Protein AF-A0AAV9PC76-F1 (afdb_monomer_lite)

Structure (mmCIF, N/CA/C/O backbone):
data_AF-A0AAV9PC76-F1
#
_entry.id   AF-A0AAV9PC76-F1
#
loop_
_atom_site.group_PDB
_atom_site.id
_atom_site.type_symbol
_atom_site.label_atom_id
_atom_site.label_alt_id
_atom_site.label_comp_id
_atom_site.label_asym_id
_atom_site.label_entity_id
_atom_site.label_seq_id
_atom_site.pdbx_PDB_ins_code
_atom_site.Cartn_x
_atom_site.Cartn_y
_atom_site.Cartn_z
_atom_site.occupancy
_atom_site.B_iso_or_equiv
_atom_site.auth_seq_id
_atom_site.auth_comp_id
_atom_site.auth_asym_id
_atom_site.auth_atom_id
_atom_site.pdbx_PDB_model_num
ATOM 1 N N . MET A 1 1 ? -23.318 -15.678 32.652 1.00 39.38 1 MET A N 1
ATOM 2 C CA . MET A 1 1 ? -22.270 -15.018 31.853 1.00 39.38 1 MET A CA 1
ATOM 3 C C . MET A 1 1 ? -22.208 -15.756 30.534 1.00 39.38 1 MET A C 1
ATOM 5 O O . MET A 1 1 ? -21.827 -16.921 30.535 1.00 39.38 1 MET A O 1
ATOM 9 N N . GLU A 1 2 ? -22.694 -15.148 29.452 1.00 41.50 2 GLU A N 1
ATOM 10 C CA . GLU A 1 2 ? -22.438 -15.670 28.107 1.00 41.50 2 GLU A CA 1
ATOM 11 C C . GLU A 1 2 ? -20.924 -15.758 27.918 1.00 41.50 2 GLU A C 1
ATOM 13 O O . GLU A 1 2 ? -20.194 -14.818 28.234 1.00 41.50 2 GLU A O 1
ATOM 18 N N . LYS A 1 3 ? -20.443 -16.928 27.498 1.00 45.53 3 LYS A N 1
ATOM 19 C CA . LYS A 1 3 ? -19.030 -17.136 27.193 1.00 45.53 3 LYS A CA 1
ATOM 20 C C . LYS A 1 3 ? -18.696 -16.177 26.052 1.00 45.53 3 LYS A C 1
ATOM 22 O O . LYS A 1 3 ? -19.373 -16.235 25.025 1.00 45.53 3 LYS A O 1
ATOM 27 N N . ALA A 1 4 ? -17.715 -15.292 26.246 1.00 60.06 4 ALA A N 1
ATOM 28 C CA . ALA A 1 4 ? -17.266 -14.402 25.181 1.00 60.06 4 ALA A CA 1
ATOM 29 C C . ALA A 1 4 ? -17.030 -15.238 23.908 1.00 60.06 4 ALA A C 1
ATOM 31 O O . ALA A 1 4 ? -16.488 -16.349 24.017 1.00 60.06 4 ALA A O 1
ATOM 32 N N . PRO A 1 5 ? -17.503 -14.780 22.735 1.00 68.19 5 PRO A N 1
ATOM 33 C CA . PRO A 1 5 ? -17.331 -15.533 21.504 1.00 68.19 5 PRO A CA 1
ATOM 34 C C . PRO A 1 5 ? -15.842 -15.827 21.304 1.00 68.19 5 PRO A C 1
ATOM 36 O O . PRO A 1 5 ? -14.996 -14.966 21.538 1.00 68.19 5 PRO A O 1
ATOM 39 N N . GLY A 1 6 ? -15.531 -17.069 20.926 1.00 82.94 6 GLY A N 1
ATOM 40 C CA . GLY A 1 6 ? -14.155 -17.488 20.669 1.00 82.94 6 GLY A CA 1
ATOM 41 C C . GLY A 1 6 ? -13.504 -16.684 19.535 1.00 82.94 6 GLY A C 1
ATOM 42 O O . GLY A 1 6 ? -14.198 -15.952 18.819 1.00 82.94 6 GLY A O 1
ATOM 43 N N . PRO A 1 7 ? -12.180 -16.824 19.348 1.00 93.62 7 PRO A N 1
ATOM 44 C CA . PRO A 1 7 ? -11.461 -16.103 18.306 1.00 93.62 7 PRO A CA 1
ATOM 45 C C . PRO A 1 7 ? -12.047 -16.388 16.920 1.00 93.62 7 PRO A C 1
ATOM 47 O O . PRO A 1 7 ? -12.478 -17.506 16.627 1.00 93.62 7 PRO A O 1
ATOM 50 N N . ILE A 1 8 ? -12.047 -15.375 16.052 1.00 96.81 8 ILE A N 1
ATOM 51 C CA . ILE A 1 8 ? -12.454 -15.541 14.655 1.00 96.81 8 ILE A CA 1
ATOM 52 C C . ILE A 1 8 ? -11.428 -16.443 13.969 1.00 96.81 8 ILE A C 1
ATOM 54 O O . ILE A 1 8 ? -10.254 -16.087 13.860 1.00 96.81 8 ILE A O 1
ATOM 58 N N . ASP A 1 9 ? -11.886 -17.596 13.499 1.00 97.25 9 ASP A N 1
ATOM 59 C CA . ASP A 1 9 ? -11.071 -18.568 12.777 1.00 97.25 9 ASP A CA 1
ATOM 60 C C . ASP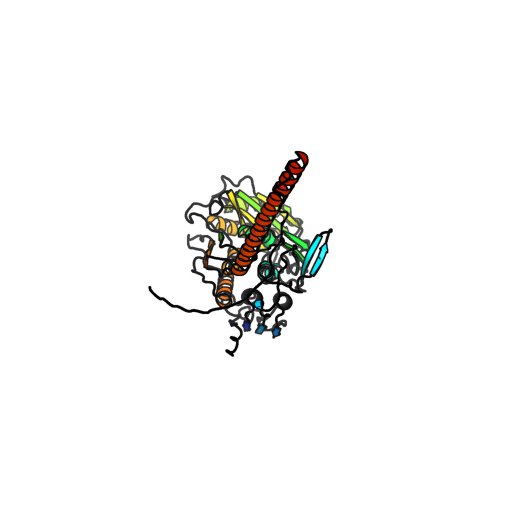 A 1 9 ? -10.872 -18.141 11.311 1.00 97.25 9 ASP A C 1
ATOM 62 O O . ASP A 1 9 ? -11.837 -17.833 10.598 1.00 97.25 9 ASP A O 1
ATOM 66 N N . LEU A 1 10 ? -9.610 -18.079 10.875 1.00 97.69 10 LEU A N 1
ATOM 67 C CA . LEU A 1 10 ? -9.208 -17.639 9.543 1.00 97.69 10 LEU A CA 1
ATOM 68 C C . LEU A 1 10 ? -8.234 -18.637 8.893 1.00 97.69 10 LEU A C 1
ATOM 70 O O . LEU A 1 10 ? -7.114 -18.852 9.369 1.00 97.69 10 LEU A O 1
ATOM 74 N N . ASP A 1 11 ? -8.612 -19.169 7.725 1.00 97.38 11 ASP A N 1
ATOM 75 C CA . ASP A 1 11 ? -7.737 -20.023 6.918 1.00 97.38 11 ASP A CA 1
ATOM 76 C C . ASP A 1 11 ? -6.769 -19.198 6.060 1.00 97.38 11 ASP A C 1
ATOM 78 O O . ASP A 1 11 ? -7.157 -18.573 5.072 1.00 97.38 11 ASP A O 1
ATOM 82 N N . GLY A 1 12 ? -5.479 -19.255 6.390 1.00 95.94 12 GLY A N 1
ATOM 83 C CA . GLY A 1 12 ? -4.375 -18.621 5.671 1.00 95.94 12 GLY A CA 1
ATOM 84 C C . GLY A 1 12 ? -4.116 -19.144 4.251 1.00 95.94 12 GLY A C 1
ATOM 85 O O . GLY A 1 12 ? -3.195 -18.651 3.597 1.00 95.94 12 GLY A O 1
ATOM 86 N N . ARG A 1 13 ? -4.897 -20.118 3.764 1.00 95.38 13 ARG A N 1
ATOM 87 C CA . ARG A 1 13 ? -4.948 -20.570 2.358 1.00 95.38 13 ARG A CA 1
ATOM 88 C C . ARG A 1 13 ? -6.048 -19.893 1.541 1.00 95.38 13 ARG A C 1
ATOM 90 O O . ARG A 1 13 ? -6.153 -20.149 0.345 1.00 95.38 13 ARG A O 1
ATOM 97 N N . THR A 1 14 ? -6.883 -19.067 2.165 1.00 93.88 14 THR A N 1
ATOM 98 C CA . THR A 1 14 ? -8.000 -18.409 1.479 1.00 93.88 14 THR A CA 1
ATOM 99 C C . THR A 1 14 ? -7.489 -17.502 0.354 1.00 93.88 14 THR A C 1
ATOM 101 O O . THR A 1 14 ? -6.561 -16.717 0.560 1.00 93.88 14 THR A O 1
ATOM 104 N N . HIS A 1 15 ? -8.101 -17.621 -0.831 1.00 92.44 15 HIS A N 1
ATOM 105 C CA . HIS A 1 15 ? -7.765 -16.876 -2.052 1.00 92.44 15 HIS A CA 1
ATOM 106 C C . HIS A 1 15 ? -6.264 -16.916 -2.395 1.00 92.44 15 HIS A C 1
ATOM 108 O O . HIS A 1 15 ? -5.728 -17.979 -2.708 1.00 92.44 15 HIS A O 1
ATOM 114 N N . GLU A 1 16 ? -5.575 -15.772 -2.332 1.00 89.44 16 GLU A N 1
ATOM 115 C CA . GLU A 1 16 ? -4.141 -15.658 -2.617 1.00 89.44 16 GLU A CA 1
ATOM 116 C C . GLU A 1 16 ? -3.303 -16.568 -1.702 1.00 89.44 16 GLU A C 1
ATOM 118 O O . GLU A 1 16 ? -2.239 -17.056 -2.089 1.00 89.44 16 GLU A O 1
ATOM 123 N N . GLY A 1 17 ? -3.783 -16.812 -0.475 1.00 83.62 17 GLY A N 1
ATOM 124 C CA . GLY A 1 17 ? -3.104 -17.633 0.525 1.00 83.62 17 GLY A CA 1
ATOM 125 C C . GLY A 1 17 ? -1.689 -17.141 0.838 1.00 83.62 17 GLY A C 1
ATOM 126 O O . GLY A 1 17 ? -0.777 -17.940 1.085 1.00 83.62 17 GLY A O 1
ATOM 127 N N . GLY A 1 18 ? -1.481 -15.823 0.749 1.00 89.25 18 GLY A N 1
ATOM 128 C CA . GLY A 1 18 ? -0.227 -15.144 1.022 1.00 89.25 18 GLY A CA 1
ATOM 129 C C . GLY A 1 18 ? -0.221 -14.383 2.340 1.00 89.25 18 GLY A C 1
ATOM 130 O O . GLY A 1 18 ? -0.901 -14.722 3.304 1.00 89.25 18 GLY A O 1
ATOM 131 N N . GLY A 1 19 ? 0.665 -13.390 2.421 1.00 92.69 19 GLY A N 1
ATOM 132 C CA . GLY A 1 19 ? 0.907 -12.645 3.660 1.00 92.69 19 GLY A CA 1
ATOM 133 C C . GLY A 1 19 ? -0.126 -11.556 3.951 1.00 92.69 19 GLY A C 1
ATOM 134 O O . GLY A 1 19 ? -0.179 -11.077 5.080 1.00 92.69 19 GLY A O 1
ATOM 135 N N . GLN A 1 20 ? -0.917 -11.147 2.954 1.00 94.88 20 GLN A N 1
ATOM 136 C CA . GLN A 1 20 ? -1.857 -10.031 3.083 1.00 94.88 20 GLN A CA 1
ATOM 137 C C . GLN A 1 20 ? -3.017 -10.355 4.018 1.00 94.88 20 GLN A C 1
ATOM 139 O O . GLN A 1 20 ? -3.353 -9.520 4.852 1.00 94.88 20 GLN A O 1
ATOM 144 N N . LEU A 1 21 ? -3.548 -11.584 3.954 1.00 96.50 21 LEU A N 1
ATOM 145 C CA . LEU A 1 21 ? -4.604 -12.051 4.857 1.00 96.50 21 LEU A CA 1
ATOM 146 C C . LEU A 1 21 ? -4.226 -11.800 6.316 1.00 96.50 21 LEU A C 1
ATOM 148 O O . LEU A 1 21 ? -4.977 -11.173 7.053 1.00 96.50 21 LEU A O 1
ATOM 152 N N . LEU A 1 22 ? -3.028 -12.238 6.706 1.00 97.44 22 LEU A N 1
ATOM 153 C CA . LEU A 1 22 ? -2.523 -12.069 8.063 1.00 97.44 22 LEU A CA 1
ATOM 154 C C . LEU A 1 22 ? -2.383 -10.589 8.444 1.00 97.44 22 LEU A C 1
ATOM 156 O O . LEU A 1 22 ? -2.796 -10.206 9.533 1.00 97.44 22 LEU A O 1
ATOM 160 N N . ARG A 1 23 ? -1.793 -9.765 7.568 1.00 98.00 23 ARG A N 1
ATOM 161 C CA . ARG A 1 23 ? -1.569 -8.336 7.843 1.00 98.00 23 ARG A CA 1
ATOM 162 C C . ARG A 1 23 ? -2.884 -7.601 8.077 1.00 98.00 23 ARG A C 1
ATOM 164 O O . ARG A 1 23 ? -3.018 -6.911 9.082 1.00 98.00 23 ARG A O 1
ATOM 171 N N . ASN A 1 24 ? -3.855 -7.819 7.196 1.00 98.25 24 ASN A N 1
ATOM 172 C CA . ASN A 1 24 ? -5.180 -7.224 7.313 1.00 98.25 24 ASN A CA 1
ATOM 173 C C . ASN A 1 24 ? -5.900 -7.745 8.560 1.00 98.25 24 ASN A C 1
ATOM 175 O O . ASN A 1 24 ? -6.472 -6.960 9.309 1.00 98.25 24 ASN A O 1
ATOM 179 N N . ALA A 1 25 ? -5.832 -9.054 8.822 1.00 98.19 25 ALA A N 1
ATOM 180 C CA . ALA A 1 25 ? -6.530 -9.660 9.946 1.00 98.19 25 ALA A CA 1
ATOM 181 C C . ALA A 1 25 ? -6.033 -9.127 11.293 1.00 98.19 25 ALA A C 1
ATOM 183 O O . ALA A 1 25 ? -6.842 -8.701 12.109 1.00 98.19 25 ALA A O 1
ATOM 184 N N . VAL A 1 26 ? -4.714 -9.098 11.507 1.00 98.31 26 VAL A N 1
ATOM 185 C CA . VAL A 1 26 ? -4.121 -8.615 12.765 1.00 98.31 26 VAL A CA 1
ATOM 186 C C . VAL A 1 26 ? -4.373 -7.116 12.949 1.00 98.31 26 VAL A C 1
ATOM 188 O O . VAL A 1 26 ? -4.674 -6.685 14.057 1.00 98.31 26 VAL A O 1
ATOM 191 N N . CYS A 1 27 ? -4.326 -6.326 11.870 1.00 98.38 27 CYS A N 1
ATOM 192 C CA . CYS A 1 27 ? -4.663 -4.901 11.909 1.00 98.38 27 CYS A CA 1
ATOM 193 C C . CYS A 1 27 ? -6.114 -4.662 12.353 1.00 98.38 27 CYS A C 1
ATOM 195 O O . CYS A 1 27 ? -6.370 -3.905 13.289 1.00 98.38 27 CYS A O 1
ATOM 197 N N . LEU A 1 28 ? -7.070 -5.342 11.711 1.00 98.06 28 LEU A N 1
ATOM 198 C CA . LEU A 1 28 ? -8.490 -5.192 12.025 1.00 98.06 28 LEU A CA 1
ATOM 199 C C . LEU A 1 28 ? -8.842 -5.767 13.400 1.00 98.06 28 LEU A C 1
ATOM 201 O O . LEU A 1 28 ? -9.671 -5.189 14.100 1.00 98.06 28 LEU A O 1
ATOM 205 N N . ALA A 1 29 ? -8.202 -6.861 13.816 1.00 97.12 29 ALA A N 1
ATOM 206 C CA . ALA A 1 29 ? -8.311 -7.384 15.175 1.00 97.12 29 ALA A CA 1
ATOM 207 C C . ALA A 1 29 ? -7.863 -6.328 16.194 1.00 97.12 29 ALA A C 1
ATOM 209 O O . ALA A 1 29 ? -8.628 -5.987 17.091 1.00 97.12 29 ALA A O 1
ATOM 210 N N . ALA A 1 30 ? -6.678 -5.739 15.997 1.00 96.31 30 ALA A N 1
ATOM 211 C CA . ALA A 1 30 ? -6.149 -4.686 16.860 1.00 96.31 30 ALA A CA 1
ATOM 212 C C . ALA A 1 30 ? -7.068 -3.453 16.922 1.00 96.31 30 ALA A C 1
ATOM 214 O O . ALA A 1 30 ? -7.273 -2.905 18.000 1.00 96.31 30 ALA A O 1
ATOM 215 N N . LEU A 1 31 ? -7.655 -3.033 15.794 1.00 94.31 31 LEU A N 1
ATOM 216 C CA . LEU A 1 31 ? -8.612 -1.919 15.757 1.00 94.31 31 LEU A CA 1
ATOM 217 C C . LEU A 1 31 ? -9.915 -2.227 16.503 1.00 94.31 31 LEU A C 1
ATOM 219 O O . LEU A 1 31 ? -10.465 -1.356 17.169 1.00 94.31 31 LEU A O 1
ATOM 223 N N . THR A 1 32 ? -10.430 -3.447 16.366 1.00 93.19 32 THR A N 1
ATOM 224 C CA . THR A 1 32 ? -11.769 -3.805 16.860 1.00 93.19 32 THR A CA 1
ATOM 225 C C . THR A 1 32 ? -11.782 -4.454 18.237 1.00 93.19 32 THR A C 1
ATOM 227 O O . THR A 1 32 ? -12.860 -4.655 18.789 1.00 93.19 32 THR A O 1
ATOM 230 N N . GLY A 1 33 ? -10.625 -4.832 18.784 1.00 93.06 33 GLY A N 1
ATOM 231 C CA . GLY A 1 33 ? -10.561 -5.624 20.012 1.00 93.06 33 GLY A CA 1
ATOM 232 C C . GLY A 1 33 ? -11.071 -7.059 19.847 1.00 93.06 33 GLY A C 1
ATOM 233 O O . GLY A 1 33 ? -11.320 -7.734 20.840 1.00 93.06 33 GLY A O 1
ATOM 234 N N . ARG A 1 34 ? -11.262 -7.542 18.610 1.00 94.00 34 ARG A N 1
ATOM 235 C CA . ARG A 1 34 ? -11.802 -8.883 18.342 1.00 94.00 34 ARG A CA 1
ATOM 236 C C . ARG A 1 34 ? -10.665 -9.906 18.234 1.00 94.00 34 ARG A C 1
ATOM 238 O O . ARG A 1 34 ? -9.849 -9.775 17.321 1.00 94.00 34 ARG A O 1
ATOM 245 N N . PRO A 1 35 ? -10.622 -10.945 19.088 1.00 96.81 35 PRO A N 1
ATOM 246 C CA . PRO A 1 35 ? -9.614 -11.997 18.987 1.00 96.81 35 PRO A CA 1
ATOM 247 C C . PRO A 1 35 ? -9.698 -12.766 17.667 1.00 96.81 35 PRO A C 1
ATOM 249 O O . PRO A 1 35 ? -10.793 -13.022 17.154 1.00 96.81 35 PRO A O 1
ATOM 252 N N . ILE A 1 36 ? -8.547 -13.176 17.133 1.00 98.12 36 ILE A N 1
ATOM 253 C CA . ILE A 1 36 ? -8.448 -13.963 15.897 1.00 98.12 36 ILE A CA 1
ATOM 254 C C . ILE A 1 36 ? -7.504 -15.156 16.059 1.00 98.12 36 ILE A C 1
ATOM 256 O O . ILE A 1 36 ? -6.529 -15.104 16.808 1.00 98.12 36 ILE A O 1
ATOM 260 N N . MET A 1 37 ? -7.766 -16.210 15.288 1.00 98.25 37 MET A N 1
ATOM 261 C CA . MET A 1 37 ? -6.853 -17.329 15.080 1.00 98.25 37 MET A CA 1
ATOM 262 C C . MET A 1 37 ? -6.636 -17.515 13.581 1.00 98.25 37 MET A C 1
ATOM 264 O O . MET A 1 37 ? -7.565 -17.834 12.845 1.00 98.25 37 MET A O 1
ATOM 268 N N . VAL A 1 38 ? -5.399 -17.338 13.121 1.00 98.31 38 VAL A N 1
ATOM 269 C CA . VAL A 1 38 ? -5.021 -17.585 11.725 1.00 98.31 38 VAL A CA 1
ATOM 270 C C . VAL A 1 38 ? -4.246 -18.885 11.652 1.00 98.31 38 VAL A C 1
ATOM 272 O O . VAL A 1 38 ? -3.145 -18.957 12.188 1.00 98.31 38 VAL A O 1
ATOM 275 N N . HIS A 1 39 ? -4.771 -19.891 10.959 1.00 97.44 39 HIS A N 1
ATOM 276 C CA . HIS A 1 39 ? -4.085 -21.167 10.738 1.00 97.44 39 HIS A CA 1
ATOM 277 C C . HIS A 1 39 ? -3.661 -21.328 9.275 1.00 97.44 39 HIS A C 1
ATOM 279 O O . HIS A 1 39 ? -4.203 -20.675 8.389 1.00 97.44 39 HIS A O 1
ATOM 285 N N . HIS A 1 40 ? -2.717 -22.224 8.980 1.00 97.25 40 HIS A N 1
ATOM 286 C CA . HIS A 1 40 ? -2.150 -22.397 7.634 1.00 97.25 40 HIS A CA 1
ATOM 287 C C . HIS A 1 40 ? -1.603 -21.088 7.032 1.00 97.25 40 HIS A C 1
ATOM 289 O O . HIS A 1 40 ? -1.754 -20.830 5.836 1.00 97.25 40 HIS A O 1
ATOM 295 N N . ILE A 1 41 ? -0.957 -20.255 7.857 1.00 97.62 41 ILE A N 1
ATOM 296 C CA . ILE A 1 41 ? -0.390 -18.964 7.443 1.00 97.62 41 ILE A CA 1
ATOM 297 C C . ILE A 1 41 ? 0.463 -19.149 6.186 1.00 97.62 41 ILE A C 1
ATOM 299 O O . ILE A 1 41 ? 1.404 -19.946 6.170 1.00 97.62 41 ILE A O 1
ATOM 303 N N . ARG A 1 42 ? 0.148 -18.385 5.132 1.00 95.50 42 ARG A N 1
ATOM 304 C CA . ARG A 1 42 ? 0.834 -18.425 3.831 1.00 95.50 42 ARG A CA 1
ATOM 305 C C . ARG A 1 42 ? 0.838 -19.812 3.170 1.00 95.50 42 ARG A C 1
ATOM 307 O O . ARG A 1 42 ? 1.796 -20.153 2.472 1.00 95.50 42 ARG A O 1
ATOM 314 N N . GLY A 1 43 ? -0.191 -20.623 3.412 1.00 94.00 43 GLY A N 1
ATOM 315 C CA . GLY A 1 43 ? -0.229 -22.037 3.035 1.00 94.00 43 GLY A CA 1
ATOM 316 C C . GLY A 1 43 ? -0.165 -22.314 1.529 1.00 94.00 43 GLY A C 1
ATOM 317 O O . GLY A 1 43 ? 0.297 -23.386 1.152 1.00 94.00 43 GLY A O 1
ATOM 318 N N . ASN A 1 44 ? -0.529 -21.349 0.674 1.00 91.38 44 ASN A N 1
ATOM 319 C CA . ASN A 1 44 ? -0.466 -21.501 -0.790 1.00 91.38 44 ASN A CA 1
ATOM 320 C C . ASN A 1 44 ? 0.890 -21.083 -1.383 1.00 91.38 44 ASN A C 1
ATOM 322 O O . ASN A 1 44 ? 1.114 -21.191 -2.587 1.00 91.38 44 ASN A O 1
ATOM 326 N N . ARG A 1 45 ? 1.825 -20.581 -0.564 1.00 88.94 45 ARG A N 1
ATOM 327 C CA . ARG A 1 45 ? 3.143 -20.152 -1.047 1.00 88.94 45 ARG A CA 1
ATOM 328 C C . ARG A 1 45 ? 4.104 -21.343 -1.092 1.00 88.94 45 ARG A C 1
ATOM 330 O O . ARG A 1 45 ? 4.352 -21.984 -0.075 1.00 88.94 45 ARG A O 1
ATOM 337 N N . SER A 1 46 ? 4.745 -21.541 -2.244 1.00 80.81 46 SER A N 1
ATOM 338 C CA . SER A 1 46 ? 5.681 -22.646 -2.532 1.00 80.81 46 SER A CA 1
ATOM 339 C C . SER A 1 46 ? 6.842 -22.808 -1.536 1.00 80.81 46 SER A C 1
ATOM 341 O O . SER A 1 46 ? 7.375 -23.900 -1.381 1.00 80.81 46 SER A O 1
ATOM 343 N N . GLY A 1 47 ? 7.216 -21.753 -0.808 1.00 76.06 47 GLY A N 1
ATOM 344 C CA . GLY A 1 47 ? 8.281 -21.770 0.204 1.00 76.06 47 GLY A CA 1
ATOM 345 C C . GLY A 1 47 ? 7.888 -22.311 1.587 1.00 76.06 47 GLY A C 1
ATOM 346 O O . GLY A 1 47 ? 8.407 -21.803 2.576 1.00 76.06 47 GLY A O 1
ATOM 347 N N . GLY A 1 48 ? 6.947 -23.258 1.682 1.00 80.50 48 GLY A N 1
ATOM 348 C CA . GLY A 1 48 ? 6.569 -23.924 2.943 1.00 80.50 48 GLY A CA 1
ATOM 349 C C . GLY A 1 48 ? 5.654 -23.126 3.886 1.00 80.50 48 GLY A C 1
ATOM 350 O O . GLY A 1 48 ? 5.371 -23.579 4.998 1.00 80.50 48 GLY A O 1
ATOM 351 N N . GLY A 1 49 ? 5.167 -21.965 3.438 1.00 91.75 49 GLY A N 1
ATOM 352 C CA . GLY A 1 49 ? 4.289 -21.081 4.204 1.00 91.75 49 GLY A CA 1
ATOM 353 C C . GLY A 1 49 ? 4.948 -20.434 5.424 1.00 91.75 49 GLY A C 1
ATOM 354 O O . GLY A 1 49 ? 6.134 -20.103 5.409 1.00 91.75 49 GLY A O 1
ATOM 355 N N . GLY A 1 50 ? 4.132 -20.165 6.436 1.00 96.81 50 GLY A N 1
ATOM 356 C CA . GLY A 1 50 ? 4.508 -19.640 7.741 1.00 96.81 50 GLY A CA 1
ATOM 357 C C . GLY A 1 50 ? 4.891 -18.159 7.795 1.00 96.81 50 GLY A C 1
ATOM 358 O O . GLY A 1 50 ? 5.079 -17.479 6.773 1.00 96.81 50 GLY A O 1
ATOM 359 N N . LEU A 1 51 ? 5.016 -17.660 9.026 1.00 97.00 51 LEU A N 1
ATOM 360 C CA . LEU A 1 51 ? 5.426 -16.293 9.341 1.00 97.00 51 LEU A CA 1
ATOM 361 C C . LEU A 1 51 ? 6.853 -16.007 8.852 1.00 97.00 51 LEU A C 1
ATOM 363 O O . LEU A 1 51 ? 7.800 -16.750 9.104 1.00 97.00 51 LEU A O 1
ATOM 367 N N . LYS A 1 52 ? 7.017 -14.869 8.174 1.00 95.88 52 LYS A N 1
ATOM 368 C CA . LYS A 1 52 ? 8.336 -14.299 7.820 1.00 95.88 52 LYS A CA 1
ATOM 369 C C . LYS A 1 52 ? 8.660 -13.125 8.742 1.00 95.88 52 LYS A C 1
ATOM 371 O O . LYS A 1 52 ? 7.748 -12.578 9.346 1.00 95.88 52 LYS A O 1
ATOM 376 N N . ALA A 1 53 ? 9.921 -12.687 8.757 1.00 96.44 53 ALA A N 1
ATOM 377 C CA . ALA A 1 53 ? 10.395 -11.566 9.579 1.00 96.44 53 ALA A CA 1
ATOM 378 C C . ALA A 1 53 ? 9.500 -10.314 9.485 1.00 96.44 53 ALA A C 1
ATOM 380 O O . ALA A 1 53 ? 9.090 -9.783 10.506 1.00 96.44 53 ALA A O 1
ATOM 381 N N . GLN A 1 54 ? 9.102 -9.916 8.271 1.00 96.88 54 GLN A N 1
ATOM 382 C CA . GLN A 1 54 ? 8.197 -8.779 8.062 1.00 96.88 54 GLN A CA 1
ATOM 383 C C . GLN A 1 54 ? 6.824 -8.971 8.729 1.00 96.88 54 GLN A C 1
ATOM 385 O O . GLN A 1 54 ? 6.302 -8.036 9.322 1.00 96.88 54 GLN A O 1
ATOM 390 N N . HIS A 1 55 ? 6.258 -10.181 8.682 1.00 97.75 55 HIS A N 1
ATOM 391 C CA . HIS A 1 55 ? 4.992 -10.481 9.353 1.00 97.75 55 HIS A CA 1
ATOM 392 C C . HIS A 1 55 ? 5.141 -10.402 10.873 1.00 97.75 55 HIS A C 1
ATOM 394 O O . HIS A 1 55 ? 4.312 -9.782 11.522 1.00 97.75 55 HIS A O 1
ATOM 400 N N . LEU A 1 56 ? 6.211 -10.987 11.423 1.00 98.12 56 LEU A N 1
ATOM 401 C CA . LEU A 1 56 ? 6.486 -10.948 12.861 1.00 98.12 56 LEU A CA 1
ATOM 402 C C . LEU A 1 56 ? 6.657 -9.524 13.368 1.00 98.12 56 LEU A C 1
ATOM 404 O O . LEU A 1 56 ? 6.089 -9.183 14.395 1.00 98.12 56 LEU A O 1
ATOM 408 N N . ALA A 1 57 ? 7.387 -8.686 12.631 1.00 98.50 57 ALA A N 1
ATOM 409 C CA . ALA A 1 57 ? 7.555 -7.285 12.992 1.00 98.50 57 ALA A CA 1
ATOM 410 C C . ALA A 1 57 ? 6.201 -6.556 13.068 1.00 98.50 57 ALA A C 1
ATOM 412 O O . ALA A 1 57 ? 5.957 -5.832 14.026 1.00 98.50 57 ALA A O 1
ATOM 413 N N . CYS A 1 58 ? 5.291 -6.807 12.117 1.00 98.56 58 CYS A N 1
ATOM 414 C CA . CYS A 1 58 ? 3.940 -6.233 12.142 1.00 98.56 58 CYS A CA 1
ATOM 415 C C . CYS A 1 58 ? 3.099 -6.772 13.306 1.00 98.56 58 CYS A C 1
ATOM 417 O O . CYS A 1 58 ? 2.455 -5.990 13.995 1.00 98.56 58 CYS A O 1
ATOM 419 N N . VAL A 1 59 ? 3.114 -8.092 13.535 1.00 98.62 59 VAL A N 1
ATOM 420 C CA . VAL A 1 59 ? 2.371 -8.740 14.631 1.00 98.62 59 VAL A CA 1
ATOM 421 C C . VAL A 1 59 ? 2.834 -8.210 15.982 1.00 98.62 59 VAL A C 1
ATOM 423 O O . VAL A 1 59 ? 2.002 -7.816 16.788 1.00 98.62 59 VAL A O 1
ATOM 426 N N . ASN A 1 60 ? 4.146 -8.151 16.209 1.00 98.44 60 ASN A N 1
ATOM 427 C CA . ASN A 1 60 ? 4.713 -7.681 17.469 1.00 98.44 60 ASN A CA 1
ATOM 428 C C . ASN A 1 60 ? 4.429 -6.194 17.694 1.00 98.44 60 ASN A C 1
ATOM 430 O O . ASN A 1 60 ? 4.035 -5.818 18.793 1.00 98.44 60 ASN A O 1
ATOM 434 N N . TRP A 1 61 ? 4.574 -5.362 16.655 1.00 98.50 61 TRP A N 1
ATOM 435 C CA . TRP A 1 61 ? 4.262 -3.937 16.759 1.00 98.50 61 TRP A CA 1
ATOM 436 C C . TRP A 1 61 ? 2.777 -3.714 17.073 1.00 98.50 61 TRP A C 1
ATOM 438 O O . TRP A 1 61 ? 2.453 -2.961 17.984 1.00 98.50 61 TRP A O 1
ATOM 448 N N . LEU A 1 62 ? 1.867 -4.411 16.378 1.00 98.25 62 LEU A N 1
ATOM 449 C CA . LEU A 1 62 ? 0.428 -4.311 16.644 1.00 98.25 62 LEU A CA 1
ATOM 450 C C . LEU A 1 62 ? 0.070 -4.859 18.030 1.00 98.25 62 LEU A C 1
ATOM 452 O O . LEU A 1 62 ? -0.756 -4.257 18.709 1.00 98.25 62 LEU A O 1
ATOM 456 N N . ALA A 1 63 ? 0.706 -5.945 18.477 1.00 97.50 63 ALA A N 1
ATOM 457 C CA . ALA A 1 63 ? 0.503 -6.496 19.814 1.00 97.50 63 ALA A CA 1
ATOM 458 C C . ALA A 1 63 ? 0.907 -5.502 20.907 1.00 97.50 63 ALA A C 1
ATOM 460 O O . ALA A 1 63 ? 0.138 -5.275 21.834 1.00 97.50 63 ALA A O 1
ATOM 461 N N . GLU A 1 64 ? 2.065 -4.851 20.776 1.00 96.00 64 GLU A N 1
ATOM 462 C CA . GLU A 1 64 ? 2.468 -3.769 21.680 1.00 96.00 64 GLU A CA 1
ATOM 463 C C . GLU A 1 64 ? 1.473 -2.603 21.620 1.00 96.00 64 GLU A C 1
ATOM 465 O O . GLU A 1 64 ? 1.050 -2.083 22.655 1.00 96.00 64 GLU A O 1
ATOM 470 N N . ALA A 1 65 ? 1.062 -2.219 20.409 1.00 95.19 65 ALA A N 1
ATOM 471 C CA . ALA A 1 65 ? 0.229 -1.050 20.188 1.00 95.19 65 ALA A CA 1
ATOM 472 C C . ALA A 1 65 ? -1.194 -1.189 20.755 1.00 95.19 65 ALA A C 1
ATOM 474 O O . ALA A 1 65 ? -1.762 -0.177 21.174 1.00 95.19 65 ALA A O 1
ATOM 475 N N . CYS A 1 66 ? -1.763 -2.397 20.786 1.00 94.06 66 CYS A N 1
ATOM 476 C CA . CYS A 1 66 ? -3.100 -2.668 21.337 1.00 94.06 66 CYS A CA 1
ATOM 477 C C . CYS A 1 66 ? -3.094 -3.522 22.619 1.00 94.06 66 CYS A C 1
ATOM 479 O O . CYS A 1 66 ? -4.153 -3.942 23.075 1.00 94.06 66 CYS A O 1
ATOM 481 N N . GLY A 1 67 ? -1.922 -3.798 23.202 1.00 93.50 67 GLY A N 1
ATOM 482 C CA . GLY A 1 67 ? -1.804 -4.609 24.418 1.00 93.50 67 GLY A CA 1
ATOM 483 C C . GLY A 1 67 ? -2.246 -6.068 24.247 1.00 93.50 67 GLY A C 1
ATOM 484 O O . GLY A 1 67 ? -2.818 -6.635 25.174 1.00 93.50 67 GLY A O 1
ATOM 485 N N . ALA A 1 68 ? -2.022 -6.666 23.073 1.00 95.69 68 ALA A N 1
ATOM 486 C CA . ALA A 1 68 ? -2.489 -8.016 22.771 1.00 95.69 68 ALA A CA 1
ATOM 487 C C . ALA A 1 68 ? -1.665 -9.117 23.452 1.00 95.69 68 ALA A C 1
ATOM 489 O O . ALA A 1 68 ? -0.432 -9.053 23.493 1.00 95.69 68 ALA A O 1
ATOM 490 N N . ALA A 1 69 ? -2.341 -10.190 23.864 1.00 97.06 69 ALA A N 1
ATOM 491 C CA . ALA A 1 69 ? -1.704 -11.485 24.068 1.00 97.06 69 ALA A CA 1
ATOM 492 C C . ALA A 1 69 ? -1.545 -12.197 22.714 1.00 97.06 69 ALA A C 1
ATOM 494 O O . ALA A 1 69 ? -2.436 -12.154 21.862 1.00 97.06 69 ALA A O 1
ATOM 495 N N . ILE A 1 70 ? -0.391 -12.829 22.494 1.00 97.88 70 ILE A N 1
ATOM 496 C CA . ILE A 1 70 ? -0.069 -13.504 21.233 1.00 97.88 70 ILE A CA 1
ATOM 497 C C . ILE A 1 70 ? 0.507 -14.896 21.485 1.00 97.88 70 ILE A C 1
ATOM 499 O O . ILE A 1 70 ? 1.383 -15.069 22.330 1.00 97.88 70 ILE A O 1
ATOM 503 N N . GLU A 1 71 ? 0.069 -15.876 20.697 1.00 98.12 71 GLU A N 1
ATOM 504 C CA . GLU A 1 71 ? 0.632 -17.230 20.678 1.00 98.12 71 GLU A CA 1
ATOM 505 C C . GLU A 1 71 ? 0.999 -17.630 19.246 1.00 98.12 71 GLU A C 1
ATOM 507 O O . GLU A 1 71 ? 0.257 -17.364 18.302 1.00 98.12 71 GLU A O 1
ATOM 512 N N . GLY A 1 72 ? 2.155 -18.277 19.062 1.00 97.00 72 GLY A N 1
ATOM 513 C CA . GLY A 1 72 ? 2.629 -18.699 17.738 1.00 97.00 72 GLY A CA 1
ATOM 514 C C . GLY A 1 72 ? 3.278 -17.589 16.899 1.00 97.00 72 GLY A C 1
ATOM 515 O O . GLY A 1 72 ? 3.498 -17.774 15.701 1.00 97.00 72 GLY A O 1
ATOM 516 N N . ALA A 1 73 ? 3.624 -16.447 17.503 1.00 97.00 73 ALA A N 1
ATOM 517 C CA . ALA A 1 73 ? 4.332 -15.336 16.859 1.00 97.00 73 ALA A CA 1
ATOM 518 C C . ALA A 1 73 ? 5.845 -15.606 16.696 1.00 97.00 73 ALA A C 1
ATOM 520 O O . ALA A 1 73 ? 6.695 -14.864 17.184 1.00 97.00 73 ALA A O 1
ATOM 521 N N . GLU A 1 74 ? 6.197 -16.671 15.973 1.00 96.69 74 GLU A N 1
ATOM 522 C CA . GLU A 1 74 ? 7.584 -17.063 15.698 1.00 96.69 74 GLU A CA 1
ATOM 523 C C . GLU A 1 74 ? 7.834 -17.353 14.212 1.00 96.69 74 GLU A C 1
ATOM 525 O O . GLU A 1 74 ? 6.924 -17.651 13.432 1.00 96.69 74 GLU A O 1
ATOM 530 N N . LYS A 1 75 ? 9.093 -17.245 13.777 1.00 95.94 75 LYS A N 1
ATOM 531 C CA . LYS A 1 75 ? 9.459 -17.412 12.363 1.00 95.94 75 LYS A CA 1
ATOM 532 C C . LYS A 1 75 ? 9.144 -18.830 11.899 1.00 95.94 75 LYS A C 1
ATOM 534 O O . LYS A 1 75 ? 9.626 -19.796 12.469 1.00 95.94 75 LYS A O 1
ATOM 539 N N . GLY A 1 76 ? 8.398 -18.938 10.803 1.00 96.44 76 GLY A N 1
ATOM 540 C CA . GLY A 1 76 ? 7.960 -20.213 10.240 1.00 96.44 76 GLY A CA 1
ATOM 541 C C . GLY A 1 76 ? 6.669 -20.760 10.850 1.00 96.44 76 GLY A C 1
ATOM 542 O O . GLY A 1 76 ? 6.121 -21.704 10.281 1.00 96.44 76 GLY A O 1
ATOM 543 N N . SER A 1 77 ? 6.139 -20.154 11.920 1.00 97.62 77 SER A N 1
ATOM 544 C CA . SER A 1 77 ? 4.866 -20.586 12.499 1.00 97.62 77 SER A CA 1
ATOM 545 C C . SER A 1 77 ? 3.739 -20.517 11.475 1.00 97.62 77 SER A C 1
ATOM 547 O O . SER A 1 77 ? 3.639 -19.565 10.694 1.00 97.62 77 SER A O 1
ATOM 549 N N . LYS A 1 78 ? 2.893 -21.548 11.482 1.00 97.50 78 LYS A N 1
ATOM 550 C CA . LYS A 1 78 ? 1.729 -21.686 10.600 1.00 97.50 78 LYS A CA 1
ATOM 551 C C . LYS A 1 78 ? 0.421 -21.313 11.287 1.00 97.50 78 LYS A C 1
ATOM 553 O O . LYS A 1 78 ? -0.591 -21.256 10.593 1.00 97.50 78 LYS A O 1
ATOM 558 N N . THR A 1 79 ? 0.458 -21.048 12.590 1.00 97.94 79 THR A N 1
ATOM 559 C CA . THR A 1 79 ? -0.711 -20.672 13.381 1.00 97.94 79 THR A CA 1
ATOM 560 C C . THR A 1 79 ? -0.369 -19.485 14.272 1.00 97.94 79 THR A C 1
ATOM 562 O O . THR A 1 79 ? 0.682 -19.476 14.907 1.00 97.94 79 THR A O 1
ATOM 565 N N . LEU A 1 80 ? -1.243 -18.486 14.305 1.00 98.56 80 LEU A N 1
ATOM 566 C CA . LEU A 1 80 ? -1.146 -17.329 15.189 1.00 98.56 80 LEU A CA 1
ATOM 567 C C . LEU A 1 80 ? -2.484 -17.154 15.898 1.00 98.56 80 LEU A C 1
ATOM 569 O O . LEU A 1 80 ? -3.511 -17.061 15.227 1.00 98.56 80 LEU A O 1
ATOM 573 N N . ILE A 1 81 ? -2.451 -17.057 17.222 1.00 98.44 81 ILE A N 1
ATOM 574 C CA . ILE A 1 81 ? -3.562 -16.539 18.022 1.00 98.44 81 ILE A CA 1
ATOM 575 C C . ILE A 1 81 ? -3.184 -15.115 18.428 1.00 98.44 81 ILE A C 1
ATOM 577 O O . ILE A 1 81 ? -2.063 -14.874 18.881 1.00 98.44 81 ILE A O 1
ATOM 581 N N . PHE A 1 82 ? -4.093 -14.172 18.201 1.00 98.31 82 PHE A N 1
ATOM 582 C CA . PHE A 1 82 ? -3.904 -12.760 18.510 1.00 98.31 82 PHE A CA 1
ATOM 583 C C . PHE A 1 82 ? -5.133 -12.247 19.261 1.00 98.31 82 PHE A C 1
ATOM 585 O O . PHE A 1 82 ? -6.229 -12.184 18.699 1.00 98.31 82 PHE A O 1
ATOM 592 N N . GLU A 1 83 ? -4.942 -11.897 20.529 1.00 97.19 83 GLU A N 1
ATOM 593 C CA . GLU A 1 83 ? -5.994 -11.492 21.461 1.00 97.19 83 GLU A CA 1
ATOM 594 C C . GLU A 1 83 ? -5.741 -10.048 21.918 1.00 97.19 83 GLU A C 1
ATOM 596 O O . GLU A 1 83 ? -5.039 -9.831 22.907 1.00 97.19 83 GLU A O 1
ATOM 601 N N . PRO A 1 84 ? -6.240 -9.045 21.174 1.00 94.38 84 PRO A N 1
ATOM 602 C CA . PRO A 1 84 ? -6.082 -7.639 21.532 1.00 94.38 84 PRO A CA 1
ATOM 603 C C . PRO A 1 84 ? -6.809 -7.322 22.839 1.00 94.38 84 PRO A C 1
ATOM 605 O O . PRO A 1 84 ? -7.834 -7.930 23.155 1.00 94.38 84 PRO A O 1
ATOM 608 N N . GLN A 1 85 ? -6.309 -6.335 23.583 1.00 88.25 85 GLN A N 1
ATOM 609 C CA . GLN A 1 85 ? -7.057 -5.806 24.716 1.00 88.25 85 GLN A CA 1
ATOM 610 C C . GLN A 1 85 ? -8.332 -5.117 24.211 1.00 88.25 85 GLN A C 1
ATOM 612 O O . GLN A 1 85 ? -8.323 -4.490 23.152 1.00 88.25 85 GLN A O 1
ATOM 617 N N . ASP A 1 86 ? -9.420 -5.216 24.977 1.00 77.19 86 ASP A N 1
ATOM 618 C CA . ASP A 1 86 ? -10.666 -4.519 24.661 1.00 77.19 86 ASP A CA 1
ATOM 619 C C . ASP A 1 86 ? -10.435 -2.991 24.627 1.00 77.19 86 ASP A C 1
ATOM 621 O O . ASP A 1 86 ? -10.138 -2.392 25.672 1.00 77.19 86 ASP A O 1
ATOM 625 N N . PRO A 1 87 ? -10.580 -2.340 23.454 1.00 71.12 87 PRO A N 1
ATOM 626 C CA . PRO A 1 87 ? -10.349 -0.909 23.308 1.00 71.12 87 PRO A CA 1
ATOM 627 C C . PRO A 1 87 ? -11.402 -0.061 24.035 1.00 71.12 87 PRO A C 1
ATOM 629 O O . PRO A 1 87 ? -11.157 1.118 24.275 1.00 71.12 87 PRO A O 1
ATOM 632 N N . SER A 1 88 ? -12.551 -0.631 24.419 1.00 64.69 88 SER A N 1
ATOM 633 C CA . SER A 1 88 ? -13.591 0.073 25.181 1.00 64.69 88 SER A CA 1
ATOM 634 C C . SER A 1 88 ? -13.261 0.223 26.671 1.00 64.69 88 SER A C 1
ATOM 636 O O . SER A 1 88 ? -13.792 1.111 27.340 1.00 64.69 88 SER A O 1
ATOM 638 N N . GLY A 1 89 ? -12.370 -0.629 27.192 1.00 53.41 89 GLY A N 1
ATOM 639 C CA . GLY A 1 89 ? -11.987 -0.659 28.604 1.00 53.41 89 GLY A CA 1
ATOM 640 C C . GLY A 1 89 ? -10.782 0.217 28.955 1.00 53.41 89 GLY A C 1
ATOM 641 O O . GLY A 1 89 ? -10.512 0.439 30.137 1.00 53.41 89 GLY A O 1
ATOM 642 N N . ALA A 1 90 ? -10.046 0.714 27.959 1.00 53.81 90 ALA A N 1
ATOM 643 C CA . ALA A 1 90 ? -8.910 1.595 28.182 1.00 53.81 90 ALA A CA 1
ATOM 644 C C . ALA A 1 90 ? -9.377 3.064 28.191 1.00 53.81 90 ALA A C 1
ATOM 646 O O . ALA A 1 90 ? -10.073 3.485 27.266 1.00 53.81 90 ALA A O 1
ATOM 647 N N . PRO A 1 91 ? -8.994 3.884 29.192 1.00 53.25 91 PRO A N 1
ATOM 648 C CA . PRO A 1 91 ? -9.140 5.333 29.071 1.00 53.25 91 PRO A CA 1
ATOM 649 C C . PRO A 1 91 ? -8.411 5.811 27.805 1.00 53.25 91 PRO A C 1
ATOM 651 O O . PRO A 1 91 ? -7.528 5.106 27.322 1.00 53.25 91 PRO A O 1
ATOM 654 N N . ASN A 1 92 ? -8.755 7.004 27.302 1.00 60.66 92 ASN A N 1
ATOM 655 C CA . ASN A 1 92 ? -8.199 7.688 26.112 1.00 60.66 92 ASN A CA 1
ATOM 656 C C . ASN A 1 92 ? -6.665 7.943 26.148 1.00 60.66 92 ASN A C 1
ATOM 658 O O . ASN A 1 92 ? -6.175 8.938 25.622 1.00 60.66 92 ASN A O 1
ATOM 662 N N . ALA A 1 93 ? -5.893 7.096 26.820 1.00 80.06 93 ALA A N 1
ATOM 663 C CA . ALA A 1 93 ? -4.455 7.108 26.858 1.00 80.06 93 ALA A CA 1
ATOM 664 C C . ALA A 1 93 ? -3.899 6.679 25.501 1.00 80.06 93 ALA A C 1
ATOM 666 O O . ALA A 1 93 ? -4.288 5.660 24.920 1.00 80.06 93 ALA A O 1
ATOM 667 N N . VAL A 1 94 ? -2.938 7.466 25.035 1.00 88.31 94 VAL A N 1
ATOM 668 C CA . VAL A 1 94 ? -2.131 7.128 23.874 1.00 88.31 94 VAL A CA 1
ATOM 669 C C . VAL A 1 94 ? -1.385 5.819 24.143 1.00 88.31 94 VAL A C 1
ATOM 671 O O . VAL A 1 94 ? -0.823 5.613 25.222 1.00 88.31 94 VAL A O 1
ATOM 674 N N . SER A 1 95 ? -1.388 4.926 23.155 1.00 90.88 95 SER A N 1
ATOM 675 C CA . SER A 1 95 ? -0.697 3.642 23.229 1.00 90.88 95 SER A CA 1
ATOM 676 C C . SER A 1 95 ? 0.802 3.810 23.500 1.00 90.88 95 SER A C 1
ATOM 678 O O . SER A 1 95 ? 1.448 4.722 22.986 1.00 90.88 95 SER A O 1
ATOM 680 N N . LYS A 1 96 ? 1.384 2.868 24.252 1.00 89.62 96 LYS A N 1
ATOM 681 C CA . LYS A 1 96 ? 2.821 2.843 24.582 1.00 89.62 96 LYS A CA 1
ATOM 682 C C . LYS A 1 96 ? 3.730 2.705 23.357 1.00 89.62 96 LYS A C 1
ATOM 684 O O . LYS A 1 96 ? 4.905 3.058 23.442 1.00 89.62 96 LYS A O 1
ATOM 689 N N . ALA A 1 97 ? 3.182 2.244 22.232 1.00 94.31 97 ALA A N 1
ATOM 690 C CA . ALA A 1 97 ? 3.890 2.199 20.957 1.00 94.31 97 ALA A CA 1
ATOM 691 C C . ALA A 1 97 ? 4.227 3.601 20.407 1.00 94.31 97 ALA A C 1
ATOM 693 O O . ALA A 1 97 ? 5.064 3.712 19.508 1.00 94.31 97 ALA A O 1
ATOM 694 N N . PHE A 1 98 ? 3.603 4.663 20.932 1.00 96.31 98 PHE A N 1
ATOM 695 C CA . PHE A 1 98 ? 3.890 6.055 20.594 1.00 96.31 98 PHE A CA 1
ATOM 696 C C . PHE A 1 98 ? 4.616 6.740 21.753 1.00 96.31 98 PHE A C 1
ATOM 698 O O . PHE A 1 98 ? 4.094 6.857 22.862 1.00 96.31 98 PHE A O 1
ATOM 705 N N . LYS A 1 99 ? 5.826 7.234 21.494 1.00 96.88 99 LYS A N 1
ATOM 706 C CA . LYS A 1 99 ? 6.654 7.915 22.493 1.00 96.88 99 LYS A CA 1
ATOM 707 C C . LYS A 1 99 ? 6.667 9.407 22.206 1.00 96.88 99 LYS A C 1
ATOM 709 O O . LYS A 1 99 ? 7.134 9.813 21.149 1.00 96.88 99 LYS A O 1
ATOM 714 N N . LEU A 1 100 ? 6.162 10.213 23.135 1.00 96.56 100 LEU A N 1
ATOM 715 C CA . LEU A 1 100 ? 6.212 11.667 23.006 1.00 96.56 100 LEU A CA 1
ATOM 716 C C . LEU A 1 100 ? 7.655 12.150 23.184 1.00 96.56 100 LEU A C 1
ATOM 718 O O . LEU A 1 100 ? 8.285 11.871 24.205 1.00 96.56 100 LEU A O 1
ATOM 722 N N . VAL A 1 101 ? 8.168 12.869 22.193 1.00 96.69 101 VAL A N 1
ATOM 723 C CA . VAL A 1 101 ? 9.503 13.473 22.195 1.00 96.69 101 VAL A CA 1
ATOM 724 C C . VAL A 1 101 ? 9.419 14.924 21.732 1.00 96.69 101 VAL A C 1
ATOM 726 O O . VAL A 1 101 ? 8.453 15.332 21.090 1.00 96.69 101 VAL A O 1
ATOM 729 N N . THR A 1 102 ? 10.446 15.713 22.040 1.00 95.69 102 THR A N 1
ATOM 730 C CA . THR A 1 102 ? 10.612 17.051 21.464 1.00 95.69 102 THR A CA 1
ATOM 731 C C . THR A 1 102 ? 11.592 16.966 20.304 1.00 95.69 102 THR A C 1
ATOM 733 O O . THR A 1 102 ? 12.745 16.582 20.505 1.00 95.69 102 THR A O 1
ATOM 736 N N . ARG A 1 103 ? 11.159 17.345 19.100 1.00 89.62 103 ARG A N 1
ATOM 737 C CA . ARG A 1 103 ? 12.015 17.434 17.917 1.00 89.62 103 ARG A CA 1
ATOM 738 C C . ARG A 1 103 ? 11.901 18.815 17.300 1.00 89.62 103 ARG A C 1
ATOM 740 O O . ARG A 1 103 ? 10.799 19.297 17.088 1.00 89.62 103 ARG A O 1
ATOM 747 N N . ASP A 1 104 ? 13.041 19.445 17.032 1.00 90.62 104 ASP A N 1
ATOM 748 C CA . ASP A 1 104 ? 13.100 20.780 16.420 1.00 90.62 104 ASP A CA 1
ATOM 749 C C . ASP A 1 104 ? 12.283 21.847 17.192 1.00 90.62 104 ASP A C 1
ATOM 751 O O . ASP A 1 104 ? 11.812 22.821 16.620 1.00 90.62 104 ASP A O 1
ATOM 755 N N . GLY A 1 105 ? 12.126 21.667 18.513 1.00 90.44 105 GLY A N 1
ATOM 756 C CA . GLY A 1 105 ? 11.333 22.546 19.383 1.00 90.44 105 GLY A CA 1
ATOM 757 C C . GLY A 1 105 ? 9.842 22.200 19.478 1.00 90.44 105 GLY A C 1
ATOM 758 O O . GLY A 1 105 ? 9.143 22.810 20.283 1.00 90.44 105 GLY A O 1
ATOM 759 N N . GLU A 1 106 ? 9.361 21.201 18.736 1.00 92.62 106 GLU A N 1
ATOM 760 C CA . GLU A 1 106 ? 7.954 20.790 18.712 1.00 92.62 106 GLU A CA 1
ATOM 761 C C . GLU A 1 106 ? 7.746 19.410 19.343 1.00 92.62 106 GLU A C 1
ATOM 763 O O . GLU A 1 106 ? 8.598 18.522 19.258 1.00 92.62 106 GLU A O 1
ATOM 768 N N . ALA A 1 107 ? 6.600 19.217 19.995 1.00 96.19 107 ALA A N 1
ATOM 769 C CA . ALA A 1 107 ? 6.206 17.923 20.539 1.00 96.19 107 ALA A CA 1
ATOM 770 C C . ALA A 1 107 ? 5.677 17.013 19.416 1.00 96.19 107 ALA A C 1
ATOM 772 O O . ALA A 1 107 ? 4.767 17.387 18.678 1.00 96.19 107 ALA A O 1
ATOM 773 N N . VAL A 1 108 ? 6.258 15.819 19.289 1.00 97.25 108 VAL A N 1
ATOM 774 C CA . VAL A 1 108 ? 5.946 14.827 18.250 1.00 97.25 108 VAL A CA 1
ATOM 775 C C . VAL A 1 108 ? 5.916 13.443 18.887 1.00 97.25 108 VAL A C 1
ATOM 777 O O . VAL A 1 108 ? 6.762 13.115 19.717 1.00 97.25 108 VAL A O 1
ATOM 780 N N . TYR A 1 109 ? 4.973 12.599 18.486 1.00 97.88 109 TYR A N 1
ATOM 781 C CA . TYR A 1 109 ? 4.993 11.187 18.849 1.00 97.88 109 TYR A CA 1
ATOM 782 C C . TYR A 1 109 ? 5.854 10.394 17.869 1.00 97.88 109 TYR A C 1
ATOM 784 O O . TYR A 1 109 ? 5.587 10.376 16.672 1.00 97.88 109 TYR A O 1
ATOM 792 N N . GLU A 1 110 ? 6.859 9.684 18.363 1.00 97.81 110 GLU A N 1
ATOM 793 C CA . GLU A 1 110 ? 7.661 8.765 17.560 1.00 97.81 110 GLU A CA 1
ATOM 794 C C . GLU A 1 110 ? 7.201 7.322 17.743 1.00 97.81 110 GLU A C 1
ATOM 796 O O . GLU A 1 110 ? 6.947 6.851 18.855 1.00 97.81 110 GLU A O 1
ATOM 801 N N . THR A 1 111 ? 7.132 6.598 16.631 1.00 98.44 111 THR A N 1
ATOM 802 C CA . THR A 1 111 ? 6.956 5.149 16.625 1.00 98.44 111 THR A CA 1
ATOM 803 C C . THR A 1 111 ? 7.805 4.517 15.530 1.00 98.44 111 THR A C 1
ATOM 805 O O . THR A 1 111 ? 8.145 5.148 14.524 1.00 98.44 111 THR A O 1
ATOM 808 N N . ARG A 1 112 ? 8.199 3.261 15.735 1.00 98.44 112 ARG A N 1
ATOM 809 C CA . ARG A 1 112 ? 9.155 2.578 14.868 1.00 98.44 112 ARG A CA 1
ATOM 810 C C . ARG A 1 112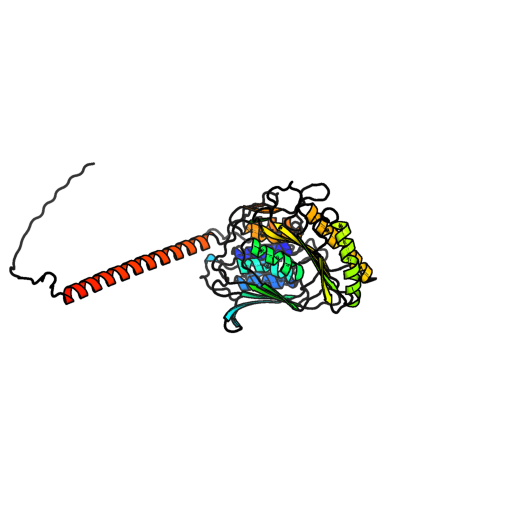 ? 8.809 1.108 14.704 1.00 98.44 112 ARG A C 1
ATOM 812 O O . ARG A 1 112 ? 8.484 0.440 15.679 1.00 98.44 112 ARG A O 1
ATOM 819 N N . LEU A 1 113 ? 8.951 0.608 13.479 1.00 98.62 113 LEU A N 1
ATOM 820 C CA . LEU A 1 113 ? 8.894 -0.817 13.170 1.00 98.62 113 LEU A CA 1
ATOM 821 C C . LEU A 1 113 ? 10.149 -1.211 12.390 1.00 98.62 113 LEU A C 1
ATOM 823 O O . LEU A 1 113 ? 10.364 -0.795 11.248 1.00 98.62 113 LEU A O 1
ATOM 827 N N . ASP A 1 114 ? 10.964 -2.053 13.019 1.00 98.44 114 ASP A N 1
ATOM 828 C CA . ASP A 1 114 ? 12.170 -2.616 12.426 1.00 98.44 114 ASP A CA 1
ATOM 829 C C . ASP A 1 114 ? 11.917 -4.049 11.952 1.00 98.44 114 ASP A C 1
ATOM 831 O O . ASP A 1 114 ? 11.650 -4.950 12.745 1.00 98.44 114 ASP A O 1
ATOM 835 N N . ILE A 1 115 ? 12.030 -4.289 10.642 1.00 98.38 115 ILE A N 1
ATOM 836 C CA . ILE A 1 115 ? 11.842 -5.634 10.071 1.00 98.38 115 ILE A CA 1
ATOM 837 C C . ILE A 1 115 ? 13.069 -6.530 10.330 1.00 98.38 115 ILE A C 1
ATOM 839 O O . ILE A 1 115 ? 12.976 -7.760 10.276 1.00 98.38 115 ILE A O 1
ATOM 843 N N . GLY A 1 116 ? 14.243 -5.929 10.555 1.00 96.62 116 GLY A N 1
ATOM 844 C CA . GLY A 1 116 ? 15.516 -6.627 10.801 1.00 96.62 116 GLY A CA 1
ATOM 845 C C . GLY A 1 116 ? 16.096 -7.371 9.588 1.00 96.62 116 GLY A C 1
ATOM 846 O O . GLY A 1 116 ? 17.145 -8.001 9.681 1.00 96.62 116 GLY A O 1
ATOM 847 N N . THR A 1 117 ? 15.427 -7.313 8.435 1.00 96.44 117 THR A N 1
ATOM 848 C CA . THR A 1 117 ? 15.833 -7.933 7.162 1.00 96.44 117 THR A CA 1
ATOM 849 C C . THR A 1 117 ? 15.410 -7.033 5.997 1.00 96.44 117 THR A C 1
ATOM 851 O O . THR A 1 117 ? 14.739 -6.030 6.210 1.00 96.44 117 THR A O 1
ATOM 854 N N . SER A 1 118 ? 15.715 -7.404 4.751 1.00 95.19 118 SER A N 1
ATOM 855 C CA . SER A 1 118 ? 15.210 -6.733 3.538 1.00 95.19 118 SER A CA 1
ATOM 856 C C . SER A 1 118 ? 13.723 -7.018 3.238 1.00 95.19 118 SER A C 1
ATOM 858 O O . SER A 1 118 ? 13.283 -6.892 2.099 1.00 95.19 118 SER A O 1
ATOM 860 N N . GLY A 1 119 ? 12.927 -7.424 4.235 1.00 96.75 119 GLY A N 1
ATOM 861 C CA . GLY A 1 119 ? 11.477 -7.562 4.079 1.00 96.75 119 GLY A CA 1
ATOM 862 C C . GLY A 1 119 ? 10.817 -6.216 3.766 1.00 96.75 119 GLY A C 1
ATOM 863 O O . GLY A 1 119 ? 11.282 -5.182 4.234 1.00 96.75 119 GLY A O 1
ATOM 864 N N . ALA A 1 120 ? 9.753 -6.234 2.963 1.00 97.69 120 ALA A N 1
ATOM 865 C CA . ALA A 1 120 ? 9.158 -5.031 2.386 1.00 97.69 120 ALA A CA 1
ATOM 866 C C . ALA A 1 120 ? 8.599 -4.062 3.439 1.00 97.69 120 ALA A C 1
ATOM 868 O O . ALA A 1 120 ? 7.655 -4.403 4.158 1.00 97.69 120 ALA A O 1
ATOM 869 N N . THR A 1 121 ? 9.124 -2.836 3.479 1.00 98.56 121 THR A N 1
ATOM 870 C CA . THR A 1 121 ? 8.579 -1.757 4.317 1.00 98.56 121 THR A CA 1
ATOM 871 C C . THR A 1 121 ? 7.190 -1.338 3.849 1.00 98.56 121 THR A C 1
ATOM 873 O O . THR A 1 121 ? 6.336 -1.094 4.693 1.00 98.56 121 THR A O 1
ATOM 876 N N . GLY A 1 122 ? 6.915 -1.347 2.540 1.00 98.06 122 GLY A N 1
ATOM 877 C CA . GLY A 1 122 ? 5.587 -1.034 1.998 1.00 98.06 122 GLY A CA 1
ATOM 878 C C . GLY A 1 122 ? 4.488 -1.974 2.497 1.00 98.06 122 GLY A C 1
ATOM 879 O O . GLY A 1 122 ? 3.421 -1.528 2.909 1.00 98.06 122 GLY A O 1
ATOM 880 N N . LEU A 1 123 ? 4.772 -3.277 2.583 1.00 98.31 123 LEU A N 1
ATOM 881 C CA . LEU A 1 123 ? 3.819 -4.234 3.157 1.00 98.31 123 LEU A CA 1
ATOM 882 C C . LEU A 1 123 ? 3.674 -4.069 4.675 1.00 98.31 123 LEU A C 1
ATOM 884 O O . LEU A 1 123 ? 2.617 -4.381 5.217 1.00 98.31 123 LEU A O 1
ATOM 888 N N . ALA A 1 124 ? 4.726 -3.638 5.379 1.00 98.56 124 ALA A N 1
ATOM 889 C CA . ALA A 1 124 ? 4.629 -3.334 6.805 1.00 98.56 124 ALA A CA 1
ATOM 890 C C . ALA A 1 124 ? 3.781 -2.080 7.051 1.00 98.56 124 ALA A C 1
ATOM 892 O O . ALA A 1 124 ? 2.921 -2.103 7.927 1.00 98.56 124 ALA A O 1
ATOM 893 N N . LEU A 1 125 ? 3.951 -1.041 6.225 1.00 98.75 125 LEU A N 1
ATOM 894 C CA . LEU A 1 125 ? 3.117 0.159 6.241 1.00 98.75 125 LEU A CA 1
ATOM 895 C C . LEU A 1 125 ? 1.639 -0.203 6.074 1.00 98.75 125 LEU A C 1
ATOM 897 O O . LEU A 1 125 ? 0.837 0.167 6.922 1.00 98.75 125 LEU A O 1
ATOM 901 N N . GLN A 1 126 ? 1.289 -0.989 5.049 1.00 97.75 126 GLN A N 1
ATOM 902 C CA . GLN A 1 126 ? -0.091 -1.445 4.824 1.00 97.75 126 GLN A CA 1
ATOM 903 C C . GLN A 1 126 ? -0.698 -2.155 6.047 1.00 97.75 126 GLN A C 1
ATOM 905 O O . GLN A 1 126 ? -1.894 -2.039 6.290 1.00 97.75 126 GLN A O 1
ATOM 910 N N . ALA A 1 127 ? 0.111 -2.882 6.828 1.00 98.19 127 ALA A N 1
ATOM 911 C CA . ALA A 1 127 ? -0.369 -3.596 8.009 1.00 98.19 127 ALA A CA 1
ATOM 912 C C . ALA A 1 127 ? -0.667 -2.670 9.194 1.00 98.19 127 ALA A C 1
ATOM 914 O O . ALA A 1 127 ? -1.612 -2.918 9.935 1.00 98.19 127 ALA A O 1
ATOM 915 N N . ILE A 1 128 ? 0.152 -1.639 9.414 1.00 98.44 128 ILE A N 1
ATOM 916 C CA . ILE A 1 128 ? 0.078 -0.836 10.645 1.00 98.44 128 ILE A CA 1
ATOM 917 C C . ILE A 1 128 ? -0.577 0.529 10.441 1.00 98.44 128 ILE A C 1
ATOM 919 O O . ILE A 1 128 ? -1.108 1.095 11.394 1.00 98.44 128 ILE A O 1
ATOM 923 N N . LEU A 1 129 ? -0.566 1.063 9.217 1.00 98.38 129 LEU A N 1
ATOM 924 C CA . LEU A 1 129 ? -1.058 2.407 8.929 1.00 98.38 129 LEU A CA 1
ATOM 925 C C . LEU A 1 129 ? -2.544 2.581 9.284 1.00 98.38 129 LEU A C 1
ATOM 927 O O . LEU A 1 129 ? -2.852 3.574 9.943 1.00 98.38 129 LEU A O 1
ATOM 931 N N . PRO A 1 130 ? -3.462 1.639 8.970 1.00 97.94 130 PRO A N 1
ATOM 932 C CA . PRO A 1 130 ? -4.849 1.785 9.405 1.00 97.94 130 PRO A CA 1
ATOM 933 C C . PRO A 1 130 ? -4.976 1.836 10.936 1.00 97.94 130 PRO A C 1
ATOM 935 O O . PRO A 1 130 ? -5.744 2.634 11.460 1.00 97.94 130 PRO A O 1
ATOM 938 N N . TYR A 1 131 ? -4.172 1.074 11.684 1.00 97.00 131 TYR A N 1
ATOM 939 C CA . TYR A 1 131 ? -4.173 1.177 13.145 1.00 97.00 131 TYR A CA 1
ATOM 940 C C . TYR A 1 131 ? -3.725 2.566 13.621 1.00 97.00 131 TYR A C 1
ATOM 942 O O . TYR A 1 131 ? -4.391 3.173 14.456 1.00 97.00 131 TYR A O 1
ATOM 950 N N . ILE A 1 132 ? -2.639 3.104 13.058 1.00 96.94 132 ILE A N 1
ATOM 951 C CA . ILE A 1 132 ? -2.126 4.440 13.407 1.00 96.94 132 ILE A CA 1
ATOM 952 C C . ILE A 1 132 ? -3.170 5.531 13.127 1.00 96.94 132 ILE A C 1
ATOM 954 O O . ILE A 1 132 ? -3.311 6.458 13.920 1.00 96.94 132 ILE A O 1
ATOM 958 N N . LEU A 1 133 ? -3.912 5.415 12.023 1.00 96.12 133 LEU A N 1
ATOM 959 C CA . LEU A 1 133 ? -4.875 6.431 11.594 1.00 96.12 133 LEU A CA 1
ATOM 960 C C . LEU A 1 133 ? -6.218 6.358 12.331 1.00 96.12 133 LEU A C 1
ATOM 962 O O . LEU A 1 133 ? -6.826 7.400 12.580 1.00 96.12 133 LEU A O 1
ATOM 966 N N . PHE A 1 134 ? -6.681 5.155 12.680 1.00 94.69 134 PHE A N 1
ATOM 967 C CA . PHE A 1 134 ? -8.045 4.941 13.173 1.00 94.69 134 PHE A CA 1
ATOM 968 C C . PHE A 1 134 ? -8.128 4.541 14.648 1.00 94.69 134 PHE A C 1
ATOM 970 O O . PHE A 1 134 ? -9.199 4.683 15.235 1.00 94.69 134 PHE A O 1
ATOM 977 N N . SER A 1 135 ? -7.045 4.057 15.269 1.00 91.62 135 SER A N 1
ATOM 978 C CA . SER A 1 135 ? -7.116 3.533 16.639 1.00 91.62 135 SER A CA 1
ATOM 979 C C . SER A 1 135 ? -7.631 4.586 17.637 1.00 91.62 135 SER A C 1
ATOM 981 O O . SER A 1 135 ? -7.189 5.744 17.609 1.00 91.62 135 SER A O 1
ATOM 983 N N . PRO A 1 136 ? -8.521 4.200 18.571 1.00 85.94 136 PRO A N 1
ATOM 984 C CA . PRO A 1 136 ? -8.915 5.056 19.689 1.00 85.94 136 PRO A CA 1
ATOM 985 C C . PRO A 1 136 ? -7.728 5.512 20.550 1.00 85.94 136 PRO A C 1
ATOM 987 O O . PRO A 1 136 ? -7.763 6.611 21.095 1.00 85.94 136 PRO A O 1
ATOM 990 N N . SER A 1 137 ? -6.662 4.708 20.625 1.00 87.62 137 SER A N 1
ATOM 991 C CA . SER A 1 137 ? -5.451 4.974 21.418 1.00 87.62 137 SER A CA 1
ATOM 992 C C . SER A 1 137 ? -4.337 5.674 20.629 1.00 87.62 137 SER A C 1
ATOM 994 O O . SER A 1 137 ? -3.174 5.648 21.041 1.00 87.62 137 SER A O 1
ATOM 996 N N . ARG A 1 138 ? -4.641 6.258 19.465 1.00 90.81 138 ARG A N 1
ATOM 997 C CA . ARG A 1 138 ? -3.668 7.039 18.686 1.00 90.81 138 ARG A CA 1
ATOM 998 C C . ARG A 1 138 ? -3.486 8.453 19.274 1.00 90.81 138 ARG A C 1
ATOM 1000 O O . ARG A 1 138 ? -4.416 8.978 19.889 1.00 90.81 138 ARG A O 1
ATOM 1007 N N . PRO A 1 139 ? -2.345 9.109 19.021 1.00 91.62 139 PRO A N 1
ATOM 1008 C CA . PRO A 1 139 ? -2.187 10.542 19.256 1.00 91.62 139 PRO A CA 1
ATOM 1009 C C . PRO A 1 139 ? -3.193 11.398 18.479 1.00 91.62 139 PRO A C 1
ATOM 1011 O O . PRO A 1 139 ? -3.420 11.164 17.291 1.00 91.62 139 PRO A O 1
ATOM 1014 N N . THR A 1 140 ? -3.771 12.414 19.123 1.00 91.31 140 THR A N 1
ATOM 1015 C CA . THR A 1 140 ? -4.735 13.334 18.480 1.00 91.31 140 THR A CA 1
ATOM 1016 C C . THR A 1 140 ? -4.346 14.807 18.556 1.00 91.31 140 THR A C 1
ATOM 1018 O O . THR A 1 140 ? -4.934 15.622 17.854 1.00 91.31 140 THR A O 1
ATOM 1021 N N . ASP A 1 141 ? -3.394 15.142 19.418 1.00 91.44 141 ASP A N 1
ATOM 1022 C CA . ASP A 1 141 ? -2.947 16.490 19.783 1.00 91.44 141 ASP A CA 1
ATOM 1023 C C . ASP A 1 141 ? -1.600 16.871 19.152 1.00 91.44 141 ASP A C 1
ATOM 1025 O O . ASP A 1 141 ? -1.351 18.044 18.882 1.00 91.44 141 ASP A O 1
ATOM 1029 N N . HIS A 1 142 ? -0.756 15.882 18.858 1.00 94.88 142 HIS A N 1
ATOM 1030 C CA . HIS A 1 142 ? 0.556 16.071 18.247 1.00 94.88 142 HIS A CA 1
ATOM 1031 C C . HIS A 1 142 ? 0.757 15.148 17.038 1.00 94.88 142 HIS A C 1
ATOM 1033 O O . HIS A 1 142 ? 0.160 14.067 16.980 1.00 94.88 142 HIS A O 1
ATOM 1039 N N . PRO A 1 143 ? 1.579 15.556 16.053 1.00 96.69 143 PRO A N 1
ATOM 1040 C CA . PRO A 1 143 ? 1.864 14.730 14.887 1.00 96.69 143 PRO A CA 1
ATOM 1041 C C . PRO A 1 143 ? 2.605 13.447 15.276 1.00 96.69 143 PRO A C 1
ATOM 1043 O O . PRO A 1 143 ? 3.288 13.379 16.302 1.00 96.69 143 PRO A O 1
ATOM 1046 N N . VAL A 1 144 ? 2.499 12.434 14.418 1.00 97.88 144 VAL A N 1
ATOM 1047 C CA . VAL A 1 144 ? 3.194 11.153 14.556 1.00 97.88 144 VAL A CA 1
ATOM 1048 C C . VAL A 1 144 ? 4.285 11.046 13.502 1.00 97.88 144 VAL A C 1
ATOM 1050 O O . VAL A 1 144 ? 4.011 11.146 12.311 1.00 97.88 144 VAL A O 1
ATOM 1053 N N . ARG A 1 145 ? 5.518 10.762 13.922 1.00 98.31 145 ARG A N 1
ATOM 1054 C CA . ARG A 1 145 ? 6.592 10.310 13.038 1.00 98.31 145 ARG A CA 1
ATOM 1055 C C . ARG A 1 145 ? 6.738 8.797 13.136 1.00 98.31 145 ARG A C 1
ATOM 1057 O O . ARG A 1 145 ? 7.240 8.268 14.128 1.00 98.31 145 ARG A O 1
ATOM 1064 N N . LEU A 1 146 ? 6.344 8.103 12.075 1.00 98.75 146 LEU A N 1
ATOM 1065 C CA . LEU A 1 146 ? 6.584 6.673 11.903 1.00 98.75 146 LEU A CA 1
ATOM 1066 C C . LEU A 1 146 ? 7.917 6.455 11.182 1.00 98.75 146 LEU A C 1
ATOM 1068 O O . LEU A 1 146 ? 8.141 7.017 10.113 1.00 98.75 146 LEU A O 1
ATOM 1072 N N . THR A 1 147 ? 8.771 5.582 11.716 1.00 98.81 147 THR A N 1
ATOM 1073 C CA . THR A 1 147 ? 9.971 5.101 11.013 1.00 98.81 147 THR A CA 1
ATOM 1074 C C . THR A 1 147 ? 9.871 3.612 10.705 1.00 98.81 147 THR A C 1
ATOM 1076 O O . THR A 1 147 ? 9.644 2.800 11.601 1.00 98.81 147 THR A O 1
ATOM 1079 N N . LEU A 1 148 ? 10.084 3.241 9.442 1.00 98.81 148 LEU A N 1
ATOM 1080 C CA . LEU A 1 148 ? 10.118 1.854 8.982 1.00 98.81 148 LEU A CA 1
ATOM 1081 C C . LEU A 1 148 ? 11.507 1.500 8.464 1.00 98.81 148 LEU A C 1
ATOM 1083 O O . LEU A 1 148 ? 12.033 2.209 7.603 1.00 98.81 148 LEU A O 1
ATOM 1087 N N . THR A 1 149 ? 12.062 0.367 8.906 1.00 98.81 149 THR A N 1
ATOM 1088 C CA . THR A 1 149 ? 13.291 -0.182 8.309 1.00 98.81 149 THR A CA 1
ATOM 1089 C C . THR A 1 149 ? 13.102 -1.559 7.704 1.00 98.81 149 THR A C 1
ATOM 1091 O O . THR A 1 149 ? 12.439 -2.433 8.263 1.00 98.81 149 THR A O 1
ATOM 1094 N N . GLY A 1 150 ? 13.707 -1.749 6.533 1.00 98.50 150 GLY A N 1
ATOM 1095 C CA . GLY A 1 150 ? 13.635 -2.981 5.757 1.00 98.50 150 GLY A CA 1
ATOM 1096 C C . GLY A 1 150 ? 13.975 -2.761 4.286 1.00 98.50 150 GLY A C 1
ATOM 1097 O O . GLY A 1 150 ? 14.779 -1.896 3.950 1.00 98.50 150 GLY A O 1
ATOM 1098 N N . GLY A 1 151 ? 13.386 -3.550 3.394 1.00 98.12 151 GLY A N 1
ATOM 1099 C CA . GLY A 1 151 ? 13.484 -3.358 1.948 1.00 98.12 151 GLY A CA 1
ATOM 1100 C C . GLY A 1 151 ? 12.500 -2.293 1.462 1.00 98.12 151 GLY A C 1
ATOM 1101 O O . GLY A 1 151 ? 11.296 -2.483 1.601 1.00 98.12 151 GLY A O 1
ATOM 1102 N N . THR A 1 152 ? 13.004 -1.201 0.885 1.00 98.06 152 THR A N 1
ATOM 1103 C CA . THR A 1 152 ? 12.193 -0.085 0.354 1.00 98.06 152 THR A CA 1
ATOM 1104 C C . THR A 1 152 ? 1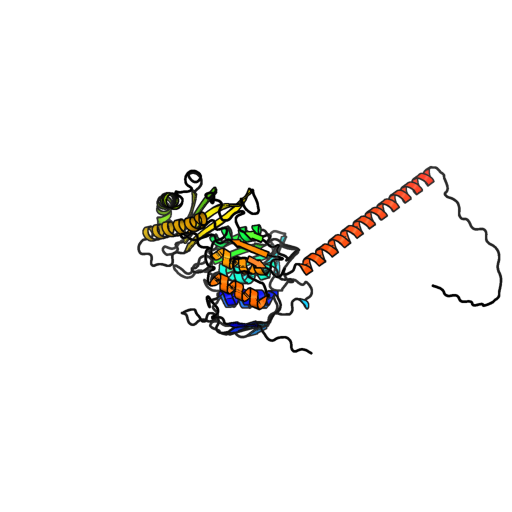1.805 -0.288 -1.107 1.00 98.06 152 THR A C 1
ATOM 1106 O O . THR A 1 152 ? 10.817 0.268 -1.567 1.00 98.06 152 THR A O 1
ATOM 1109 N N . ASN A 1 153 ? 12.591 -1.081 -1.838 1.00 96.19 153 ASN A N 1
ATOM 1110 C CA . ASN A 1 153 ? 12.370 -1.441 -3.233 1.00 96.19 153 ASN A CA 1
ATOM 1111 C C . ASN A 1 153 ? 12.619 -2.949 -3.362 1.00 96.19 153 ASN A C 1
ATOM 1113 O O . ASN A 1 153 ? 13.751 -3.398 -3.573 1.00 96.19 153 ASN A O 1
ATOM 1117 N N . VAL A 1 154 ? 11.569 -3.748 -3.161 1.00 94.50 154 VAL A N 1
ATOM 1118 C CA . VAL A 1 154 ? 11.633 -5.216 -3.232 1.00 94.50 154 VAL A CA 1
ATOM 1119 C C . VAL A 1 154 ? 10.449 -5.773 -4.017 1.00 94.50 154 VAL A C 1
ATOM 1121 O O . VAL A 1 154 ? 9.366 -5.198 -4.015 1.00 94.50 154 VAL A O 1
ATOM 1124 N N . SER A 1 155 ? 10.667 -6.887 -4.717 1.00 92.00 155 SER A N 1
ATOM 1125 C CA . SER A 1 155 ? 9.670 -7.476 -5.615 1.00 92.00 155 SER A CA 1
ATOM 1126 C C . SER A 1 155 ? 8.421 -7.945 -4.863 1.00 92.00 155 SER A C 1
ATOM 1128 O O . SER A 1 155 ? 8.522 -8.481 -3.756 1.00 92.00 155 SER A O 1
ATOM 1130 N N . GLY A 1 156 ? 7.255 -7.817 -5.502 1.00 92.00 156 GLY A N 1
ATOM 1131 C CA . GLY A 1 156 ? 5.973 -8.256 -4.939 1.00 92.00 156 GLY A CA 1
ATOM 1132 C C . GLY A 1 156 ? 5.496 -7.403 -3.761 1.00 92.00 156 GLY A C 1
ATOM 1133 O O . GLY A 1 156 ? 4.861 -7.924 -2.842 1.00 92.00 156 GLY A O 1
ATOM 1134 N N . SER A 1 157 ? 5.863 -6.121 -3.748 1.00 95.06 157 SER A N 1
ATOM 1135 C CA . SER A 1 157 ? 5.420 -5.138 -2.762 1.00 95.06 157 SER A CA 1
ATOM 1136 C C . SER A 1 157 ? 5.516 -3.718 -3.314 1.00 95.06 157 SER A C 1
ATOM 1138 O O . SER A 1 157 ? 6.380 -3.495 -4.162 1.00 95.06 157 SER A O 1
ATOM 1140 N N . PRO A 1 158 ? 4.740 -2.760 -2.775 1.00 96.56 158 PRO A N 1
ATOM 1141 C CA . PRO A 1 158 ? 4.875 -1.358 -3.146 1.00 96.56 158 PRO A CA 1
ATOM 1142 C C . PRO A 1 158 ? 6.281 -0.839 -2.845 1.00 96.56 158 PRO A C 1
ATOM 1144 O O . PRO A 1 158 ? 6.805 -1.026 -1.739 1.00 96.56 158 PRO A O 1
ATOM 1147 N N . SER A 1 159 ? 6.876 -0.186 -3.837 1.00 97.56 159 SER A N 1
ATOM 1148 C CA . SER A 1 159 ? 8.121 0.561 -3.700 1.00 97.56 159 SER A CA 1
ATOM 1149 C C . SER A 1 159 ? 7.911 1.852 -2.904 1.00 97.56 159 SER A C 1
ATOM 1151 O O . SER A 1 159 ? 6.783 2.307 -2.701 1.00 97.56 159 SER A O 1
ATOM 1153 N N . PHE A 1 160 ? 9.008 2.483 -2.476 1.00 98.19 160 PHE A N 1
ATOM 1154 C CA . PHE A 1 160 ? 8.935 3.831 -1.912 1.00 98.19 160 PHE A CA 1
ATOM 1155 C C . PHE A 1 160 ? 8.285 4.818 -2.892 1.00 98.19 160 PHE A C 1
ATOM 1157 O O . PHE A 1 160 ? 7.395 5.556 -2.486 1.00 98.19 160 PHE A O 1
ATOM 1164 N N . GLU A 1 161 ? 8.688 4.803 -4.166 1.00 98.00 161 GLU A N 1
ATOM 1165 C CA . GLU A 1 161 ? 8.167 5.727 -5.178 1.00 98.00 161 GLU A CA 1
ATOM 1166 C C . GLU A 1 161 ? 6.655 5.584 -5.349 1.00 98.00 161 GLU A C 1
ATOM 1168 O O . GLU A 1 161 ? 5.954 6.590 -5.391 1.00 98.00 161 GLU A O 1
ATOM 1173 N N . TYR A 1 162 ? 6.147 4.351 -5.400 1.00 98.50 162 TYR A N 1
ATOM 1174 C CA . TYR A 1 162 ? 4.713 4.101 -5.503 1.00 98.50 162 TYR A CA 1
ATOM 1175 C C . TYR A 1 162 ? 3.970 4.612 -4.260 1.00 98.50 162 TYR A C 1
ATOM 1177 O O . TYR A 1 162 ? 2.921 5.244 -4.362 1.00 98.50 162 TYR A O 1
ATOM 1185 N N . ILE A 1 163 ? 4.521 4.385 -3.064 1.00 98.44 163 ILE A N 1
ATOM 1186 C CA . ILE A 1 163 ? 3.901 4.865 -1.824 1.00 98.44 163 ILE A CA 1
ATOM 1187 C C . ILE A 1 163 ? 3.829 6.394 -1.799 1.00 98.44 163 ILE A C 1
ATOM 1189 O O . ILE A 1 163 ? 2.774 6.940 -1.489 1.00 98.44 163 ILE A O 1
ATOM 1193 N N . ASP A 1 164 ? 4.940 7.057 -2.114 1.00 97.94 164 ASP A N 1
ATOM 1194 C CA . ASP A 1 164 ? 5.098 8.514 -2.063 1.00 97.94 164 ASP A CA 1
ATOM 1195 C C . ASP A 1 164 ? 4.234 9.229 -3.110 1.00 97.94 164 ASP A C 1
ATOM 1197 O O . ASP A 1 164 ? 3.631 10.255 -2.816 1.00 97.94 164 ASP A O 1
ATOM 1201 N N . ASN A 1 165 ? 4.117 8.657 -4.312 1.00 96.31 165 ASN A N 1
ATOM 1202 C CA . ASN A 1 165 ? 3.475 9.331 -5.441 1.00 96.31 165 ASN A CA 1
ATOM 1203 C C . ASN A 1 165 ? 2.057 8.836 -5.762 1.00 96.31 165 ASN A C 1
ATOM 1205 O O . ASN A 1 165 ? 1.353 9.506 -6.512 1.00 96.31 165 ASN A O 1
ATOM 1209 N N . VAL A 1 166 ? 1.627 7.686 -5.227 1.00 96.81 166 VAL A N 1
ATOM 1210 C CA . VAL A 1 166 ? 0.307 7.097 -5.526 1.00 96.81 166 VAL A CA 1
ATOM 1211 C C . VAL A 1 166 ? -0.499 6.866 -4.256 1.00 96.81 166 VAL A C 1
ATOM 1213 O O . VAL A 1 166 ? -1.565 7.461 -4.085 1.00 96.81 166 VAL A O 1
ATOM 1216 N N . LEU A 1 167 ? -0.002 6.027 -3.339 1.00 97.75 167 LEU A N 1
ATOM 1217 C CA . LEU A 1 167 ? -0.769 5.642 -2.151 1.00 97.75 167 LEU A CA 1
ATOM 1218 C C . LEU A 1 167 ? -1.038 6.847 -1.246 1.00 97.75 167 LEU A C 1
ATOM 1220 O O . LEU A 1 167 ? -2.191 7.138 -0.948 1.00 97.75 167 LEU A O 1
ATOM 1224 N N . VAL A 1 168 ? 0.007 7.551 -0.809 1.00 97.50 168 VAL A N 1
ATOM 1225 C CA . VAL A 1 168 ? -0.107 8.673 0.133 1.00 97.50 168 VAL A CA 1
ATOM 1226 C C . VAL A 1 168 ? -0.985 9.811 -0.417 1.00 97.50 168 VAL A C 1
ATOM 1228 O O . VAL A 1 168 ? -1.935 10.183 0.279 1.00 97.50 168 VAL A O 1
ATOM 1231 N N . PRO A 1 169 ? -0.780 10.304 -1.658 1.00 95.38 169 PRO A N 1
ATOM 1232 C CA . PRO A 1 169 ? -1.667 11.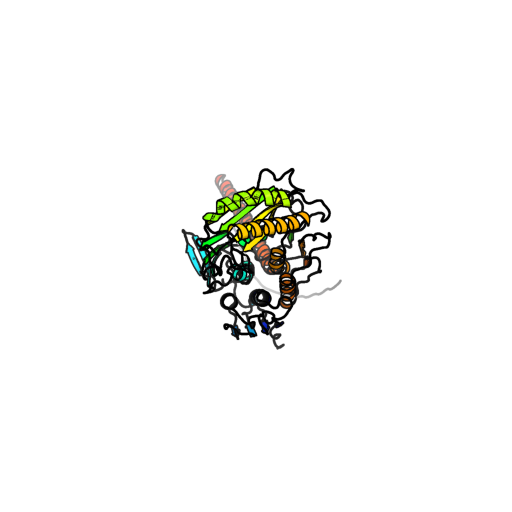302 -2.256 1.00 95.38 169 PRO A CA 1
ATOM 1233 C C . PRO A 1 169 ? -3.115 10.818 -2.371 1.00 95.38 169 PRO A C 1
ATOM 1235 O O . PRO A 1 169 ? -4.049 11.579 -2.118 1.00 95.38 169 PRO A O 1
ATOM 1238 N N . THR A 1 170 ? -3.324 9.533 -2.681 1.00 95.69 170 THR A N 1
ATOM 1239 C CA . THR A 1 170 ? -4.672 8.955 -2.724 1.00 95.69 170 THR A CA 1
ATOM 1240 C C . THR A 1 170 ? -5.328 8.941 -1.348 1.00 95.69 170 THR A C 1
ATOM 1242 O O . THR A 1 170 ? -6.504 9.283 -1.242 1.00 95.69 170 THR A O 1
ATOM 1245 N N . LEU A 1 171 ? -4.594 8.576 -0.291 1.00 96.38 171 LEU A N 1
ATOM 1246 C CA . LEU A 1 171 ? -5.115 8.601 1.076 1.00 96.38 171 LEU A CA 1
ATOM 1247 C C . LEU A 1 171 ? -5.549 10.024 1.466 1.00 96.38 171 LEU A C 1
ATOM 1249 O O . LEU A 1 171 ? -6.648 10.200 1.994 1.00 96.38 171 LEU A O 1
ATOM 1253 N N . TYR A 1 172 ? -4.748 11.039 1.134 1.00 94.69 172 TYR A N 1
ATOM 1254 C CA . TYR A 1 172 ? -5.136 12.437 1.336 1.00 94.69 172 TYR A CA 1
ATOM 1255 C C . TYR A 1 172 ? -6.421 12.794 0.572 1.00 94.69 172 TYR A C 1
ATOM 1257 O O . TYR A 1 172 ? -7.372 13.312 1.160 1.00 94.69 172 TYR A O 1
ATOM 1265 N N . ALA A 1 173 ? -6.504 12.427 -0.711 1.00 91.88 173 ALA A N 1
ATOM 1266 C CA . ALA A 1 173 ? -7.661 12.713 -1.562 1.00 91.88 173 ALA A CA 1
ATOM 1267 C C . ALA A 1 173 ? -8.976 12.072 -1.072 1.00 91.88 173 ALA A C 1
ATOM 1269 O O . ALA A 1 173 ? -10.051 12.601 -1.352 1.00 91.88 173 ALA A O 1
ATOM 1270 N N . ILE A 1 174 ? -8.916 10.958 -0.332 1.00 92.94 174 ILE A N 1
ATOM 1271 C CA . ILE A 1 174 ? -10.105 10.327 0.272 1.00 92.94 174 ILE A CA 1
ATOM 1272 C C . ILE A 1 174 ? -10.448 10.875 1.669 1.00 92.94 174 ILE A C 1
ATOM 1274 O O . ILE A 1 174 ? -11.420 10.426 2.273 1.00 92.94 174 ILE A O 1
ATOM 1278 N N . GLY A 1 175 ? -9.691 11.850 2.186 1.00 92.62 175 GLY A N 1
ATOM 1279 C CA . GLY A 1 175 ? -9.979 12.549 3.445 1.00 92.62 175 GLY A CA 1
ATOM 1280 C C . GLY A 1 175 ? -9.133 12.125 4.650 1.00 92.62 175 GLY A C 1
ATOM 1281 O O . GLY A 1 175 ? -9.495 12.436 5.790 1.00 92.62 175 GLY A O 1
ATOM 1282 N N . LEU A 1 176 ? -8.025 11.411 4.432 1.00 95.00 176 LEU A N 1
ATOM 1283 C CA . LEU A 1 176 ? -7.015 11.140 5.464 1.00 95.00 176 LEU A CA 1
ATOM 1284 C C . LEU A 1 176 ? -6.019 12.311 5.562 1.00 95.00 176 LEU A C 1
ATOM 1286 O O . LEU A 1 176 ? -5.991 13.163 4.674 1.00 95.00 176 LEU A O 1
ATOM 1290 N N . PRO A 1 177 ? -5.242 12.430 6.657 1.00 94.75 177 PRO A N 1
ATOM 1291 C CA . PRO A 1 177 ? -4.316 13.550 6.808 1.00 94.75 177 PRO A CA 1
ATOM 1292 C C . PRO A 1 177 ? -3.248 13.567 5.706 1.00 94.75 177 PRO A C 1
ATOM 1294 O O . PRO A 1 177 ? -2.934 12.533 5.119 1.00 94.75 177 PRO A O 1
ATOM 1297 N N . ASP A 1 178 ? -2.677 14.747 5.461 1.00 95.94 178 ASP A N 1
ATOM 1298 C CA . ASP A 1 178 ? -1.580 14.945 4.509 1.00 95.94 178 ASP A CA 1
ATOM 1299 C C . ASP A 1 178 ? -0.285 14.329 5.059 1.00 95.94 178 ASP A C 1
ATOM 1301 O O . ASP A 1 178 ? 0.459 14.947 5.823 1.00 95.94 178 ASP A O 1
ATOM 1305 N N . ILE A 1 179 ? -0.078 13.046 4.766 1.00 98.00 179 ILE A N 1
ATOM 1306 C CA . ILE A 1 179 ? 1.085 12.293 5.230 1.00 98.00 179 ILE A CA 1
ATOM 1307 C C . ILE A 1 179 ? 2.275 12.660 4.351 1.00 98.00 179 ILE A C 1
ATOM 1309 O O . ILE A 1 179 ? 2.231 12.492 3.140 1.00 98.00 179 ILE A O 1
ATOM 1313 N N . ARG A 1 180 ? 3.400 13.039 4.954 1.00 98.38 180 ARG A N 1
ATOM 1314 C CA . ARG A 1 180 ? 4.648 13.228 4.211 1.00 98.38 180 ARG A CA 1
ATOM 1315 C C . ARG A 1 180 ? 5.529 11.992 4.319 1.00 98.38 180 ARG A C 1
ATOM 1317 O O . ARG A 1 180 ? 6.055 11.703 5.395 1.00 98.38 180 ARG A O 1
ATOM 1324 N N . ALA A 1 181 ? 5.748 11.291 3.210 1.00 98.56 181 ALA A N 1
ATOM 1325 C CA . ALA A 1 181 ? 6.738 10.222 3.136 1.00 98.56 181 ALA A CA 1
ATOM 1326 C C . ALA A 1 181 ? 8.139 10.793 2.844 1.00 98.56 181 ALA A C 1
ATOM 1328 O O . ALA A 1 181 ? 8.317 11.834 2.215 1.00 98.56 181 ALA A O 1
ATOM 1329 N N . THR A 1 182 ? 9.187 10.157 3.364 1.00 98.62 182 THR A N 1
ATOM 1330 C CA . THR A 1 182 ? 10.575 10.543 3.081 1.00 98.62 182 THR A CA 1
ATOM 1331 C C . THR A 1 182 ? 11.477 9.321 3.114 1.00 98.62 182 THR A C 1
ATOM 1333 O O . THR A 1 182 ? 11.621 8.658 4.141 1.00 98.62 182 THR A O 1
ATOM 1336 N N . LEU A 1 183 ? 12.141 9.051 1.994 1.00 98.50 183 LEU A N 1
ATOM 1337 C CA . LEU A 1 183 ? 13.167 8.023 1.889 1.00 98.50 183 LEU A CA 1
ATOM 1338 C C . LEU A 1 183 ? 14.482 8.535 2.482 1.00 98.50 183 LEU A C 1
ATOM 1340 O O . LEU A 1 183 ? 15.080 9.480 1.973 1.00 98.50 183 LEU A O 1
ATOM 1344 N N . LYS A 1 184 ? 14.956 7.900 3.556 1.00 98.25 184 LYS A N 1
ATOM 1345 C CA . LYS A 1 184 ? 16.266 8.204 4.158 1.00 98.25 184 LYS A CA 1
ATOM 1346 C C . LYS A 1 184 ? 17.374 7.373 3.532 1.00 98.25 184 LYS A C 1
ATOM 1348 O O . LYS A 1 184 ? 18.477 7.862 3.307 1.00 98.25 184 LYS A O 1
ATOM 1353 N N . LYS A 1 185 ? 17.082 6.101 3.257 1.00 97.44 185 LYS A N 1
ATOM 1354 C CA . LYS A 1 185 ? 18.035 5.153 2.679 1.00 97.44 185 LYS A CA 1
ATOM 1355 C C . LYS A 1 185 ? 17.301 4.051 1.931 1.00 97.44 185 LYS A C 1
ATOM 1357 O O . LYS A 1 185 ? 16.343 3.494 2.457 1.00 97.44 185 LYS A O 1
ATOM 1362 N N . ARG A 1 186 ? 17.799 3.659 0.755 1.00 97.12 186 ARG A N 1
ATOM 1363 C CA . ARG A 1 186 ? 17.236 2.527 0.005 1.00 97.12 186 ARG A CA 1
ATOM 1364 C C . ARG A 1 186 ? 17.610 1.170 0.598 1.00 97.12 186 ARG A C 1
ATOM 1366 O O . ARG A 1 186 ? 18.769 0.907 0.934 1.00 97.12 186 ARG A O 1
ATOM 1373 N N . GLY A 1 187 ? 16.619 0.292 0.665 1.00 97.00 187 GLY A N 1
ATOM 1374 C CA . GLY A 1 187 ? 16.751 -1.110 1.032 1.00 97.00 187 GLY A CA 1
ATOM 1375 C C . GLY A 1 187 ? 16.360 -2.001 -0.136 1.00 97.00 187 GLY A C 1
ATOM 1376 O O . GLY A 1 187 ? 15.319 -1.785 -0.751 1.00 97.00 187 GLY A O 1
ATOM 1377 N N . TRP A 1 188 ? 17.174 -3.011 -0.421 1.00 95.62 188 TRP A N 1
ATOM 1378 C CA . TRP A 1 188 ? 17.030 -3.858 -1.602 1.00 95.62 188 TRP A CA 1
ATOM 1379 C C . TRP A 1 188 ? 17.069 -5.334 -1.223 1.00 95.62 188 TRP A C 1
ATOM 1381 O O . TRP A 1 188 ? 17.753 -5.728 -0.277 1.00 95.62 188 TRP A O 1
ATOM 1391 N N . SER A 1 189 ? 16.389 -6.164 -2.009 1.00 90.31 189 SER A N 1
ATOM 1392 C CA . SER A 1 189 ? 16.598 -7.617 -2.038 1.00 90.31 189 SER A CA 1
ATOM 1393 C C . SER A 1 189 ? 17.540 -8.035 -3.177 1.00 90.31 189 SER A C 1
ATOM 1395 O O . SER A 1 189 ? 18.233 -9.047 -3.060 1.00 90.31 189 SER A O 1
ATOM 1397 N N . GLN A 1 190 ? 17.606 -7.235 -4.249 1.00 87.62 190 GLN A N 1
ATOM 1398 C CA . GLN A 1 190 ? 18.442 -7.466 -5.428 1.00 87.62 190 GLN A CA 1
ATOM 1399 C C . GLN A 1 190 ? 19.866 -6.923 -5.250 1.00 87.62 190 GLN A C 1
ATOM 1401 O O . GLN A 1 190 ? 20.085 -5.842 -4.696 1.00 87.62 190 GLN A O 1
ATOM 1406 N N . GLY A 1 191 ? 20.854 -7.662 -5.764 1.00 84.44 191 GLY A N 1
ATOM 1407 C CA . GLY A 1 191 ? 22.260 -7.248 -5.676 1.00 84.44 191 GLY A CA 1
ATOM 1408 C C . GLY A 1 191 ? 22.845 -7.304 -4.262 1.00 84.44 191 GLY A C 1
ATOM 1409 O O . GLY A 1 191 ? 23.672 -6.475 -3.899 1.00 84.44 191 GLY A O 1
ATOM 1410 N N . GLY A 1 192 ? 22.377 -8.252 -3.447 1.00 87.94 192 GLY A N 1
ATOM 1411 C CA . GLY A 1 192 ? 22.698 -8.333 -2.023 1.00 87.94 192 GLY A CA 1
ATOM 1412 C C . GLY A 1 192 ? 21.689 -7.560 -1.176 1.00 87.94 192 GLY A C 1
ATOM 1413 O O . GLY A 1 192 ? 21.286 -6.449 -1.524 1.00 87.94 192 GLY A O 1
ATOM 1414 N N . SER A 1 193 ? 21.269 -8.173 -0.066 1.00 91.19 193 SER A N 1
ATOM 1415 C CA . SER A 1 193 ? 20.253 -7.589 0.809 1.00 91.19 193 SER A CA 1
ATOM 1416 C C . SER A 1 193 ? 20.798 -6.385 1.566 1.00 91.19 193 SER A C 1
ATOM 1418 O O . SER A 1 193 ? 21.811 -6.488 2.255 1.00 91.19 193 SER A O 1
ATOM 1420 N N . THR A 1 194 ? 20.091 -5.262 1.483 1.00 96.06 194 THR A N 1
ATOM 1421 C CA . THR A 1 194 ? 20.378 -4.066 2.278 1.00 96.06 194 THR A CA 1
ATOM 1422 C C . THR A 1 194 ? 19.126 -3.592 2.993 1.00 96.06 194 THR A C 1
ATOM 1424 O O . THR A 1 194 ? 18.018 -3.685 2.466 1.00 96.06 194 THR A O 1
ATOM 1427 N N . ILE A 1 195 ? 19.315 -3.061 4.198 1.00 98.00 195 ILE A N 1
ATOM 1428 C CA . ILE A 1 195 ? 18.254 -2.423 4.975 1.00 98.00 195 ILE A CA 1
ATOM 1429 C C . ILE A 1 195 ? 18.275 -0.925 4.668 1.00 98.00 195 ILE A C 1
ATOM 1431 O O . ILE A 1 195 ? 19.314 -0.262 4.792 1.00 98.00 195 ILE A O 1
ATOM 1435 N N . GLY A 1 196 ? 17.123 -0.437 4.231 1.00 98.25 196 GLY A N 1
ATOM 1436 C CA . GLY A 1 196 ? 16.791 0.964 4.054 1.00 98.25 196 GLY A CA 1
ATOM 1437 C C . GLY A 1 196 ? 15.875 1.469 5.160 1.00 98.25 196 GLY A C 1
ATOM 1438 O O . GLY A 1 196 ? 15.498 0.724 6.066 1.00 98.25 196 GLY A O 1
ATOM 1439 N N . GLU A 1 197 ? 15.531 2.745 5.066 1.00 98.69 197 GLU A N 1
ATOM 1440 C CA . GLU A 1 197 ? 14.719 3.460 6.040 1.00 98.69 197 GLU A CA 1
ATOM 1441 C C . GLU A 1 197 ? 13.814 4.473 5.330 1.00 98.69 197 GLU A C 1
ATOM 1443 O O . GLU A 1 197 ? 14.273 5.241 4.477 1.00 98.69 197 GLU A O 1
ATOM 1448 N N . ILE A 1 198 ? 12.532 4.460 5.699 1.00 98.81 198 ILE A N 1
ATOM 1449 C CA . ILE A 1 198 ? 11.512 5.419 5.264 1.00 98.81 198 ILE A CA 1
ATOM 1450 C C . ILE A 1 198 ? 10.876 6.016 6.518 1.00 98.81 198 ILE A C 1
ATOM 1452 O O . ILE A 1 198 ? 10.568 5.287 7.465 1.00 98.81 198 ILE A O 1
ATOM 1456 N N . THR A 1 199 ? 10.657 7.327 6.515 1.00 98.69 199 THR A N 1
ATOM 1457 C CA . THR A 1 199 ? 9.902 8.031 7.554 1.00 98.69 199 THR A CA 1
ATOM 1458 C C . THR A 1 199 ? 8.587 8.559 6.996 1.00 98.69 199 THR A C 1
ATOM 1460 O O . THR A 1 199 ? 8.560 9.025 5.859 1.00 98.69 199 THR A O 1
ATOM 1463 N N . PHE A 1 200 ? 7.532 8.525 7.803 1.00 98.81 200 PHE A N 1
ATOM 1464 C CA . PHE A 1 200 ? 6.231 9.119 7.504 1.00 98.81 200 PHE A CA 1
ATOM 1465 C C . PHE A 1 200 ? 5.879 10.114 8.603 1.00 98.81 200 PHE A C 1
ATOM 1467 O O . PHE A 1 200 ? 5.801 9.727 9.770 1.00 98.81 200 PHE A O 1
ATOM 1474 N N . ASP A 1 201 ? 5.671 11.370 8.226 1.00 98.25 201 ASP A N 1
ATOM 1475 C CA . ASP A 1 201 ? 5.182 12.414 9.121 1.00 98.25 201 ASP A CA 1
ATOM 1476 C C . ASP A 1 201 ? 3.674 12.541 8.924 1.00 98.25 201 ASP A C 1
ATOM 1478 O O . ASP A 1 201 ? 3.207 12.898 7.845 1.00 98.25 201 ASP A O 1
ATOM 1482 N N . ILE A 1 202 ? 2.919 12.179 9.956 1.00 97.94 202 ILE A N 1
ATOM 1483 C CA . ILE A 1 202 ? 1.463 12.080 9.947 1.00 97.94 202 ILE A CA 1
ATOM 1484 C C . ILE A 1 202 ? 0.925 13.214 10.828 1.00 97.94 202 ILE A C 1
ATOM 1486 O O . ILE A 1 202 ? 1.144 13.187 12.044 1.00 97.94 202 ILE A O 1
ATOM 1490 N N . PRO A 1 203 ? 0.241 14.216 10.254 1.00 96.38 203 PRO A N 1
ATOM 1491 C CA . PRO A 1 203 ? -0.372 15.294 11.020 1.00 96.38 203 PRO A CA 1
ATOM 1492 C C . PRO A 1 203 ? -1.332 14.790 12.101 1.00 96.38 203 PRO A C 1
ATOM 1494 O O . PRO A 1 203 ? -2.011 13.773 11.932 1.00 96.38 203 PRO A O 1
ATOM 1497 N N . ALA A 1 204 ? -1.418 15.540 13.201 1.00 93.00 204 ALA A N 1
ATOM 1498 C CA . ALA A 1 204 ? -2.414 15.294 14.235 1.00 93.00 204 ALA A CA 1
ATOM 1499 C C . ALA A 1 204 ? -3.826 15.418 13.645 1.00 93.00 204 ALA A C 1
ATOM 1501 O O . ALA A 1 204 ? -4.103 16.320 12.851 1.00 93.00 204 ALA A O 1
ATOM 1502 N N . ARG A 1 205 ? -4.736 14.528 14.052 1.00 87.94 205 ARG A N 1
ATOM 1503 C CA . ARG A 1 205 ? -6.134 14.576 13.616 1.00 87.94 205 ARG A CA 1
ATOM 1504 C C . ARG A 1 205 ? -7.074 14.270 14.784 1.00 87.94 205 ARG A C 1
ATOM 1506 O O . ARG A 1 205 ? -7.008 13.165 15.331 1.00 87.94 205 ARG A O 1
ATOM 1513 N N . PRO A 1 206 ? -8.000 15.182 15.134 1.00 80.50 206 PRO A N 1
ATOM 1514 C CA . PRO A 1 206 ? -8.913 14.978 16.262 1.00 80.50 206 PRO A CA 1
ATOM 1515 C C . PRO A 1 206 ? -9.928 13.853 16.004 1.00 80.50 206 PRO A C 1
ATOM 1517 O O . PRO A 1 206 ? -10.306 13.117 16.924 1.00 80.50 206 PRO A O 1
ATOM 1520 N N . TYR A 1 207 ? -10.308 13.683 14.737 1.00 84.38 207 TYR A N 1
ATOM 1521 C CA . TYR A 1 207 ? -11.308 12.730 14.266 1.00 84.38 207 TYR A CA 1
ATOM 1522 C C . TYR A 1 207 ? -10.660 11.492 13.642 1.00 84.38 207 TYR A C 1
ATOM 1524 O O . TYR A 1 207 ? -9.580 11.564 13.050 1.00 84.38 207 TYR A O 1
ATOM 1532 N N . SER A 1 208 ? -11.310 10.349 13.810 1.00 83.62 208 SER A N 1
ATOM 1533 C CA . SER A 1 208 ? -10.869 9.047 13.290 1.00 83.62 208 SER A CA 1
ATOM 1534 C C . SER A 1 208 ? -11.705 8.579 12.100 1.00 83.62 208 SER A C 1
ATOM 1536 O O . SER A 1 208 ? -11.231 7.795 11.288 1.00 83.62 208 SER A O 1
ATOM 1538 N N . SER A 1 209 ? -12.917 9.104 11.949 1.00 90.75 209 SER A N 1
ATOM 1539 C CA . SER A 1 209 ? -13.845 8.756 10.883 1.00 90.75 20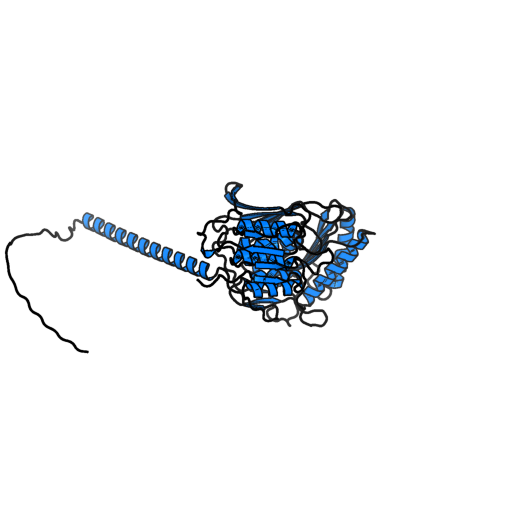9 SER A CA 1
ATOM 1540 C C . SER A 1 209 ? -13.310 9.117 9.500 1.00 90.75 209 SER A C 1
ATOM 1542 O O . SER A 1 209 ? -12.610 10.114 9.290 1.00 90.75 209 SER A O 1
ATOM 1544 N N . LEU A 1 210 ? -13.656 8.274 8.535 1.00 95.38 210 LEU A N 1
ATOM 1545 C CA . LEU A 1 210 ? -13.383 8.467 7.119 1.00 95.38 210 LEU A CA 1
ATOM 1546 C C . LEU A 1 210 ? -14.738 8.545 6.403 1.00 95.38 210 LEU A C 1
ATOM 1548 O O . LEU A 1 210 ? -15.530 7.609 6.547 1.00 95.38 210 LEU A O 1
ATOM 1552 N N . PRO A 1 211 ? -15.063 9.632 5.684 1.00 94.12 211 PRO A N 1
ATOM 1553 C CA . PRO A 1 211 ? -16.255 9.651 4.846 1.00 94.12 211 PRO A CA 1
ATOM 1554 C C . PRO A 1 211 ? -16.160 8.601 3.734 1.00 94.12 211 PRO A C 1
ATOM 1556 O O . PRO A 1 211 ? -15.070 8.211 3.315 1.00 94.12 211 PRO A O 1
ATOM 1559 N N . ALA A 1 212 ? -17.311 8.159 3.234 1.00 94.81 212 ALA A N 1
ATOM 1560 C CA . ALA A 1 212 ? -17.351 7.419 1.983 1.00 94.81 212 ALA A CA 1
ATOM 1561 C C . ALA A 1 212 ? -16.681 8.218 0.853 1.00 94.81 212 ALA A C 1
ATOM 1563 O O . ALA A 1 212 ? -16.799 9.442 0.784 1.00 94.81 212 ALA A O 1
ATOM 1564 N N . PHE A 1 213 ? -16.001 7.515 -0.048 1.00 93.06 213 PHE A N 1
ATOM 1565 C CA . PHE A 1 213 ? -15.259 8.118 -1.150 1.00 93.06 213 PHE A CA 1
ATOM 1566 C C . PHE A 1 213 ? -15.551 7.405 -2.466 1.00 93.06 213 PHE A C 1
ATOM 1568 O O . PHE A 1 213 ? -15.744 6.190 -2.514 1.00 93.06 213 PHE A O 1
ATOM 1575 N N . LYS A 1 214 ? -15.556 8.166 -3.559 1.00 89.94 214 LYS A N 1
ATOM 1576 C CA . LYS A 1 214 ? -15.749 7.647 -4.911 1.00 89.94 214 LYS A CA 1
ATOM 1577 C C . LYS A 1 214 ? -14.537 8.014 -5.758 1.00 89.94 214 LYS A C 1
ATOM 1579 O O . LYS A 1 214 ? -14.373 9.171 -6.124 1.00 89.94 214 LYS A O 1
ATOM 1584 N N . LYS A 1 215 ? -13.717 7.020 -6.094 1.00 87.06 215 LYS A N 1
ATOM 1585 C CA . LYS A 1 215 ? -12.740 7.102 -7.184 1.00 87.06 215 LYS A CA 1
ATOM 1586 C C . LYS A 1 215 ? -13.360 6.394 -8.373 1.00 87.06 215 LYS A C 1
ATOM 1588 O O . LYS A 1 215 ? -13.325 5.177 -8.453 1.00 87.06 215 LYS A O 1
ATOM 1593 N N . ALA A 1 216 ? -14.068 7.140 -9.205 1.00 75.69 216 ALA A N 1
ATOM 1594 C CA . ALA A 1 216 ? -14.678 6.628 -10.423 1.00 75.69 216 ALA A CA 1
ATOM 1595 C C . ALA A 1 216 ? -15.035 7.809 -11.330 1.00 75.69 216 ALA A C 1
ATOM 1597 O O . ALA A 1 216 ? -15.412 8.865 -10.804 1.00 75.69 216 ALA A O 1
ATOM 1598 N N . PRO A 1 217 ? -14.982 7.636 -12.659 1.00 67.00 217 PRO A N 1
ATOM 1599 C CA . PRO A 1 217 ? -15.484 8.644 -13.579 1.00 67.00 217 PRO A CA 1
ATOM 1600 C C . PRO A 1 217 ? -16.974 8.930 -13.321 1.00 67.00 217 PRO A C 1
ATOM 1602 O O . PRO A 1 217 ? -17.712 8.120 -12.742 1.00 67.00 217 PRO A O 1
ATOM 1605 N N . LYS A 1 218 ? -17.424 10.122 -13.731 1.00 65.50 218 LYS A N 1
ATOM 1606 C CA . LYS A 1 218 ? -18.849 10.496 -13.684 1.00 65.50 218 LYS A CA 1
ATOM 1607 C C . LYS A 1 218 ? -19.683 9.618 -14.612 1.00 65.50 218 LYS A C 1
ATOM 1609 O O . LYS A 1 218 ? -20.743 9.158 -14.197 1.00 65.50 218 LYS A O 1
ATOM 1614 N N . ASP A 1 219 ? -19.173 9.377 -15.813 1.00 65.38 219 ASP A N 1
ATOM 1615 C CA . ASP A 1 219 ? -19.703 8.429 -16.784 1.00 65.38 219 ASP A CA 1
ATOM 1616 C C . ASP A 1 219 ? -18.560 7.496 -17.226 1.00 65.38 219 ASP A C 1
ATOM 1618 O O . ASP A 1 219 ? -17.586 7.975 -17.807 1.00 65.38 219 ASP A O 1
ATOM 1622 N N . PRO A 1 220 ? -18.646 6.186 -16.932 1.00 61.19 220 PRO A N 1
ATOM 1623 C CA . PRO A 1 220 ? -17.654 5.194 -17.349 1.00 61.19 220 PRO A CA 1
ATOM 1624 C C . PRO A 1 220 ? -17.480 5.069 -18.868 1.00 61.19 220 PRO A C 1
ATOM 1626 O O . PRO A 1 220 ? -16.473 4.527 -19.300 1.00 61.19 220 PRO A O 1
ATOM 1629 N N . ASN A 1 221 ? -18.447 5.550 -19.659 1.00 60.28 221 ASN A N 1
ATOM 1630 C CA . ASN A 1 221 ? -18.439 5.466 -21.123 1.00 60.28 221 ASN A CA 1
ATOM 1631 C C . ASN A 1 221 ? -17.925 6.746 -21.799 1.00 60.28 221 ASN A C 1
ATOM 1633 O O . ASN A 1 221 ? -17.844 6.806 -23.028 1.00 60.28 221 ASN A O 1
ATOM 1637 N N . THR A 1 222 ? -17.623 7.799 -21.034 1.00 60.69 222 THR A N 1
ATOM 1638 C CA . THR A 1 222 ? -17.027 9.010 -21.602 1.00 60.69 222 THR A CA 1
ATOM 1639 C C . THR A 1 222 ? -15.578 8.698 -21.968 1.00 60.69 222 THR A C 1
ATOM 1641 O O . THR A 1 222 ? -14.846 8.169 -21.134 1.00 60.69 222 THR A O 1
ATOM 1644 N N . LYS A 1 223 ? -15.160 9.027 -23.202 1.00 57.69 223 LYS A N 1
ATOM 1645 C CA . LYS A 1 223 ? -13.761 8.887 -23.637 1.00 57.69 223 LYS A CA 1
ATOM 1646 C C . LYS A 1 223 ? -12.845 9.535 -22.603 1.00 57.69 223 LYS A C 1
ATOM 1648 O O . LYS A 1 223 ? -13.027 10.709 -22.282 1.00 57.69 223 LYS A O 1
ATOM 1653 N N . THR A 1 224 ? -11.891 8.773 -22.083 1.00 59.25 224 THR A N 1
ATOM 1654 C CA . THR A 1 224 ? -10.884 9.314 -21.184 1.00 59.25 224 THR A CA 1
ATOM 1655 C C . THR A 1 224 ? -10.037 10.333 -21.920 1.00 59.25 224 THR A C 1
ATOM 1657 O O . THR A 1 224 ? -9.570 10.098 -23.033 1.00 59.25 224 THR A O 1
ATOM 1660 N N . TYR A 1 225 ? -9.852 11.484 -21.285 1.00 65.69 225 TYR A N 1
ATOM 1661 C CA . TYR A 1 225 ? -8.816 12.419 -21.685 1.00 65.69 225 TYR A CA 1
ATOM 1662 C C . TYR A 1 225 ? -7.456 11.778 -21.435 1.00 65.69 225 TYR A C 1
ATOM 1664 O O . TYR A 1 225 ? -7.291 10.997 -20.489 1.00 65.69 225 TYR A O 1
ATOM 1672 N N . GLY A 1 226 ? -6.485 12.144 -22.265 1.00 77.12 226 GLY A N 1
ATOM 1673 C CA . GLY A 1 226 ? -5.102 11.770 -22.041 1.00 77.12 226 GLY A CA 1
ATOM 1674 C C . GLY A 1 226 ? -4.567 12.316 -20.710 1.00 77.12 226 GLY A C 1
ATOM 1675 O O . GLY A 1 226 ? -5.167 13.195 -20.080 1.00 77.12 226 GLY A O 1
ATOM 1676 N N . PRO A 1 227 ? -3.417 11.805 -20.251 1.00 87.38 227 PRO A N 1
ATOM 1677 C CA . PRO A 1 227 ? -2.752 12.352 -19.078 1.00 87.38 227 PRO A CA 1
ATOM 1678 C C . PRO A 1 227 ? -2.333 13.810 -19.316 1.00 87.38 227 PRO A C 1
ATOM 1680 O O . PRO A 1 227 ? -1.791 14.147 -20.366 1.00 87.38 227 PRO A O 1
ATOM 1683 N N . LEU A 1 228 ? -2.490 14.663 -18.301 1.00 86.38 228 LEU A N 1
ATOM 1684 C CA . LEU A 1 228 ? -2.016 16.056 -18.326 1.00 86.38 228 LEU A CA 1
ATOM 1685 C C . LEU A 1 228 ? -0.477 16.127 -18.369 1.00 86.38 228 LEU A C 1
ATOM 1687 O O . LEU A 1 228 ? 0.124 17.020 -18.970 1.00 86.38 228 LEU A O 1
ATOM 1691 N N . HIS A 1 229 ? 0.170 15.189 -17.677 1.00 88.50 229 HIS A N 1
ATOM 1692 C CA . HIS A 1 229 ? 1.619 15.073 -17.557 1.00 88.50 229 HIS A CA 1
ATOM 1693 C C . HIS A 1 229 ? 2.010 13.622 -17.273 1.00 88.50 229 HIS A C 1
ATOM 1695 O O . HIS A 1 229 ? 1.275 12.900 -16.591 1.00 88.50 229 HIS A O 1
ATOM 1701 N N . LEU A 1 230 ? 3.190 13.224 -17.755 1.00 93.19 230 LEU A N 1
ATOM 1702 C CA . LEU A 1 230 ? 3.799 11.929 -17.474 1.00 93.19 230 LEU A CA 1
ATOM 1703 C C . LEU A 1 230 ? 5.128 12.121 -16.739 1.00 93.19 230 LEU A C 1
ATOM 1705 O O . LEU A 1 230 ? 6.005 12.834 -17.214 1.00 93.19 230 LEU A O 1
ATOM 1709 N N . GLU A 1 231 ? 5.329 11.424 -15.627 1.00 95.62 231 GLU A N 1
ATOM 1710 C CA . GLU A 1 231 ? 6.618 11.414 -14.930 1.00 95.62 231 GLU A CA 1
ATOM 1711 C C . GLU A 1 231 ? 7.195 10.001 -14.908 1.00 95.62 231 GLU A C 1
ATOM 1713 O O . GLU A 1 231 ? 6.553 9.060 -14.458 1.00 95.62 231 GLU A O 1
ATOM 1718 N N . ALA A 1 232 ? 8.433 9.840 -15.365 1.00 97.75 232 ALA A N 1
ATOM 1719 C CA . ALA A 1 232 ? 9.162 8.585 -15.290 1.00 97.75 232 ALA A CA 1
ATOM 1720 C C . ALA A 1 232 ? 10.324 8.716 -14.303 1.00 97.75 232 ALA A C 1
ATOM 1722 O O . ALA A 1 232 ? 11.209 9.552 -14.482 1.00 97.75 232 ALA A O 1
ATOM 1723 N N . THR A 1 233 ? 10.367 7.848 -13.292 1.00 98.38 233 THR A N 1
ATOM 1724 C CA . THR A 1 233 ? 11.524 7.712 -12.400 1.00 98.38 233 THR A CA 1
ATOM 1725 C C . THR A 1 233 ? 12.205 6.373 -12.639 1.00 98.38 233 THR A C 1
ATOM 1727 O O . THR A 1 233 ? 11.665 5.310 -12.334 1.00 98.38 233 THR A O 1
ATOM 1730 N N . PHE A 1 234 ? 13.430 6.432 -13.151 1.00 98.50 234 PHE A N 1
ATOM 1731 C CA . PHE A 1 234 ? 14.306 5.281 -13.320 1.00 98.50 234 PHE A CA 1
ATOM 1732 C C . PHE A 1 234 ? 15.376 5.252 -12.225 1.00 98.50 234 PHE A C 1
ATOM 1734 O O . PHE A 1 234 ? 16.120 6.214 -12.043 1.00 98.50 234 PHE A O 1
ATOM 1741 N N . VAL A 1 235 ? 15.504 4.131 -11.518 1.00 97.88 235 VAL A N 1
ATOM 1742 C CA . VAL A 1 235 ? 16.565 3.902 -10.530 1.00 97.88 235 VAL A CA 1
ATOM 1743 C C . VAL A 1 235 ? 17.433 2.753 -11.022 1.00 97.88 235 VAL A C 1
ATOM 1745 O O . VAL A 1 235 ? 17.018 1.596 -11.017 1.00 97.88 235 VAL A O 1
ATOM 1748 N N . GLY A 1 236 ? 18.658 3.060 -11.436 1.00 96.69 236 GLY A N 1
ATOM 1749 C CA . GLY A 1 236 ? 19.573 2.091 -12.036 1.00 96.69 236 GLY A CA 1
ATOM 1750 C C . GLY A 1 236 ? 21.014 2.596 -12.093 1.00 96.69 236 GLY A C 1
ATOM 1751 O O . GLY A 1 236 ? 21.282 3.729 -11.693 1.00 96.69 236 GLY A O 1
ATOM 1752 N N . PRO A 1 237 ? 21.972 1.781 -12.555 1.00 95.88 237 PRO A N 1
ATOM 1753 C CA . PRO A 1 237 ? 23.356 2.208 -12.751 1.00 95.88 237 PRO A CA 1
ATOM 1754 C C . PRO A 1 237 ? 23.446 3.448 -13.639 1.00 95.88 237 PRO A C 1
ATOM 1756 O O . PRO A 1 237 ? 22.747 3.551 -14.643 1.00 95.88 237 PRO A O 1
ATOM 1759 N N . ALA A 1 238 ? 24.324 4.388 -13.286 1.00 96.56 238 ALA A N 1
ATOM 1760 C CA . ALA A 1 238 ? 24.460 5.647 -14.022 1.00 96.56 238 ALA A CA 1
ATOM 1761 C C . ALA A 1 238 ? 24.821 5.439 -15.504 1.00 96.56 238 ALA A C 1
ATOM 1763 O O . ALA A 1 238 ? 24.432 6.235 -16.352 1.00 96.56 238 ALA A O 1
ATOM 1764 N N . SER A 1 239 ? 25.504 4.334 -15.818 1.00 95.50 239 SER A N 1
ATOM 1765 C CA . SER A 1 239 ? 25.904 3.942 -17.173 1.00 95.50 239 SER A CA 1
ATOM 1766 C C . SER A 1 239 ? 24.741 3.764 -18.153 1.00 95.50 239 SER A C 1
ATOM 1768 O O . SER A 1 239 ? 24.967 3.876 -19.351 1.00 95.50 239 SER A O 1
ATOM 1770 N N . VAL A 1 240 ? 23.513 3.508 -17.679 1.00 96.31 240 VAL A N 1
ATOM 1771 C CA . VAL A 1 240 ? 22.338 3.292 -18.547 1.00 96.31 240 VAL A CA 1
ATOM 1772 C C . VAL A 1 240 ? 21.375 4.487 -18.573 1.00 96.31 240 VAL A C 1
ATOM 1774 O O . VAL A 1 240 ? 20.378 4.457 -19.287 1.00 96.31 240 VAL A O 1
ATOM 1777 N N . HIS A 1 241 ? 21.637 5.559 -17.816 1.00 98.00 241 HIS A N 1
ATOM 1778 C CA . HIS A 1 241 ? 20.694 6.684 -17.697 1.00 98.00 241 HIS A CA 1
ATOM 1779 C C . HIS A 1 241 ? 20.441 7.388 -19.033 1.00 98.00 241 HIS A C 1
ATOM 1781 O O . HIS A 1 241 ? 19.292 7.664 -19.368 1.00 98.00 241 HIS A O 1
ATOM 1787 N N . ASP A 1 242 ? 21.489 7.644 -19.817 1.00 98.12 242 ASP A N 1
ATOM 1788 C CA . ASP A 1 242 ? 21.340 8.305 -21.119 1.00 98.12 242 ASP A CA 1
ATOM 1789 C C . ASP A 1 242 ? 20.609 7.416 -22.125 1.00 98.12 242 ASP A C 1
ATOM 1791 O O . ASP A 1 242 ? 19.764 7.902 -22.873 1.00 98.12 242 ASP A O 1
ATOM 1795 N N . TYR A 1 243 ? 20.852 6.105 -22.074 1.00 98.00 243 TYR A N 1
ATOM 1796 C CA . TYR A 1 243 ? 20.107 5.133 -22.868 1.00 98.00 243 TYR A CA 1
ATOM 1797 C C . TYR A 1 243 ? 18.612 5.147 -22.519 1.00 98.00 243 TYR A C 1
ATOM 1799 O O . TYR A 1 243 ? 17.770 5.246 -23.407 1.00 98.00 243 TYR A O 1
ATOM 1807 N N . VAL A 1 244 ? 18.264 5.137 -21.226 1.00 97.94 244 VAL A N 1
ATOM 1808 C CA . VAL A 1 244 ? 16.869 5.224 -20.757 1.00 97.94 244 VAL A CA 1
ATOM 1809 C C . VAL A 1 244 ? 16.184 6.496 -21.260 1.00 97.94 244 VAL A C 1
ATOM 1811 O O . VAL A 1 244 ? 15.058 6.428 -21.751 1.00 97.94 244 VAL A O 1
ATOM 1814 N N . ARG A 1 245 ? 16.870 7.646 -21.211 1.00 97.19 245 ARG A N 1
ATOM 1815 C CA . ARG A 1 245 ? 16.346 8.915 -21.748 1.00 97.19 245 ARG A CA 1
ATOM 1816 C C . ARG A 1 245 ? 16.117 8.884 -23.259 1.00 97.19 245 ARG A C 1
ATOM 1818 O O . ARG A 1 245 ? 15.261 9.617 -23.738 1.00 97.19 245 ARG A O 1
ATOM 1825 N N . GLN A 1 246 ? 16.856 8.058 -23.998 1.00 96.25 246 GLN A N 1
ATOM 1826 C CA . GLN A 1 246 ? 16.668 7.889 -25.441 1.00 96.25 246 GLN A CA 1
ATOM 1827 C C . GLN A 1 246 ? 15.486 6.972 -25.774 1.00 96.25 246 GLN A C 1
ATOM 1829 O O . GLN A 1 246 ? 14.781 7.240 -26.743 1.00 96.25 246 GLN A O 1
ATOM 1834 N N . VAL A 1 247 ? 15.255 5.909 -24.994 1.00 96.88 247 VAL A N 1
ATOM 1835 C CA . VAL A 1 247 ? 14.222 4.902 -25.309 1.00 96.88 247 VAL A CA 1
ATOM 1836 C C . VAL A 1 247 ? 12.849 5.186 -24.692 1.00 96.88 247 VAL A C 1
ATOM 1838 O O . VAL A 1 247 ? 11.850 4.718 -25.224 1.00 96.88 247 VAL A O 1
ATOM 1841 N N . LEU A 1 248 ? 12.764 5.970 -23.611 1.00 95.38 248 LEU A N 1
ATOM 1842 C CA . LEU A 1 248 ? 11.481 6.322 -22.981 1.00 95.38 248 LEU A CA 1
ATOM 1843 C C . LEU A 1 248 ? 10.555 7.141 -23.899 1.00 95.38 248 LEU A C 1
ATOM 1845 O O . LEU A 1 248 ? 9.420 6.715 -24.099 1.00 95.38 248 LEU A O 1
ATOM 1849 N N . PRO A 1 249 ? 10.986 8.279 -24.485 1.00 94.00 249 PRO A N 1
ATOM 1850 C CA . PRO A 1 249 ? 10.109 9.094 -25.327 1.00 94.00 249 PRO A CA 1
ATOM 1851 C C . PRO A 1 249 ? 9.467 8.352 -26.512 1.00 94.00 249 PRO A C 1
ATOM 1853 O O . PRO A 1 249 ? 8.257 8.507 -26.694 1.00 94.00 249 PRO A O 1
ATOM 1856 N N . PRO A 1 250 ? 10.196 7.541 -27.313 1.00 92.94 250 PRO A N 1
ATOM 1857 C CA . PRO A 1 250 ? 9.567 6.807 -28.407 1.00 92.94 250 PRO A CA 1
ATOM 1858 C C . PRO A 1 250 ? 8.599 5.727 -27.910 1.00 92.94 250 PRO A C 1
ATOM 1860 O O . PRO A 1 250 ? 7.556 5.555 -28.529 1.00 92.94 250 PRO A O 1
ATOM 1863 N N . ALA A 1 251 ? 8.882 5.057 -26.787 1.00 93.94 251 ALA A N 1
ATOM 1864 C CA . ALA A 1 251 ? 7.953 4.086 -26.203 1.00 93.94 251 ALA A CA 1
ATOM 1865 C C . ALA A 1 251 ? 6.663 4.759 -25.704 1.00 93.94 251 ALA A C 1
ATOM 1867 O O . ALA A 1 251 ? 5.567 4.295 -26.003 1.00 93.94 251 ALA A O 1
ATOM 1868 N N . ILE A 1 252 ? 6.774 5.900 -25.012 1.00 92.56 252 ILE A N 1
ATOM 1869 C CA . ILE A 1 252 ? 5.606 6.693 -24.603 1.00 92.56 252 ILE A CA 1
ATOM 1870 C C . ILE A 1 252 ? 4.811 7.152 -25.828 1.00 92.56 252 ILE A C 1
ATOM 1872 O O . ILE A 1 252 ? 3.600 6.981 -25.868 1.00 92.56 252 ILE A O 1
ATOM 1876 N N . SER A 1 253 ? 5.486 7.661 -26.859 1.00 89.12 253 SER A N 1
ATOM 1877 C CA . SER A 1 253 ? 4.819 8.086 -28.096 1.00 89.12 253 SER A CA 1
ATOM 1878 C C . SER A 1 253 ? 4.129 6.922 -28.814 1.00 89.12 253 SER A C 1
ATOM 1880 O O . SER A 1 253 ? 3.119 7.105 -29.478 1.00 89.12 253 SER A O 1
ATOM 1882 N N . HIS A 1 254 ? 4.662 5.709 -28.713 1.00 90.31 254 HIS A N 1
ATOM 1883 C CA . HIS A 1 254 ? 4.030 4.543 -29.312 1.00 90.31 254 HIS A CA 1
ATOM 1884 C C . HIS A 1 254 ? 2.731 4.170 -28.584 1.00 90.31 254 HIS A C 1
ATOM 1886 O O . HIS A 1 254 ? 1.681 4.067 -29.220 1.00 90.31 254 HIS A O 1
ATOM 1892 N N . HIS A 1 255 ? 2.801 4.025 -27.257 1.00 90.12 255 HIS A N 1
ATOM 1893 C CA . HIS A 1 255 ? 1.699 3.503 -26.440 1.00 90.12 255 HIS A CA 1
ATOM 1894 C C . HIS A 1 255 ? 0.619 4.540 -26.123 1.00 90.12 255 HIS A C 1
ATOM 1896 O O . HIS A 1 255 ? -0.537 4.180 -25.984 1.00 90.12 255 HIS A O 1
ATOM 1902 N N . PHE A 1 256 ? 0.959 5.829 -26.070 1.00 86.25 256 PHE A N 1
ATOM 1903 C CA . PHE A 1 256 ? -0.003 6.911 -25.822 1.00 86.25 256 PHE A CA 1
ATOM 1904 C C . PHE A 1 256 ? -0.459 7.596 -27.118 1.00 86.25 256 PHE A C 1
ATOM 1906 O O . PHE A 1 256 ? -0.932 8.728 -27.074 1.00 86.25 256 PHE A O 1
ATOM 1913 N N . SER A 1 257 ? -0.297 6.945 -28.278 1.00 71.75 257 SER A N 1
ATOM 1914 C CA . SER A 1 257 ? -0.483 7.580 -29.592 1.00 71.75 257 SER A CA 1
ATOM 1915 C C . SER A 1 257 ? -1.877 8.150 -29.855 1.00 71.75 257 SER A C 1
ATOM 1917 O O . SER A 1 257 ? -1.998 9.174 -30.526 1.00 71.75 257 SER A O 1
ATOM 1919 N N . GLU A 1 258 ? -2.914 7.566 -29.260 1.00 66.50 258 GLU A N 1
ATOM 1920 C CA . GLU A 1 258 ? -4.290 8.074 -29.335 1.00 66.50 258 GLU A CA 1
ATOM 1921 C C . GLU A 1 258 ? -4.522 9.334 -28.475 1.00 66.50 258 GLU A C 1
ATOM 1923 O O . GLU A 1 258 ? -5.502 10.049 -28.674 1.00 66.50 258 GLU A O 1
ATOM 1928 N N . HIS A 1 259 ? -3.569 9.660 -27.593 1.00 63.75 259 HIS A N 1
ATOM 1929 C CA . HIS A 1 259 ? -3.559 10.810 -26.680 1.00 63.75 259 HIS A CA 1
ATOM 1930 C C . HIS A 1 259 ? -2.517 11.881 -27.079 1.00 63.75 259 HIS A C 1
ATOM 1932 O O . HIS A 1 259 ? -2.190 12.775 -26.294 1.00 63.75 259 HIS A O 1
ATOM 1938 N N . ILE A 1 260 ? -1.924 11.781 -28.280 1.00 54.38 260 ILE A N 1
ATOM 1939 C CA . ILE A 1 260 ? -0.720 12.547 -28.671 1.00 54.38 260 ILE A CA 1
ATOM 1940 C C . ILE A 1 260 ? -0.949 14.022 -28.995 1.00 54.38 260 ILE A C 1
ATOM 1942 O O . ILE A 1 260 ? -0.001 14.797 -28.856 1.00 54.38 260 ILE A O 1
ATOM 1946 N N . ASP A 1 261 ? -2.157 14.451 -29.363 1.00 50.22 261 ASP A N 1
ATOM 1947 C CA . ASP A 1 261 ? -2.374 15.874 -29.685 1.00 50.22 261 ASP A CA 1
ATOM 1948 C C . ASP A 1 261 ? -2.218 16.793 -28.448 1.00 50.22 261 ASP A C 1
ATOM 1950 O O . ASP A 1 261 ? -2.009 17.996 -28.592 1.00 50.22 261 ASP A O 1
ATOM 1954 N N . GLU A 1 262 ? -2.216 16.232 -27.228 1.00 52.34 262 GLU A N 1
ATOM 1955 C CA . GLU A 1 262 ? -2.112 16.980 -25.962 1.00 52.34 262 GLU A CA 1
ATOM 1956 C C . GLU A 1 262 ? -0.829 16.686 -25.150 1.00 52.34 262 GLU A C 1
ATOM 1958 O O . GLU A 1 262 ? -0.403 17.510 -24.339 1.00 52.34 262 GLU A O 1
ATOM 1963 N N . THR A 1 263 ? -0.156 15.550 -25.375 1.00 52.00 263 THR A N 1
ATOM 1964 C CA . THR A 1 263 ? 0.915 15.040 -24.484 1.00 52.00 263 THR A CA 1
ATOM 1965 C C . THR A 1 263 ? 2.348 15.386 -24.905 1.00 52.00 263 THR A C 1
ATOM 1967 O O . THR A 1 263 ? 3.290 15.138 -24.146 1.00 52.00 263 THR A O 1
ATOM 1970 N N . GLN A 1 264 ? 2.563 16.012 -26.070 1.00 45.47 264 GLN A N 1
ATOM 1971 C CA . GLN A 1 264 ? 3.915 16.293 -26.591 1.00 45.47 264 GLN A CA 1
ATOM 1972 C C . GLN A 1 264 ? 4.772 17.247 -25.725 1.00 45.47 264 GLN A C 1
ATOM 1974 O O . GLN A 1 264 ? 5.960 17.416 -26.001 1.00 45.47 264 GLN A O 1
ATOM 1979 N N . GLY A 1 265 ? 4.229 17.849 -24.660 1.00 51.38 265 GLY A N 1
ATOM 1980 C CA . GLY A 1 265 ? 4.950 18.805 -23.810 1.00 51.38 265 GLY A CA 1
ATOM 1981 C C . GLY A 1 265 ? 5.433 18.317 -22.438 1.00 51.38 265 GLY A C 1
ATOM 1982 O O . GLY A 1 265 ? 6.161 19.063 -21.785 1.00 51.38 265 GLY A O 1
ATOM 1983 N N . THR A 1 266 ? 5.039 17.139 -21.941 1.00 72.88 266 THR A N 1
ATOM 1984 C CA . THR A 1 266 ? 5.039 16.917 -20.478 1.00 72.88 266 THR A CA 1
ATOM 1985 C C . THR A 1 266 ? 5.554 15.554 -19.999 1.00 72.88 266 THR A C 1
ATOM 1987 O O . THR A 1 266 ? 5.198 15.138 -18.906 1.00 72.88 266 THR A O 1
ATOM 1990 N N . LEU A 1 267 ? 6.427 14.851 -20.733 1.00 89.75 267 LEU A N 1
ATOM 1991 C CA . LEU A 1 267 ? 7.180 13.728 -20.143 1.00 89.75 267 LEU A CA 1
ATOM 1992 C C . LEU A 1 267 ? 8.398 14.250 -19.361 1.00 89.75 267 LEU A C 1
ATOM 1994 O O . LEU A 1 267 ? 9.378 14.694 -19.960 1.00 89.75 267 LEU A O 1
ATOM 1998 N N . HIS A 1 268 ? 8.380 14.150 -18.033 1.00 94.25 268 HIS A N 1
ATOM 1999 C CA . HIS A 1 268 ? 9.546 14.415 -17.189 1.00 94.25 268 HIS A CA 1
ATOM 2000 C C . HIS A 1 268 ? 10.275 13.114 -16.837 1.00 94.25 268 HIS A C 1
ATOM 2002 O O . HIS A 1 268 ? 9.683 12.184 -16.295 1.00 94.25 268 HIS A O 1
ATOM 2008 N N . ILE A 1 269 ? 11.580 13.039 -17.125 1.00 96.56 269 ILE A N 1
ATOM 2009 C CA . ILE A 1 269 ? 12.395 11.843 -16.865 1.00 96.56 269 ILE A CA 1
ATOM 2010 C C . ILE A 1 269 ? 13.414 12.131 -15.766 1.00 96.56 269 ILE A C 1
ATOM 2012 O O . ILE A 1 269 ? 14.394 12.854 -15.966 1.00 96.56 269 ILE A O 1
ATOM 2016 N N . LYS A 1 270 ? 13.237 11.474 -14.623 1.00 97.56 270 LYS A N 1
ATOM 2017 C CA . LYS A 1 270 ? 14.190 11.443 -13.518 1.00 97.56 270 LYS A CA 1
ATOM 2018 C C . LYS A 1 270 ? 14.990 10.145 -13.556 1.00 97.56 270 LYS A C 1
ATOM 2020 O O . LYS A 1 270 ? 14.443 9.056 -13.716 1.00 97.56 270 LYS A O 1
ATOM 2025 N N . CYS A 1 271 ? 16.303 10.248 -13.373 1.00 97.75 271 CYS A N 1
ATOM 2026 C CA . CYS A 1 271 ? 17.171 9.085 -13.206 1.00 97.75 271 CYS A CA 1
ATOM 2027 C C . CYS A 1 271 ? 17.961 9.198 -11.904 1.00 97.75 271 CYS A C 1
ATOM 2029 O O . CYS A 1 271 ? 18.514 10.253 -11.596 1.00 97.75 271 CYS A O 1
ATOM 2031 N N . GLU A 1 272 ? 18.038 8.100 -11.162 1.00 97.12 272 GLU A N 1
ATOM 2032 C CA . GLU A 1 272 ? 18.800 7.984 -9.924 1.00 97.12 272 GLU A CA 1
ATOM 2033 C C . GLU A 1 272 ? 19.773 6.802 -10.005 1.00 97.12 272 GLU A C 1
ATOM 2035 O O . GLU A 1 272 ? 19.444 5.730 -10.514 1.00 97.12 272 GLU A O 1
ATOM 2040 N N . GLY A 1 273 ? 20.991 6.996 -9.493 1.00 96.81 273 GLY A N 1
ATOM 2041 C CA . GLY A 1 273 ? 22.000 5.945 -9.399 1.00 96.81 273 GLY A CA 1
ATOM 2042 C C . GLY A 1 273 ? 21.633 4.890 -8.353 1.00 96.81 273 GLY A C 1
ATOM 2043 O O . GLY A 1 273 ? 21.597 5.188 -7.165 1.00 96.81 273 GLY A O 1
ATOM 2044 N N . SER A 1 274 ? 21.449 3.631 -8.757 1.00 93.94 274 SER A N 1
ATOM 2045 C CA . SER A 1 274 ? 21.140 2.530 -7.823 1.00 93.94 274 SER A CA 1
ATOM 2046 C C . SER A 1 274 ? 22.344 2.014 -7.018 1.00 93.94 274 SER A C 1
ATOM 2048 O O . SER A 1 274 ? 22.187 1.210 -6.088 1.00 93.94 274 SER A O 1
ATOM 2050 N N . LEU A 1 275 ? 23.552 2.459 -7.391 1.00 92.38 275 LEU A N 1
ATOM 2051 C CA . LEU A 1 275 ? 24.850 2.054 -6.836 1.00 92.38 275 LEU A CA 1
ATOM 2052 C C . LEU A 1 275 ? 25.130 0.540 -6.932 1.00 92.38 275 LEU A C 1
ATOM 2054 O O . LEU A 1 275 ? 25.957 0.016 -6.186 1.00 92.38 275 LEU A O 1
ATOM 2058 N N . HIS A 1 276 ? 24.430 -0.182 -7.817 1.00 93.62 276 HIS A N 1
ATOM 2059 C CA . HIS A 1 276 ? 24.647 -1.610 -8.046 1.00 93.62 276 HIS A CA 1
ATOM 2060 C C . HIS A 1 276 ? 24.077 -2.077 -9.401 1.00 93.62 276 HIS A C 1
ATOM 2062 O O . HIS A 1 276 ? 22.898 -1.877 -9.682 1.00 93.62 276 HIS A O 1
ATOM 2068 N N . GLU A 1 277 ? 24.858 -2.834 -10.179 1.00 91.06 277 GLU A N 1
ATOM 2069 C CA . GLU A 1 277 ? 24.516 -3.269 -11.554 1.00 91.06 277 GLU A CA 1
ATOM 2070 C C . GLU A 1 277 ? 23.227 -4.097 -11.690 1.00 91.06 277 GLU A C 1
ATOM 2072 O O . GLU A 1 277 ? 22.597 -4.151 -12.739 1.00 91.06 277 GLU A O 1
ATOM 2077 N N . LYS A 1 278 ? 22.821 -4.766 -10.608 1.00 90.06 278 LYS A N 1
ATOM 2078 C CA . LYS A 1 278 ? 21.603 -5.600 -10.555 1.00 90.06 278 LYS A CA 1
ATOM 2079 C C . LYS A 1 278 ? 20.368 -4.909 -9.972 1.00 90.06 278 LYS A C 1
ATOM 2081 O O . LYS A 1 278 ? 19.367 -5.577 -9.739 1.00 90.06 278 LYS A O 1
ATOM 2086 N N . ARG A 1 279 ? 20.451 -3.624 -9.633 1.00 94.19 279 ARG A N 1
ATOM 2087 C CA . ARG A 1 279 ? 19.333 -2.876 -9.047 1.00 94.19 279 ARG A CA 1
ATOM 2088 C C . ARG A 1 279 ? 18.791 -1.949 -10.112 1.00 94.19 279 ARG A C 1
ATOM 2090 O O . ARG A 1 279 ? 19.416 -0.930 -10.388 1.00 94.19 279 ARG A O 1
ATOM 2097 N N . ILE A 1 280 ? 17.688 -2.361 -10.722 1.00 95.81 280 ILE A N 1
ATOM 2098 C CA . ILE A 1 280 ? 17.037 -1.640 -11.810 1.00 95.81 280 ILE A CA 1
ATOM 2099 C C . ILE A 1 280 ? 15.550 -1.582 -11.498 1.00 95.81 280 ILE A C 1
ATOM 2101 O O . ILE A 1 280 ? 14.918 -2.614 -11.271 1.00 95.81 280 ILE A O 1
ATOM 2105 N N . TYR A 1 281 ? 15.018 -0.375 -11.457 1.00 97.69 281 TYR A N 1
ATOM 2106 C CA . TYR A 1 281 ? 13.635 -0.085 -11.140 1.00 97.69 281 TYR A CA 1
ATOM 2107 C C . TYR A 1 281 ? 13.137 1.036 -12.050 1.00 97.69 281 TYR A C 1
ATOM 2109 O O . TYR A 1 281 ? 13.878 1.981 -12.322 1.00 97.69 281 TYR A O 1
ATOM 2117 N N . LEU A 1 282 ? 11.897 0.932 -12.507 1.00 98.50 282 LEU A N 1
ATOM 2118 C CA . LEU A 1 282 ? 11.220 1.965 -13.281 1.00 98.50 282 LEU A CA 1
ATOM 2119 C C . LEU A 1 282 ? 9.808 2.123 -12.738 1.00 98.50 282 LEU A C 1
ATOM 2121 O O . LEU A 1 282 ? 9.136 1.123 -12.517 1.00 98.50 282 LEU A O 1
ATOM 2125 N N . ILE A 1 283 ? 9.369 3.364 -12.578 1.00 98.44 283 ILE A N 1
ATOM 2126 C CA . ILE A 1 283 ? 7.962 3.731 -12.424 1.00 98.44 283 ILE A CA 1
ATOM 2127 C C . ILE A 1 283 ? 7.635 4.817 -13.438 1.00 98.44 283 ILE A C 1
ATOM 2129 O O . ILE A 1 283 ? 8.441 5.729 -13.639 1.00 98.44 283 ILE A O 1
ATOM 2133 N N . ILE A 1 284 ? 6.473 4.704 -14.070 1.00 98.06 284 ILE A N 1
ATOM 2134 C CA . ILE A 1 284 ? 5.896 5.753 -14.907 1.00 98.06 284 ILE A CA 1
ATOM 2135 C C . ILE A 1 284 ? 4.559 6.133 -14.281 1.00 98.06 284 ILE A C 1
ATOM 2137 O O . ILE A 1 284 ? 3.753 5.259 -13.958 1.00 98.06 284 ILE A O 1
ATOM 2141 N N . LEU A 1 285 ? 4.363 7.429 -14.075 1.00 96.25 285 LEU A N 1
ATOM 2142 C CA . LEU A 1 285 ? 3.179 8.032 -13.493 1.00 96.25 285 LEU A CA 1
ATOM 2143 C C . LEU A 1 285 ? 2.439 8.835 -14.551 1.00 96.25 285 LEU A C 1
ATOM 2145 O O . LEU A 1 285 ? 3.058 9.584 -15.305 1.00 96.25 285 LEU A O 1
ATOM 2149 N N . ALA A 1 286 ? 1.119 8.716 -14.546 1.00 93.38 286 ALA A N 1
ATOM 2150 C CA . ALA A 1 286 ? 0.203 9.520 -15.329 1.00 93.38 286 ALA A CA 1
ATOM 2151 C C . ALA A 1 286 ? -0.649 10.381 -14.399 1.00 93.38 286 ALA A C 1
ATOM 2153 O O . ALA A 1 286 ? -1.362 9.862 -13.538 1.00 93.38 286 ALA A O 1
ATOM 2154 N N . MET A 1 287 ? -0.566 11.701 -14.572 1.00 91.19 287 MET A N 1
ATOM 2155 C CA . MET A 1 287 ? -1.442 12.647 -13.890 1.00 91.19 287 MET A CA 1
ATOM 2156 C C . MET A 1 287 ? -2.721 12.813 -14.704 1.00 91.19 287 MET A C 1
ATOM 2158 O O . MET A 1 287 ? -2.709 13.418 -15.775 1.00 91.19 287 MET A O 1
ATOM 2162 N N . MET A 1 288 ? -3.818 12.282 -14.183 1.00 88.00 288 MET A N 1
ATOM 2163 C CA . MET A 1 288 ? -5.116 12.275 -14.843 1.00 88.00 288 MET A CA 1
ATOM 2164 C C . MET A 1 288 ? -5.992 13.417 -14.318 1.00 88.00 288 MET A C 1
ATOM 2166 O O . MET A 1 288 ? -5.977 13.681 -13.109 1.00 88.00 288 MET A O 1
ATOM 2170 N N . PRO A 1 289 ? -6.781 14.085 -15.177 1.00 83.94 289 PRO A N 1
ATOM 2171 C CA . PRO A 1 289 ? -7.803 15.012 -14.709 1.00 83.94 289 PRO A CA 1
ATOM 2172 C C . PRO A 1 289 ? -8.916 14.248 -13.969 1.00 83.94 289 PRO A C 1
ATOM 2174 O O . PRO A 1 289 ? -9.414 13.226 -14.443 1.00 83.94 289 PRO A O 1
ATOM 2177 N N . ASP A 1 290 ? -9.339 14.745 -12.805 1.00 78.06 290 ASP A N 1
ATOM 2178 C CA . ASP A 1 290 ? -10.537 14.268 -12.105 1.00 78.06 290 ASP A CA 1
ATOM 2179 C C . ASP A 1 290 ? -11.752 15.077 -12.581 1.00 78.06 290 ASP A C 1
ATOM 2181 O O . ASP A 1 290 ? -12.220 16.008 -11.929 1.00 78.06 290 ASP A O 1
ATOM 2185 N N . GLU A 1 291 ? -12.279 14.740 -13.757 1.00 67.00 291 GLU A N 1
ATOM 2186 C CA . GLU A 1 291 ? -13.547 15.323 -14.233 1.00 67.00 291 GLU A CA 1
ATOM 2187 C C . GLU A 1 291 ? -14.777 14.723 -13.531 1.00 67.00 291 GLU A C 1
ATOM 2189 O O . GLU A 1 291 ? -15.912 15.212 -13.643 1.00 67.00 291 GLU A O 1
ATOM 2194 N N . GLY A 1 292 ? -14.538 13.647 -12.780 1.00 63.50 292 GLY A N 1
ATOM 2195 C CA . GLY A 1 292 ? -15.521 12.901 -12.035 1.00 63.50 292 GLY A CA 1
ATOM 2196 C C . GLY A 1 292 ? -15.984 13.659 -10.798 1.00 63.50 292 GLY A C 1
ATOM 2197 O O . GLY A 1 292 ? -16.779 14.599 -10.870 1.00 63.50 292 GLY A O 1
ATOM 2198 N N . TYR A 1 293 ? -15.569 13.174 -9.636 1.00 56.31 293 TYR A N 1
ATOM 2199 C CA . TYR A 1 293 ? -16.164 13.557 -8.360 1.00 56.31 293 TYR A CA 1
ATOM 2200 C C . TYR A 1 293 ? -15.731 14.955 -7.906 1.00 56.31 293 TYR A C 1
ATOM 2202 O O . TYR A 1 293 ? -16.559 15.694 -7.374 1.00 56.31 293 TYR A O 1
ATOM 2210 N N . ASN A 1 294 ? -14.488 15.349 -8.198 1.00 61.50 294 ASN A N 1
ATOM 2211 C CA . ASN A 1 294 ? -13.954 16.664 -7.848 1.00 61.50 294 ASN A CA 1
ATOM 2212 C C . ASN A 1 294 ? -13.454 17.422 -9.095 1.00 61.50 294 ASN A C 1
ATOM 2214 O O . ASN A 1 294 ? -12.246 17.472 -9.325 1.00 61.50 294 ASN A O 1
ATOM 2218 N N . PRO A 1 295 ? -14.352 18.039 -9.889 1.00 59.16 295 PRO A N 1
ATOM 2219 C CA . PRO A 1 295 ? -13.970 18.787 -11.087 1.00 59.16 295 PRO A CA 1
ATOM 2220 C C . PRO A 1 295 ? -12.881 19.825 -10.804 1.00 59.16 295 PRO A C 1
ATOM 2222 O O . PRO A 1 295 ? -13.072 20.705 -9.966 1.00 59.16 295 PRO A O 1
ATOM 2225 N N . GLY A 1 296 ? -11.759 19.724 -11.518 1.00 64.62 296 GLY A N 1
ATOM 2226 C CA . GLY A 1 296 ? -10.589 20.595 -11.350 1.00 64.62 296 GLY A CA 1
ATOM 2227 C C . GLY A 1 296 ? -9.459 20.000 -10.501 1.00 64.62 296 GLY A C 1
ATOM 2228 O O . GLY A 1 296 ? -8.383 20.593 -10.449 1.00 64.62 296 GLY A O 1
ATOM 2229 N N . ASN A 1 297 ? -9.666 18.832 -9.883 1.00 78.50 297 ASN A N 1
ATOM 2230 C CA . ASN A 1 297 ? -8.604 18.070 -9.225 1.00 78.50 297 ASN A CA 1
ATOM 2231 C C . ASN A 1 297 ? -7.919 17.098 -10.197 1.00 78.50 297 ASN A C 1
ATOM 2233 O O . ASN A 1 297 ? -8.327 16.934 -11.346 1.00 78.50 297 ASN A O 1
ATOM 2237 N N . THR A 1 298 ? -6.864 16.439 -9.721 1.00 86.44 298 THR A N 1
ATOM 2238 C CA . THR A 1 298 ? -6.141 15.391 -10.448 1.00 86.44 298 THR A CA 1
ATOM 2239 C C . THR A 1 298 ? -5.985 14.142 -9.585 1.00 86.44 298 THR A C 1
ATOM 2241 O O . THR A 1 298 ? -6.083 14.199 -8.357 1.00 86.44 298 THR A O 1
ATOM 2244 N N . TYR A 1 299 ? -5.740 13.001 -10.224 1.00 88.62 299 TYR A N 1
ATOM 2245 C CA . TYR A 1 299 ? -5.308 11.774 -9.555 1.00 88.62 299 TYR A CA 1
ATOM 2246 C C . TYR A 1 299 ? -4.147 11.132 -10.316 1.00 88.62 299 TYR A C 1
ATOM 2248 O O . TYR A 1 299 ? -3.983 11.362 -11.513 1.00 88.62 299 TYR A O 1
ATOM 2256 N N . GLN A 1 300 ? -3.333 10.333 -9.625 1.00 91.38 300 GLN A N 1
ATOM 2257 C CA . GLN A 1 300 ? -2.249 9.588 -10.261 1.00 91.38 300 GLN A CA 1
ATOM 2258 C C . GLN A 1 300 ? -2.660 8.147 -10.573 1.00 91.38 300 GLN A C 1
ATOM 2260 O O . GLN A 1 300 ? -3.210 7.451 -9.719 1.00 91.38 300 GLN A O 1
ATOM 2265 N N . LEU A 1 301 ? -2.313 7.691 -11.774 1.00 93.69 301 LEU A N 1
ATOM 2266 C CA . LEU A 1 301 ? -2.109 6.278 -12.085 1.00 93.69 301 LEU A CA 1
ATOM 2267 C C . LEU A 1 301 ? -0.610 6.025 -12.195 1.00 93.69 301 LEU A C 1
ATOM 2269 O O . LEU A 1 301 ? 0.134 6.900 -12.640 1.00 93.69 301 LEU A O 1
ATOM 2273 N N . ALA A 1 302 ? -0.154 4.835 -11.822 1.00 96.00 302 ALA A N 1
ATOM 2274 C CA . ALA A 1 302 ? 1.227 4.456 -12.057 1.00 96.00 302 ALA A CA 1
ATOM 2275 C C . ALA A 1 302 ? 1.357 2.972 -12.366 1.00 96.00 302 ALA A C 1
ATOM 2277 O O . ALA A 1 302 ? 0.576 2.143 -11.908 1.00 96.00 302 ALA A O 1
ATOM 2278 N N . CYS A 1 303 ? 2.401 2.644 -13.113 1.00 97.38 303 CYS A N 1
ATOM 2279 C CA . CYS A 1 303 ? 2.895 1.285 -13.237 1.00 97.38 303 CYS A CA 1
ATOM 2280 C C . CYS A 1 303 ? 4.379 1.292 -12.901 1.00 97.38 303 CYS A C 1
ATOM 2282 O O . CYS A 1 303 ? 5.116 2.192 -13.314 1.00 97.38 303 CYS A O 1
ATOM 2284 N N . ASP A 1 304 ? 4.823 0.289 -12.154 1.00 97.56 304 ASP A N 1
ATOM 2285 C CA . ASP A 1 304 ? 6.220 0.118 -11.806 1.00 97.56 304 ASP A CA 1
ATOM 2286 C C . ASP A 1 304 ? 6.709 -1.304 -12.054 1.00 97.56 304 ASP A C 1
ATOM 2288 O O . ASP A 1 304 ? 5.952 -2.262 -12.220 1.00 97.56 304 ASP A O 1
ATOM 2292 N N . TRP A 1 305 ? 8.028 -1.444 -12.093 1.00 97.31 305 TRP A N 1
ATOM 2293 C CA . TRP A 1 305 ? 8.664 -2.743 -12.072 1.00 97.31 305 TRP A CA 1
ATOM 2294 C C . TRP A 1 305 ? 10.039 -2.642 -11.423 1.00 97.31 305 TRP A C 1
ATOM 2296 O O . TRP A 1 305 ? 10.912 -1.900 -11.871 1.00 97.31 305 TRP A O 1
ATOM 2306 N N . LEU A 1 306 ? 10.265 -3.445 -10.382 1.00 96.12 306 LEU A N 1
ATOM 2307 C CA . LEU A 1 306 ? 11.611 -3.824 -9.964 1.00 96.12 306 LEU A CA 1
ATOM 2308 C C . LEU A 1 306 ? 12.062 -5.020 -10.800 1.00 96.12 306 LEU A C 1
ATOM 2310 O O . LEU A 1 306 ? 11.516 -6.114 -10.637 1.00 96.12 306 LEU A O 1
ATOM 2314 N N . TYR A 1 307 ? 13.075 -4.829 -11.644 1.00 95.19 307 TYR A N 1
ATOM 2315 C CA . TYR A 1 307 ? 13.535 -5.873 -12.552 1.00 95.19 307 TYR A CA 1
ATOM 2316 C C . TYR A 1 307 ? 14.038 -7.091 -11.775 1.00 95.19 307 TYR A C 1
ATOM 2318 O O . TYR A 1 307 ? 15.051 -7.049 -11.073 1.00 95.19 307 TYR A O 1
ATOM 2326 N N . ASP A 1 308 ? 13.307 -8.191 -11.898 1.00 91.50 308 ASP A N 1
ATOM 2327 C CA . ASP A 1 308 ? 13.503 -9.430 -11.148 1.00 91.50 308 ASP A CA 1
ATOM 2328 C C . ASP A 1 308 ? 13.977 -10.592 -12.033 1.00 91.50 308 ASP A C 1
ATOM 2330 O O . ASP A 1 308 ? 14.189 -11.710 -11.556 1.00 91.50 308 ASP A O 1
ATOM 2334 N N . ARG A 1 309 ? 14.204 -10.319 -13.322 1.00 92.31 309 ARG A N 1
ATOM 2335 C CA . ARG A 1 309 ? 14.737 -11.270 -14.301 1.00 92.31 309 ARG A CA 1
ATOM 2336 C C . ARG A 1 309 ? 16.265 -11.236 -14.338 1.00 92.31 309 ARG A C 1
ATOM 2338 O O . ARG A 1 309 ? 16.927 -10.318 -13.853 1.00 92.31 309 ARG A O 1
ATOM 2345 N N . LYS A 1 310 ? 16.860 -12.259 -14.957 1.00 91.38 310 LYS A N 1
ATOM 2346 C CA . LYS A 1 310 ? 18.311 -12.319 -15.172 1.00 91.38 310 LYS A CA 1
ATOM 2347 C C . LYS A 1 310 ? 18.748 -11.190 -16.113 1.00 91.38 310 LYS A C 1
ATOM 2349 O O . LYS A 1 310 ? 18.306 -11.130 -17.255 1.00 91.38 310 LYS A O 1
ATOM 2354 N N . ILE A 1 311 ? 19.668 -10.346 -15.651 1.00 92.62 311 ILE A N 1
ATOM 2355 C CA . ILE A 1 311 ? 20.246 -9.260 -16.452 1.00 92.62 311 ILE A CA 1
ATOM 2356 C C . ILE A 1 311 ? 21.440 -9.810 -17.238 1.00 92.62 311 ILE A C 1
ATOM 2358 O O . ILE A 1 311 ? 22.459 -10.178 -16.653 1.00 92.62 311 ILE A O 1
ATOM 2362 N N . THR A 1 312 ? 21.301 -9.893 -18.560 1.00 90.69 312 THR A N 1
ATOM 2363 C CA . THR A 1 312 ? 22.403 -10.218 -19.487 1.00 90.69 312 THR A CA 1
ATOM 2364 C C . THR A 1 312 ? 22.961 -8.978 -20.179 1.00 90.69 312 THR A C 1
ATOM 2366 O O . THR A 1 312 ? 24.143 -8.935 -20.492 1.00 90.69 312 THR A O 1
ATOM 2369 N N . SER A 1 313 ? 22.110 -7.978 -20.409 1.00 94.75 313 SER A N 1
ATOM 2370 C CA . SER A 1 313 ? 22.459 -6.634 -20.869 1.00 94.75 313 SER A CA 1
ATOM 2371 C C . SER A 1 313 ? 21.555 -5.656 -20.131 1.00 94.75 313 SER A C 1
ATOM 2373 O O . SER A 1 313 ? 20.351 -5.903 -20.014 1.00 94.75 313 SER A O 1
ATOM 2375 N N . ILE A 1 314 ? 22.142 -4.582 -19.607 1.00 93.12 314 ILE A N 1
ATOM 2376 C CA . ILE A 1 314 ? 21.399 -3.588 -18.839 1.00 93.12 314 ILE A CA 1
ATOM 2377 C C . ILE A 1 314 ? 20.504 -2.729 -19.725 1.00 93.12 314 ILE A C 1
ATOM 2379 O O . ILE A 1 314 ? 19.378 -2.435 -19.344 1.00 93.12 314 ILE A O 1
ATOM 2383 N N . GLU A 1 315 ? 20.970 -2.413 -20.932 1.00 96.19 315 GLU A N 1
ATOM 2384 C CA . GLU A 1 315 ? 20.193 -1.704 -21.947 1.00 96.19 315 GLU A CA 1
ATOM 2385 C C . GLU A 1 315 ? 18.981 -2.536 -22.349 1.00 96.19 315 GLU A C 1
ATOM 2387 O O . GLU A 1 315 ? 17.862 -2.050 -22.286 1.00 96.19 315 GLU A O 1
ATOM 2392 N N . ARG A 1 316 ? 19.171 -3.834 -22.626 1.00 96.25 316 ARG A N 1
ATOM 2393 C CA . ARG A 1 316 ? 18.054 -4.729 -22.959 1.00 96.25 316 ARG A CA 1
ATOM 2394 C C . ARG A 1 316 ? 17.033 -4.828 -21.825 1.00 96.25 316 ARG A C 1
ATOM 2396 O O . ARG A 1 316 ? 15.836 -4.822 -22.095 1.00 96.25 316 ARG A O 1
ATOM 2403 N N . ALA A 1 317 ? 17.500 -4.934 -20.580 1.00 96.12 317 ALA A N 1
ATOM 2404 C CA . ALA A 1 317 ? 16.617 -4.930 -19.416 1.00 96.12 317 ALA A CA 1
ATOM 2405 C C . ALA A 1 317 ? 15.844 -3.605 -19.320 1.00 96.12 317 ALA A C 1
ATOM 2407 O O . ALA A 1 317 ? 14.635 -3.621 -19.123 1.00 96.12 317 ALA A O 1
ATOM 2408 N N . ALA A 1 318 ? 16.518 -2.470 -19.521 1.00 96.69 318 ALA A N 1
ATOM 2409 C CA . ALA A 1 318 ? 15.893 -1.155 -19.518 1.00 96.69 318 ALA A CA 1
ATOM 2410 C C . ALA A 1 318 ? 14.842 -1.004 -20.630 1.00 96.69 318 ALA A C 1
ATOM 2412 O O . ALA A 1 318 ? 13.739 -0.557 -20.336 1.00 96.69 318 ALA A O 1
ATOM 2413 N N . THR A 1 319 ? 15.126 -1.429 -21.867 1.00 97.56 319 THR A N 1
ATOM 2414 C CA . THR A 1 319 ? 14.147 -1.419 -22.970 1.00 97.56 319 THR A CA 1
ATOM 2415 C C . THR A 1 319 ? 12.919 -2.248 -22.624 1.00 97.56 319 THR A C 1
ATOM 2417 O O . THR A 1 319 ? 11.798 -1.783 -22.772 1.00 97.56 319 THR A O 1
ATOM 2420 N N . GLU A 1 320 ? 13.121 -3.467 -22.119 1.00 97.69 320 GLU A N 1
ATOM 2421 C CA . GLU A 1 320 ? 12.024 -4.357 -21.737 1.00 97.69 320 GLU A CA 1
ATOM 2422 C C . GLU A 1 320 ? 11.148 -3.743 -20.639 1.00 97.69 320 GLU A C 1
ATOM 2424 O O . GLU A 1 320 ? 9.923 -3.850 -20.688 1.00 97.69 320 GLU A O 1
ATOM 2429 N N . MET A 1 321 ? 11.766 -3.085 -19.655 1.00 97.56 321 MET A N 1
ATOM 2430 C CA . MET A 1 321 ? 11.035 -2.375 -18.609 1.00 97.56 321 MET A CA 1
ATOM 2431 C C . MET A 1 321 ? 10.249 -1.199 -19.164 1.00 97.56 321 MET A C 1
ATOM 2433 O O . MET A 1 321 ? 9.080 -1.058 -18.828 1.00 97.56 321 MET A O 1
ATOM 2437 N N . VAL A 1 322 ? 10.884 -0.371 -19.992 1.00 98.00 322 VAL A N 1
ATOM 2438 C CA . VAL A 1 322 ? 10.261 0.806 -20.598 1.00 98.00 322 VAL A CA 1
ATOM 2439 C C . VAL A 1 322 ? 9.035 0.404 -21.406 1.00 98.00 322 VAL A C 1
ATOM 2441 O O . VAL A 1 322 ? 7.957 0.925 -21.142 1.00 98.00 322 VAL A O 1
ATOM 2444 N N . GLU A 1 323 ? 9.172 -0.574 -22.301 1.00 97.75 323 GLU A N 1
ATOM 2445 C CA . GLU A 1 323 ? 8.059 -1.059 -23.121 1.00 97.75 323 GLU A CA 1
ATOM 2446 C C . GLU A 1 323 ? 6.926 -1.621 -22.266 1.00 97.75 323 GLU A C 1
ATOM 2448 O O . GLU A 1 323 ? 5.766 -1.254 -22.434 1.00 97.75 323 GLU A O 1
ATOM 2453 N N . ARG A 1 324 ? 7.251 -2.488 -21.300 1.00 97.88 324 ARG A N 1
ATOM 2454 C CA . ARG A 1 324 ? 6.229 -3.130 -20.471 1.00 97.88 324 ARG A CA 1
ATOM 2455 C C . ARG A 1 324 ? 5.491 -2.128 -19.589 1.00 97.88 324 ARG A C 1
ATOM 2457 O O . ARG A 1 324 ? 4.271 -2.187 -19.511 1.00 97.88 324 ARG A O 1
ATOM 2464 N N . VAL A 1 325 ? 6.223 -1.255 -18.899 1.00 98.06 325 VAL A N 1
ATOM 2465 C CA . VAL A 1 325 ? 5.632 -0.298 -17.956 1.00 98.06 325 VAL A CA 1
ATOM 2466 C C . VAL A 1 325 ? 4.819 0.759 -18.704 1.00 98.06 325 VAL A C 1
ATOM 2468 O O . VAL A 1 325 ? 3.726 1.090 -18.252 1.00 98.06 325 VAL A O 1
ATOM 2471 N N . ALA A 1 326 ? 5.301 1.239 -19.857 1.00 96.50 326 ALA A N 1
ATOM 2472 C CA . ALA A 1 326 ? 4.557 2.178 -20.694 1.00 96.50 326 ALA A CA 1
ATOM 2473 C C . ALA A 1 326 ? 3.258 1.557 -21.226 1.00 96.50 326 ALA A C 1
ATOM 2475 O O . ALA A 1 326 ? 2.200 2.155 -21.054 1.00 96.50 326 ALA A O 1
ATOM 2476 N N . ASN A 1 327 ? 3.321 0.343 -21.787 1.00 95.88 327 ASN A N 1
ATOM 2477 C CA . ASN A 1 327 ? 2.140 -0.366 -22.282 1.00 95.88 327 ASN A CA 1
ATOM 2478 C C . ASN A 1 327 ? 1.112 -0.625 -21.170 1.00 95.88 327 ASN A C 1
ATOM 2480 O O . ASN A 1 327 ? -0.071 -0.353 -21.339 1.00 95.88 327 ASN A O 1
ATOM 2484 N N . SER A 1 328 ? 1.552 -1.120 -20.006 1.00 96.12 328 SER A N 1
ATOM 2485 C CA . SER A 1 328 ? 0.643 -1.371 -18.880 1.00 96.12 328 SER A CA 1
ATOM 2486 C C . SER A 1 328 ? -0.031 -0.095 -18.374 1.00 96.12 328 SER A C 1
ATOM 2488 O O . SER A 1 328 ? -1.214 -0.131 -18.047 1.00 96.12 328 SER A O 1
ATOM 2490 N N . LEU A 1 329 ? 0.686 1.033 -18.336 1.00 95.31 329 LEU A N 1
ATOM 2491 C CA . LEU A 1 329 ? 0.093 2.309 -17.943 1.00 95.31 329 LEU A CA 1
ATOM 2492 C C . LEU A 1 329 ? -0.901 2.825 -18.992 1.00 95.31 329 LEU A C 1
ATOM 2494 O O . LEU A 1 329 ? -1.972 3.288 -18.610 1.00 95.31 329 LEU A O 1
ATOM 2498 N N . ALA A 1 330 ? -0.575 2.717 -20.284 1.00 92.56 330 ALA A N 1
ATOM 2499 C CA . ALA A 1 330 ? -1.478 3.102 -21.369 1.00 92.56 330 ALA A CA 1
ATOM 2500 C C . ALA A 1 330 ? -2.797 2.317 -21.299 1.00 92.56 330 ALA A C 1
ATOM 2502 O O . ALA A 1 330 ? -3.857 2.924 -21.232 1.00 92.56 330 ALA A O 1
ATOM 2503 N N . GLN A 1 331 ? -2.739 0.992 -21.117 1.00 92.00 331 GLN A N 1
ATOM 2504 C CA . GLN A 1 331 ? -3.933 0.151 -20.942 1.00 92.00 331 GLN A CA 1
ATOM 2505 C C . GLN A 1 331 ? -4.828 0.578 -19.762 1.00 92.00 331 GLN A C 1
ATOM 2507 O O . GLN A 1 331 ? -6.046 0.395 -19.811 1.00 92.00 331 GLN A O 1
ATOM 2512 N N . LEU A 1 332 ? -4.252 1.096 -18.670 1.00 91.94 332 LEU A N 1
ATOM 2513 C CA . LEU A 1 332 ? -5.036 1.626 -17.547 1.00 91.94 332 LEU A CA 1
ATOM 2514 C C . LEU A 1 332 ? -5.720 2.949 -17.905 1.00 91.94 332 LEU A C 1
ATOM 2516 O O . LEU A 1 332 ? -6.872 3.163 -17.527 1.00 91.94 332 LEU A O 1
ATOM 2520 N N . VAL A 1 333 ? -5.010 3.824 -18.618 1.00 89.75 333 VAL A N 1
ATOM 2521 C CA . VAL A 1 333 ? -5.528 5.116 -19.085 1.00 89.75 333 VAL A CA 1
ATOM 2522 C C . VAL A 1 333 ? -6.652 4.914 -20.106 1.00 89.75 333 VAL A C 1
ATOM 2524 O O . VAL A 1 333 ? -7.730 5.493 -19.949 1.00 89.75 333 VAL A O 1
ATOM 2527 N N . ASP A 1 334 ? -6.437 4.043 -21.089 1.00 87.75 334 ASP A N 1
ATOM 2528 C CA . ASP A 1 334 ? -7.410 3.708 -22.134 1.00 87.75 334 ASP A CA 1
ATOM 2529 C C . ASP A 1 334 ? -8.661 3.059 -21.535 1.00 87.75 334 ASP A C 1
ATOM 2531 O O . ASP A 1 334 ? -9.782 3.425 -21.874 1.00 87.75 334 ASP A O 1
ATOM 2535 N N . GLY A 1 335 ? -8.475 2.170 -20.553 1.00 88.44 335 GLY A N 1
ATOM 2536 C CA . GLY A 1 335 ? -9.571 1.528 -19.825 1.00 88.44 335 GLY A CA 1
ATOM 2537 C C . GLY A 1 335 ? -10.313 2.441 -18.840 1.00 88.44 335 GLY A C 1
ATOM 2538 O O . GLY A 1 335 ? -11.234 1.986 -18.158 1.00 88.44 335 GLY A O 1
ATOM 2539 N N . GLY A 1 336 ? -9.913 3.707 -18.699 1.00 88.06 336 GLY A N 1
ATOM 2540 C CA . GLY A 1 336 ? -10.567 4.668 -17.812 1.00 88.06 336 GLY A CA 1
ATOM 2541 C C . GLY A 1 336 ? -10.410 4.390 -16.320 1.00 88.06 336 GLY A C 1
ATOM 2542 O O . GLY A 1 336 ? -11.281 4.749 -15.520 1.00 88.06 336 GLY A O 1
ATOM 2543 N N . ALA A 1 337 ? -9.318 3.734 -15.929 1.00 90.06 337 ALA A N 1
ATOM 2544 C CA . ALA A 1 337 ? -9.058 3.379 -14.544 1.00 90.06 337 ALA A CA 1
ATOM 2545 C C . ALA A 1 337 ? -8.907 4.621 -13.652 1.00 90.06 337 ALA A C 1
ATOM 2547 O O . ALA A 1 337 ? -8.243 5.590 -13.997 1.00 90.06 337 ALA A O 1
ATOM 2548 N N . SER A 1 338 ? -9.466 4.565 -12.444 1.00 89.94 338 SER A N 1
ATOM 2549 C CA . SER A 1 338 ? -9.229 5.577 -11.398 1.00 89.94 338 SER A CA 1
ATOM 2550 C C . SER A 1 338 ? -8.181 5.142 -10.364 1.00 89.94 338 SER A C 1
ATOM 2552 O O . SER A 1 338 ? -7.791 5.917 -9.484 1.00 89.94 338 SER A O 1
ATOM 2554 N N . ALA A 1 339 ? -7.784 3.873 -10.444 1.00 92.12 339 ALA A N 1
ATOM 2555 C CA . ALA A 1 339 ? -6.830 3.191 -9.592 1.00 92.12 339 ALA A CA 1
ATOM 2556 C C . ALA A 1 339 ? -6.308 1.959 -10.342 1.00 92.12 339 ALA A C 1
ATOM 2558 O O . ALA A 1 339 ? -7.082 1.274 -11.010 1.00 92.12 339 ALA A O 1
ATOM 2559 N N . ASP A 1 340 ? -5.017 1.661 -10.211 1.00 93.75 340 ASP A N 1
ATOM 2560 C CA . ASP A 1 340 ? -4.460 0.392 -10.681 1.00 93.75 340 ASP A CA 1
ATOM 2561 C C . ASP A 1 340 ? -4.868 -0.784 -9.765 1.00 93.75 340 ASP A C 1
ATOM 2563 O O . ASP A 1 340 ? -5.464 -0.596 -8.697 1.00 93.75 340 ASP A O 1
ATOM 2567 N N . GLU A 1 341 ? -4.539 -2.014 -10.173 1.00 93.50 341 GLU A N 1
ATOM 2568 C CA . GLU A 1 341 ? -4.899 -3.230 -9.429 1.00 93.50 341 GLU A CA 1
ATOM 2569 C C . GLU A 1 341 ? -4.327 -3.278 -7.999 1.00 93.50 341 GLU A C 1
ATOM 2571 O O . GLU A 1 341 ? -4.959 -3.838 -7.097 1.00 93.50 341 GLU A O 1
ATOM 2576 N N . HIS A 1 342 ? -3.152 -2.681 -7.773 1.00 94.94 342 HIS A N 1
ATOM 2577 C CA . HIS A 1 342 ? -2.482 -2.648 -6.477 1.00 94.94 342 HIS A CA 1
ATOM 2578 C C . HIS A 1 342 ? -3.120 -1.606 -5.561 1.00 94.94 342 HIS A C 1
ATOM 2580 O O . HIS A 1 342 ? -3.299 -1.852 -4.367 1.00 94.94 342 HIS A O 1
ATOM 2586 N N . LEU A 1 343 ? -3.499 -0.445 -6.096 1.00 96.19 343 LEU A N 1
ATOM 2587 C CA . LEU A 1 343 ? -4.218 0.566 -5.328 1.00 96.19 343 LEU A CA 1
ATOM 2588 C C . LEU A 1 343 ? -5.621 0.076 -4.949 1.00 96.19 343 LEU A C 1
ATOM 2590 O O . LEU A 1 343 ? -6.059 0.311 -3.821 1.00 96.19 343 LEU A O 1
ATOM 2594 N N . CYS A 1 344 ? -6.302 -0.650 -5.843 1.00 95.56 344 CYS A N 1
ATOM 2595 C CA . CYS A 1 344 ? -7.599 -1.263 -5.549 1.00 95.56 344 CYS A CA 1
ATOM 2596 C C . CYS A 1 344 ? -7.515 -2.183 -4.323 1.00 95.56 344 CYS A C 1
ATOM 2598 O O . CYS A 1 344 ? -8.311 -2.033 -3.397 1.00 95.56 344 CYS A O 1
ATOM 2600 N N . ASP A 1 345 ? -6.509 -3.065 -4.250 1.00 94.81 345 ASP A N 1
ATOM 2601 C CA . ASP A 1 345 ? -6.327 -3.946 -3.089 1.00 94.81 345 ASP A CA 1
ATOM 2602 C C . ASP A 1 345 ? -6.002 -3.185 -1.787 1.00 94.81 345 ASP A C 1
ATOM 2604 O O . ASP A 1 345 ? -6.465 -3.566 -0.704 1.00 94.81 345 ASP A O 1
ATOM 2608 N N . GLN A 1 346 ? -5.261 -2.079 -1.893 1.00 96.94 346 GLN A N 1
ATOM 2609 C CA . GLN A 1 346 ? -4.832 -1.257 -0.760 1.00 96.94 346 GLN A CA 1
ATOM 2610 C C . GLN A 1 346 ? -5.982 -0.454 -0.157 1.00 96.94 346 GLN A C 1
ATOM 2612 O O . GLN A 1 346 ? -6.015 -0.242 1.059 1.00 96.94 346 GLN A O 1
ATOM 2617 N N . LEU A 1 347 ? -6.935 -0.027 -0.987 1.00 97.62 347 LEU A N 1
ATOM 2618 C CA . LEU A 1 347 ? -8.068 0.788 -0.560 1.00 97.62 347 LEU A CA 1
ATOM 2619 C C . LEU A 1 347 ? -9.174 -0.014 0.129 1.00 97.62 347 LEU A C 1
ATOM 2621 O O . LEU A 1 347 ? -9.938 0.583 0.886 1.00 97.62 347 LEU A O 1
ATOM 2625 N N . VAL A 1 348 ? -9.227 -1.341 -0.028 1.00 97.75 348 VAL A N 1
ATOM 2626 C CA . VAL A 1 348 ? -10.290 -2.190 0.545 1.00 97.75 348 VAL A CA 1
ATOM 2627 C C . VAL A 1 348 ? -10.475 -1.984 2.049 1.00 97.75 348 VAL A C 1
ATOM 2629 O O . VAL A 1 348 ? -11.602 -1.872 2.535 1.00 97.75 348 VAL A O 1
ATOM 2632 N N . ILE A 1 349 ? -9.380 -1.917 2.811 1.00 98.12 349 ILE A N 1
ATOM 2633 C CA . ILE A 1 349 ? -9.456 -1.731 4.267 1.00 98.12 349 ILE A CA 1
ATOM 2634 C C . ILE A 1 349 ? -10.027 -0.353 4.610 1.00 98.12 349 ILE A C 1
ATOM 2636 O O . ILE A 1 349 ? -10.848 -0.236 5.516 1.00 98.12 349 ILE A O 1
ATOM 2640 N N . PHE A 1 350 ? -9.664 0.680 3.853 1.00 98.25 350 PHE A N 1
ATOM 2641 C CA . PHE A 1 350 ? -10.197 2.028 4.039 1.00 98.25 350 PHE A CA 1
ATOM 2642 C C . PHE A 1 350 ? -11.664 2.127 3.607 1.00 98.25 350 PHE A C 1
ATOM 2644 O O . PHE A 1 350 ? -12.455 2.746 4.313 1.00 98.25 350 PHE A O 1
ATOM 2651 N N . GLN A 1 351 ? -12.061 1.463 2.515 1.00 98.00 351 GLN A N 1
ATOM 2652 C CA . GLN A 1 351 ? -13.463 1.339 2.108 1.00 98.00 351 GLN A CA 1
ATOM 2653 C C . GLN A 1 351 ? -14.303 0.694 3.219 1.00 98.00 351 GLN A C 1
ATOM 2655 O O . GLN A 1 351 ? -15.360 1.209 3.568 1.00 98.00 351 GLN A O 1
ATOM 2660 N N . ALA A 1 352 ? -13.803 -0.389 3.822 1.00 98.12 352 ALA A N 1
ATOM 2661 C CA . ALA A 1 352 ? -14.502 -1.097 4.887 1.00 98.12 352 ALA A CA 1
ATOM 2662 C C . ALA A 1 352 ? -14.613 -0.285 6.189 1.00 98.12 352 ALA A C 1
ATOM 2664 O O . ALA A 1 352 ? -15.596 -0.438 6.910 1.00 98.12 352 ALA A O 1
ATOM 2665 N N . LEU A 1 353 ? -13.630 0.567 6.498 1.00 97.62 353 LEU A N 1
ATOM 2666 C CA . LEU A 1 353 ? -13.644 1.440 7.679 1.00 97.62 353 LEU A CA 1
ATOM 2667 C C . LEU A 1 353 ? -14.469 2.724 7.473 1.00 97.62 353 LEU A C 1
ATOM 2669 O O . LEU A 1 353 ? -14.930 3.301 8.458 1.00 97.62 353 LEU A O 1
ATOM 2673 N N . ALA A 1 354 ? -14.666 3.173 6.231 1.00 97.38 354 ALA A N 1
ATOM 2674 C CA . ALA A 1 354 ? -15.378 4.410 5.911 1.00 97.38 354 ALA A CA 1
ATOM 2675 C C . ALA A 1 354 ? -16.864 4.385 6.320 1.00 97.38 354 ALA A C 1
ATOM 2677 O O . ALA A 1 354 ? -17.486 3.330 6.426 1.00 97.38 354 ALA A O 1
ATOM 2678 N N . LYS A 1 355 ? -17.452 5.566 6.550 1.00 95.88 355 LYS A N 1
ATOM 2679 C CA . LYS A 1 355 ? -18.882 5.753 6.842 1.00 95.88 355 LYS A CA 1
ATOM 2680 C C . LYS A 1 355 ? -19.652 5.925 5.532 1.00 95.88 355 LYS A C 1
ATOM 2682 O O . LYS A 1 355 ? -19.596 6.995 4.926 1.00 95.88 355 LYS A O 1
ATOM 2687 N N . GLY A 1 356 ? -20.400 4.897 5.135 1.00 95.00 356 GLY A N 1
ATOM 2688 C CA . GLY A 1 356 ? -21.224 4.887 3.920 1.00 95.00 356 GLY A CA 1
ATOM 2689 C C . GLY A 1 356 ? -20.641 4.010 2.810 1.00 95.00 356 GLY A C 1
ATOM 2690 O O . GLY A 1 356 ? -19.835 3.121 3.075 1.00 95.00 356 GLY A O 1
ATOM 2691 N N . THR A 1 357 ? -21.068 4.240 1.566 1.00 95.50 357 THR A N 1
ATOM 2692 C CA . THR A 1 357 ? -20.664 3.415 0.418 1.00 95.50 357 THR A CA 1
ATOM 2693 C C . THR A 1 357 ? -19.511 4.042 -0.356 1.00 95.50 357 THR A C 1
ATOM 2695 O O . THR A 1 357 ? -19.704 5.039 -1.051 1.00 95.50 357 THR A O 1
ATOM 2698 N N . SER A 1 358 ? -18.331 3.427 -0.284 1.00 95.69 358 SER A N 1
ATOM 2699 C CA . SER A 1 358 ? -17.160 3.824 -1.073 1.00 95.69 358 SER A CA 1
ATOM 2700 C C . SER A 1 358 ? -17.026 2.984 -2.339 1.00 95.69 358 SER A C 1
ATOM 2702 O O . SER A 1 358 ? -17.311 1.789 -2.311 1.00 95.69 358 SER A O 1
ATOM 2704 N N . ARG A 1 359 ? -16.530 3.570 -3.434 1.00 93.38 359 ARG A N 1
ATOM 2705 C CA . ARG A 1 359 ? -16.328 2.886 -4.725 1.00 93.38 359 ARG A CA 1
ATOM 2706 C C . ARG A 1 359 ? -14.978 3.247 -5.339 1.00 93.38 359 ARG A C 1
ATOM 2708 O O . ARG A 1 359 ? -14.607 4.421 -5.339 1.00 93.38 359 ARG A O 1
ATOM 2715 N N . VAL A 1 360 ? -14.286 2.249 -5.885 1.00 92.62 360 VAL A N 1
ATOM 2716 C CA . VAL A 1 360 ? -13.022 2.410 -6.620 1.00 92.62 360 VAL A CA 1
ATOM 2717 C C . VAL A 1 360 ? -13.179 1.752 -7.986 1.00 92.62 360 VAL A C 1
ATOM 2719 O O . VAL A 1 360 ? -13.495 0.576 -8.057 1.00 92.62 360 VAL A O 1
ATOM 2722 N N . TYR A 1 361 ? -13.020 2.500 -9.072 1.00 90.38 361 TYR A N 1
ATOM 2723 C CA . TYR A 1 361 ? -13.222 1.995 -10.427 1.00 90.38 361 TYR A CA 1
ATOM 2724 C C . TYR A 1 361 ? -11.883 1.561 -11.038 1.00 90.38 361 TYR A C 1
ATOM 2726 O O . TYR A 1 361 ? -11.034 2.436 -11.263 1.00 90.38 361 TYR A O 1
ATOM 2734 N N . PRO A 1 362 ? -11.680 0.258 -11.314 1.00 91.00 362 PRO A N 1
ATOM 2735 C CA . PRO A 1 362 ? -10.423 -0.248 -11.860 1.00 91.00 362 PRO A CA 1
ATOM 2736 C C . PRO A 1 362 ? -10.295 -0.034 -13.374 1.00 91.00 362 PRO A C 1
ATOM 2738 O O . PRO A 1 362 ? -9.229 -0.285 -13.921 1.00 91.00 362 PRO A O 1
ATOM 2741 N N . GLY A 1 363 ? -11.349 0.434 -14.051 1.00 90.00 363 GLY A N 1
ATOM 2742 C CA . GLY A 1 363 ? -11.395 0.517 -15.510 1.00 90.00 363 GLY A CA 1
ATOM 2743 C C . GLY A 1 363 ? -11.842 -0.785 -16.178 1.00 90.00 363 GLY A C 1
ATOM 2744 O O . GLY A 1 363 ? -12.166 -1.770 -15.507 1.00 90.00 363 GLY A O 1
ATOM 2745 N N . VAL A 1 364 ? -11.849 -0.769 -17.508 1.00 90.31 364 VAL A N 1
ATOM 2746 C CA . VAL A 1 364 ? -12.064 -1.939 -18.371 1.00 90.31 364 VAL A CA 1
ATOM 2747 C C . VAL A 1 364 ? -10.740 -2.466 -18.929 1.00 90.31 364 VAL A C 1
ATOM 2749 O O . VAL A 1 364 ? -9.699 -1.802 -18.832 1.00 90.31 364 VAL A O 1
ATOM 2752 N N . ASP A 1 365 ? -10.746 -3.699 -19.419 1.00 90.31 365 ASP A N 1
ATOM 2753 C CA . ASP A 1 365 ? -9.634 -4.288 -20.161 1.00 90.31 365 ASP A CA 1
ATOM 2754 C C . ASP A 1 365 ? -9.733 -4.007 -21.675 1.00 90.31 365 ASP A C 1
ATOM 2756 O O . ASP A 1 365 ? -10.573 -3.236 -22.126 1.00 90.31 365 ASP A O 1
ATOM 2760 N N . GLU A 1 366 ? -8.838 -4.603 -22.470 1.00 86.25 366 GLU A N 1
ATOM 2761 C CA . GLU A 1 366 ? -8.786 -4.407 -23.930 1.00 86.25 366 GLU A CA 1
ATOM 2762 C C . GLU A 1 366 ? -10.021 -4.946 -24.677 1.00 86.25 366 GLU A C 1
ATOM 2764 O O . GLU A 1 366 ? -10.195 -4.649 -25.858 1.00 86.25 366 GLU A O 1
ATOM 2769 N N . ALA A 1 367 ? -10.851 -5.766 -24.024 1.00 89.12 367 ALA A N 1
ATOM 2770 C CA . ALA A 1 367 ? -12.096 -6.295 -24.573 1.00 89.12 367 ALA A CA 1
ATOM 2771 C C . ALA A 1 367 ? -13.326 -5.472 -24.144 1.00 89.12 367 ALA A C 1
ATOM 2773 O O . ALA A 1 367 ? -14.451 -5.901 -24.400 1.00 89.12 367 ALA A O 1
ATOM 2774 N N . ASP A 1 368 ? -13.114 -4.312 -23.508 1.00 86.94 368 ASP A N 1
ATOM 2775 C CA . ASP A 1 368 ? -14.139 -3.482 -22.866 1.00 86.94 368 ASP A CA 1
ATOM 2776 C C . ASP A 1 368 ? -14.882 -4.195 -21.715 1.00 86.94 368 ASP A C 1
ATOM 2778 O O . ASP A 1 368 ? -15.942 -3.743 -21.267 1.00 86.94 368 ASP A O 1
ATOM 2782 N N . ASP A 1 369 ? -14.316 -5.285 -21.183 1.00 89.56 369 ASP A N 1
ATOM 2783 C CA . ASP A 1 369 ? -14.860 -5.987 -20.025 1.00 89.56 369 ASP A CA 1
ATOM 2784 C C . ASP A 1 369 ? -14.358 -5.334 -18.719 1.00 89.56 369 ASP A C 1
ATOM 2786 O O . ASP A 1 369 ? -13.198 -4.912 -18.627 1.00 89.56 369 ASP A O 1
ATOM 2790 N N . PRO A 1 370 ? -15.187 -5.235 -17.660 1.00 88.50 370 PRO A N 1
ATOM 2791 C CA . PRO A 1 370 ? -14.742 -4.722 -16.367 1.00 88.50 370 PRO A CA 1
ATOM 2792 C C . PRO A 1 370 ? -13.550 -5.512 -15.820 1.00 88.50 370 PRO A C 1
ATOM 2794 O O . PRO A 1 370 ? -13.591 -6.741 -15.740 1.00 88.50 370 PRO A O 1
ATOM 2797 N N . ARG A 1 371 ? -12.501 -4.813 -15.368 1.00 90.88 371 ARG A N 1
ATOM 2798 C CA . ARG A 1 371 ? -11.324 -5.486 -14.808 1.00 90.88 371 ARG A CA 1
ATOM 2799 C C . ARG A 1 371 ? -11.686 -6.276 -13.556 1.00 90.88 371 ARG A C 1
ATOM 2801 O O . ARG A 1 371 ? -12.181 -5.735 -12.566 1.00 90.88 371 ARG A O 1
ATOM 2808 N N . GLU A 1 372 ? -11.371 -7.564 -13.600 1.00 90.50 372 GLU A N 1
ATOM 2809 C CA . GLU A 1 372 ? -11.599 -8.481 -12.492 1.00 90.50 372 GLU A CA 1
ATOM 2810 C C . GLU A 1 372 ? -10.721 -8.137 -11.276 1.00 90.50 372 GLU A C 1
ATOM 2812 O O . GLU A 1 372 ? -9.521 -7.874 -11.422 1.00 90.50 372 GLU A O 1
ATOM 2817 N N . PRO A 1 373 ? -11.265 -8.216 -10.048 1.00 92.12 373 PRO A N 1
ATOM 2818 C CA . PRO A 1 373 ? -10.497 -7.939 -8.846 1.00 92.12 373 PRO A CA 1
ATOM 2819 C C . PRO A 1 373 ? -9.410 -8.993 -8.640 1.00 92.12 373 PRO A C 1
ATOM 2821 O O . PRO A 1 373 ? -9.663 -10.209 -8.706 1.00 92.12 373 PRO A O 1
ATOM 2824 N N . SER A 1 374 ? -8.205 -8.519 -8.317 1.00 93.44 374 SER A N 1
ATOM 2825 C CA . SER A 1 374 ? -7.044 -9.365 -8.047 1.00 93.44 374 SER A CA 1
ATOM 2826 C C . SER A 1 374 ? -7.304 -10.317 -6.870 1.00 93.44 374 SER A C 1
ATOM 2828 O O . SER A 1 374 ? -8.139 -10.074 -5.992 1.00 93.44 374 SER A O 1
ATOM 2830 N N . LEU A 1 375 ? -6.547 -11.419 -6.789 1.00 94.19 375 LEU A N 1
ATOM 2831 C CA . LEU A 1 375 ? -6.633 -12.316 -5.626 1.00 94.19 375 LEU A CA 1
ATOM 2832 C C . LEU A 1 375 ? -6.295 -11.592 -4.313 1.00 94.19 375 LEU A C 1
ATOM 2834 O O . LEU A 1 375 ? -6.817 -11.961 -3.259 1.00 94.19 375 LEU A O 1
ATOM 2838 N N . HIS A 1 376 ? -5.444 -10.567 -4.379 1.00 94.94 376 HIS A N 1
ATOM 2839 C CA . HIS A 1 376 ? -5.088 -9.702 -3.259 1.00 94.94 376 HIS A CA 1
ATOM 2840 C C . HIS A 1 376 ? -6.291 -8.882 -2.780 1.00 94.94 376 HIS A C 1
ATOM 2842 O O . HIS A 1 376 ? -6.633 -8.934 -1.594 1.00 94.94 376 HIS A O 1
ATOM 2848 N N . GLN A 1 377 ? -7.006 -8.239 -3.707 1.00 95.31 377 GLN A N 1
ATOM 2849 C CA . GLN A 1 377 ? -8.231 -7.502 -3.409 1.00 95.31 377 GLN A CA 1
ATOM 2850 C C . GLN A 1 377 ? -9.298 -8.417 -2.794 1.00 95.31 377 GLN A C 1
ATOM 2852 O O . GLN A 1 377 ? -9.754 -8.163 -1.680 1.00 95.31 377 GLN A O 1
ATOM 2857 N N . ARG A 1 378 ? -9.601 -9.558 -3.431 1.00 95.81 378 ARG A N 1
ATOM 2858 C CA . ARG A 1 378 ? -10.574 -10.542 -2.907 1.00 95.81 378 ARG A CA 1
ATOM 2859 C C . ARG A 1 378 ? -10.206 -11.039 -1.505 1.00 95.81 378 ARG A C 1
ATOM 2861 O O . ARG A 1 378 ? -11.072 -11.249 -0.657 1.00 95.81 378 ARG A O 1
ATOM 2868 N N . THR A 1 379 ? -8.909 -11.217 -1.234 1.00 96.00 379 THR A N 1
ATOM 2869 C CA . THR A 1 379 ? -8.413 -11.584 0.103 1.00 96.00 379 THR A CA 1
ATOM 2870 C C . THR A 1 379 ? -8.707 -10.485 1.121 1.00 96.00 379 THR A C 1
ATOM 2872 O O . THR A 1 379 ? -9.184 -10.782 2.218 1.00 96.00 379 THR A O 1
ATOM 2875 N N . ALA A 1 380 ? -8.440 -9.222 0.782 1.00 97.06 380 ALA A N 1
ATOM 2876 C CA . ALA A 1 380 ? -8.719 -8.093 1.661 1.00 97.06 380 ALA A CA 1
ATOM 2877 C C . ALA A 1 380 ? -10.224 -7.939 1.941 1.00 97.06 380 ALA A C 1
ATOM 2879 O O . ALA A 1 380 ? -10.604 -7.781 3.103 1.00 97.06 380 ALA A O 1
ATOM 2880 N N . GLU A 1 381 ? -11.069 -8.075 0.916 1.00 97.00 381 GLU A N 1
ATOM 2881 C CA . GLU A 1 381 ? -12.531 -7.984 1.029 1.00 97.00 381 GLU A CA 1
ATOM 2882 C C . GLU A 1 381 ? -13.075 -9.083 1.942 1.00 97.00 381 GLU A C 1
ATOM 2884 O O . GLU A 1 381 ? -13.877 -8.829 2.845 1.00 97.00 381 GLU A O 1
ATOM 2889 N N . TRP A 1 382 ? -12.583 -10.314 1.767 1.00 97.00 382 TRP A N 1
ATOM 2890 C CA . TRP A 1 382 ? -12.964 -11.448 2.600 1.00 97.00 382 TRP A CA 1
ATOM 2891 C C . TRP A 1 382 ? -12.598 -11.231 4.073 1.00 97.00 382 TRP A C 1
ATOM 2893 O O . TRP A 1 382 ? -13.433 -11.465 4.951 1.00 97.00 382 TRP A O 1
ATOM 2903 N N . VAL A 1 383 ? -11.384 -10.744 4.361 1.00 97.50 383 VAL A N 1
ATOM 2904 C CA . VAL A 1 383 ? -10.949 -10.451 5.738 1.00 97.50 383 VAL A CA 1
ATOM 2905 C C . VAL A 1 383 ? -11.795 -9.334 6.353 1.00 97.50 383 VAL A C 1
ATOM 2907 O O . VAL A 1 383 ? -12.287 -9.488 7.473 1.00 97.50 383 VAL A O 1
ATOM 2910 N N . ALA A 1 384 ? -12.022 -8.243 5.617 1.00 97.62 384 ALA A N 1
ATOM 2911 C CA . ALA A 1 384 ? -12.855 -7.132 6.067 1.00 97.62 384 ALA A CA 1
ATOM 2912 C C . ALA A 1 384 ? -14.295 -7.584 6.357 1.00 97.62 384 ALA A C 1
ATOM 2914 O O . ALA A 1 384 ? -14.845 -7.274 7.413 1.00 97.62 384 ALA A O 1
ATOM 2915 N N . LYS A 1 385 ? -14.887 -8.408 5.487 1.00 96.56 385 LYS A N 1
ATOM 2916 C CA . LYS A 1 385 ? -16.210 -9.004 5.710 1.00 96.56 385 LYS A CA 1
ATOM 2917 C C . LYS A 1 385 ? -16.243 -9.890 6.956 1.00 96.56 385 LYS A C 1
ATOM 2919 O O . LYS A 1 385 ? -17.197 -9.824 7.726 1.00 96.56 385 LYS A O 1
ATOM 2924 N N . LYS A 1 386 ? -15.217 -10.718 7.180 1.00 96.50 386 LYS A N 1
ATOM 2925 C CA . LYS A 1 386 ? -15.155 -11.637 8.330 1.00 96.50 386 LYS A CA 1
ATOM 2926 C C . LYS A 1 386 ? -14.993 -10.920 9.670 1.00 96.50 386 LYS A C 1
ATOM 2928 O O . LYS A 1 386 ? -15.630 -11.326 10.641 1.00 96.50 386 LYS A O 1
ATOM 2933 N N . ILE A 1 387 ? -14.162 -9.878 9.729 1.00 96.38 387 ILE A N 1
ATOM 2934 C CA . ILE A 1 387 ? -13.818 -9.194 10.987 1.00 96.38 387 ILE A CA 1
ATOM 2935 C C . ILE A 1 387 ? -14.699 -7.971 11.250 1.00 96.38 387 ILE A C 1
ATOM 2937 O O . ILE A 1 387 ? -15.036 -7.711 12.400 1.00 96.38 387 ILE A O 1
ATOM 2941 N N . LEU A 1 388 ? -15.101 -7.224 10.223 1.00 95.88 388 LEU A N 1
ATOM 2942 C CA . LEU A 1 388 ? -15.903 -6.004 10.389 1.00 95.88 388 LEU A CA 1
ATOM 2943 C C . LEU A 1 388 ? -17.381 -6.219 10.063 1.00 95.88 388 LEU A C 1
ATOM 2945 O O . LEU A 1 388 ? -18.226 -5.504 10.587 1.00 95.88 388 LEU A O 1
ATOM 2949 N N . GLY A 1 389 ? -17.709 -7.190 9.207 1.00 95.00 389 GLY A N 1
ATOM 2950 C CA . GLY A 1 389 ? -19.058 -7.318 8.650 1.00 95.00 389 GLY A CA 1
ATOM 2951 C C . GLY A 1 389 ? -19.350 -6.336 7.508 1.00 95.00 389 GLY A C 1
ATOM 2952 O O . GLY A 1 389 ? -20.511 -6.183 7.137 1.00 95.00 389 GLY A O 1
ATOM 2953 N N . ALA A 1 390 ? -18.318 -5.695 6.943 1.00 95.19 390 ALA A N 1
ATOM 2954 C CA . ALA A 1 390 ? -18.445 -4.831 5.770 1.00 95.19 390 ALA A CA 1
ATOM 2955 C C . ALA A 1 390 ? -19.041 -5.597 4.574 1.00 95.19 390 ALA A C 1
ATOM 2957 O O . ALA A 1 390 ? -18.778 -6.796 4.396 1.00 95.19 390 ALA A O 1
ATOM 2958 N N . LYS A 1 391 ? -19.845 -4.912 3.752 1.00 95.81 391 LYS A N 1
ATOM 2959 C CA . LYS A 1 391 ? -20.542 -5.531 2.614 1.00 95.81 391 LYS A CA 1
ATOM 2960 C C . LYS A 1 391 ? -19.954 -5.038 1.302 1.00 95.81 391 LYS A C 1
ATOM 2962 O O . LYS A 1 391 ? -19.902 -3.837 1.075 1.00 95.81 391 LYS A O 1
ATOM 2967 N N . PHE A 1 392 ? -19.569 -5.972 0.442 1.00 93.81 392 PHE A N 1
ATOM 2968 C CA . PHE A 1 392 ? -19.081 -5.698 -0.907 1.00 93.81 392 PHE A CA 1
ATOM 2969 C C . PHE A 1 392 ? -20.137 -6.149 -1.916 1.00 93.81 392 PHE A C 1
ATOM 2971 O O . PHE A 1 392 ? -20.677 -7.250 -1.765 1.00 93.81 392 PHE A O 1
ATOM 2978 N N . ASP A 1 393 ? -20.455 -5.297 -2.892 1.00 85.56 393 ASP A N 1
ATOM 2979 C CA . ASP A 1 393 ? -21.497 -5.551 -3.901 1.00 85.56 393 ASP A CA 1
ATOM 2980 C C . ASP A 1 393 ? -20.975 -6.287 -5.149 1.00 85.56 393 ASP A C 1
ATOM 2982 O O . ASP A 1 393 ? -21.774 -6.776 -5.940 1.00 85.56 393 ASP A O 1
ATOM 2986 N N . GLY A 1 394 ? -19.652 -6.438 -5.277 1.00 75.19 394 GLY A N 1
ATOM 2987 C CA . GLY A 1 394 ? -18.990 -7.063 -6.427 1.00 75.19 394 GLY A CA 1
ATOM 2988 C C . GLY A 1 394 ? -18.555 -6.066 -7.504 1.00 75.19 394 GLY A C 1
ATOM 2989 O O . GLY A 1 394 ? -17.646 -6.373 -8.264 1.00 75.19 394 GLY A O 1
ATOM 2990 N N . ASP A 1 395 ? -19.085 -4.841 -7.487 1.00 79.81 395 ASP A N 1
ATOM 2991 C CA . ASP A 1 395 ? -18.773 -3.777 -8.449 1.00 79.81 395 ASP A CA 1
ATOM 2992 C C . ASP A 1 395 ? -17.717 -2.808 -7.887 1.00 79.81 395 ASP A C 1
ATOM 2994 O O . ASP A 1 395 ? -17.787 -1.584 -8.065 1.00 79.81 395 ASP A O 1
ATOM 2998 N N . ASN A 1 396 ? -16.753 -3.354 -7.138 1.00 83.94 396 ASN A N 1
ATOM 2999 C CA . ASN A 1 396 ? -15.723 -2.609 -6.409 1.00 83.94 396 ASN A CA 1
ATOM 3000 C C . ASN A 1 396 ? -16.282 -1.547 -5.435 1.00 83.94 396 ASN A C 1
ATOM 3002 O O . ASN A 1 396 ? -15.602 -0.568 -5.095 1.00 83.94 396 ASN A O 1
ATOM 3006 N N . ALA A 1 397 ? -17.525 -1.725 -4.973 1.00 92.12 397 ALA A N 1
ATOM 3007 C CA . ALA A 1 397 ? -18.126 -0.910 -3.932 1.00 92.12 397 ALA A CA 1
ATOM 3008 C C . ALA A 1 397 ? -18.216 -1.655 -2.600 1.00 92.12 397 ALA A C 1
ATOM 3010 O O . ALA A 1 397 ? -18.365 -2.876 -2.526 1.00 92.12 397 ALA A O 1
ATOM 3011 N N . CYS A 1 398 ? -18.125 -0.877 -1.527 1.00 96.38 398 CYS A N 1
ATOM 3012 C CA . CYS A 1 398 ? -18.175 -1.358 -0.159 1.00 96.38 398 CYS A CA 1
ATOM 3013 C C . CYS A 1 398 ? -19.071 -0.448 0.677 1.00 96.38 398 CYS A C 1
ATOM 3015 O O . CYS A 1 398 ? -18.818 0.754 0.755 1.00 96.38 398 CYS A O 1
ATOM 3017 N N . GLU A 1 399 ? -20.085 -1.014 1.324 1.00 97.12 399 GLU A N 1
ATOM 3018 C CA . GLU A 1 399 ? -20.769 -0.382 2.452 1.00 97.12 399 GLU A CA 1
ATOM 3019 C C . GLU A 1 399 ? -19.896 -0.576 3.701 1.00 97.12 399 GLU A C 1
ATOM 3021 O O . GLU A 1 399 ? -19.845 -1.666 4.287 1.00 97.12 399 GLU A O 1
ATOM 3026 N N . GLY A 1 400 ? -19.159 0.478 4.054 1.00 96.25 400 GLY A N 1
ATOM 3027 C CA . GLY A 1 400 ? -18.246 0.494 5.188 1.00 96.25 400 GLY A CA 1
ATOM 3028 C C . GLY A 1 400 ? -18.964 0.669 6.527 1.00 96.25 400 GLY A C 1
ATOM 3029 O O . GLY A 1 400 ? -20.096 1.151 6.604 1.00 96.25 400 GLY A O 1
ATOM 3030 N N . ILE A 1 401 ? -18.290 0.271 7.607 1.00 96.00 401 ILE A N 1
ATOM 3031 C CA . ILE A 1 401 ? -18.873 0.230 8.957 1.00 96.00 401 ILE A CA 1
ATOM 3032 C C . ILE A 1 401 ? -18.903 1.589 9.668 1.00 96.00 401 ILE A C 1
ATOM 3034 O O . ILE A 1 401 ? -19.474 1.694 10.749 1.00 96.00 401 ILE A O 1
ATOM 3038 N N . GLY A 1 402 ? -18.262 2.621 9.111 1.00 94.38 402 GLY A N 1
ATOM 3039 C CA . GLY A 1 402 ? -18.130 3.926 9.760 1.00 94.38 402 GLY A CA 1
ATOM 3040 C C . GLY A 1 402 ? -17.336 3.875 11.064 1.00 94.38 402 GLY A C 1
ATOM 3041 O O . GLY A 1 402 ? -17.774 4.416 12.080 1.00 94.38 402 GLY A O 1
ATOM 3042 N N . PHE A 1 403 ? -16.169 3.228 11.051 1.00 93.12 403 PHE A N 1
ATOM 3043 C CA . PHE A 1 403 ? -15.339 3.075 12.244 1.00 93.12 403 PHE A CA 1
ATOM 3044 C C . PHE A 1 403 ? -14.973 4.445 12.839 1.00 93.12 403 PHE A C 1
ATOM 3046 O O . PHE A 1 403 ? -14.550 5.356 12.127 1.00 93.12 403 PHE A O 1
ATOM 3053 N N . GLY A 1 404 ? -15.166 4.602 14.152 1.00 85.88 404 GLY A N 1
ATOM 3054 C CA . GLY A 1 404 ? -14.894 5.852 14.870 1.00 85.88 404 GLY A CA 1
ATOM 3055 C C . GLY A 1 404 ? -15.924 6.975 14.671 1.00 85.88 404 GLY A C 1
ATOM 3056 O O . GLY A 1 404 ? -15.869 7.968 15.394 1.00 85.88 404 GLY A O 1
ATOM 3057 N N . ALA A 1 405 ? -16.903 6.826 13.768 1.00 81.06 405 ALA A N 1
ATOM 3058 C CA . ALA A 1 405 ? -17.880 7.877 13.470 1.00 81.06 405 ALA A CA 1
ATOM 3059 C C . ALA A 1 405 ? -18.755 8.255 14.671 1.00 81.06 405 ALA A C 1
ATOM 3061 O O . ALA A 1 405 ? -18.961 9.435 14.920 1.00 81.06 405 ALA A O 1
ATOM 3062 N N . GLU A 1 406 ? -19.232 7.282 15.448 1.00 78.69 406 GLU A N 1
ATOM 3063 C CA . GLU A 1 406 ? -20.048 7.566 16.637 1.00 78.69 406 GLU A CA 1
ATOM 3064 C C . GLU A 1 406 ? -19.257 8.319 17.717 1.00 78.69 406 GLU A C 1
ATOM 3066 O O . GLU A 1 406 ? -19.774 9.238 18.357 1.00 78.69 406 GLU A O 1
ATOM 3071 N N . ALA A 1 407 ? -17.984 7.952 17.904 1.00 77.50 407 ALA A N 1
ATOM 3072 C CA . ALA A 1 407 ? -17.095 8.612 18.854 1.00 77.50 407 ALA A CA 1
ATOM 3073 C C . ALA A 1 407 ? -16.802 10.058 18.429 1.00 77.50 407 ALA A C 1
ATOM 3075 O O . ALA A 1 407 ? -16.808 10.964 19.265 1.00 77.50 407 ALA A O 1
ATOM 3076 N N . ASP A 1 408 ? -16.593 10.285 17.134 1.00 79.94 408 ASP A N 1
ATOM 3077 C CA . ASP A 1 408 ? -16.390 11.619 16.575 1.00 79.94 408 ASP A CA 1
ATOM 3078 C C . ASP A 1 408 ? -17.668 12.471 16.646 1.00 79.94 408 ASP A C 1
ATOM 3080 O O . ASP A 1 408 ? -17.604 13.619 17.088 1.00 79.94 408 ASP A O 1
ATOM 3084 N N . ASP A 1 409 ? -18.835 11.905 16.313 1.00 79.31 409 ASP A N 1
ATOM 3085 C CA . ASP A 1 409 ? -20.142 12.573 16.413 1.00 79.31 409 ASP A CA 1
ATOM 3086 C C . ASP A 1 409 ? -20.422 13.016 17.864 1.00 79.31 409 ASP A C 1
ATOM 3088 O O . ASP A 1 409 ? -20.974 14.094 18.105 1.00 79.31 409 ASP A O 1
ATOM 3092 N N . LYS A 1 410 ? -20.005 12.216 18.858 1.00 78.56 410 LYS A N 1
ATOM 3093 C CA . LYS A 1 410 ? -20.081 12.580 20.280 1.00 78.56 410 LYS A CA 1
ATOM 3094 C C . LYS A 1 410 ? -19.148 13.747 20.626 1.00 78.56 410 LYS A C 1
ATOM 3096 O O . LYS A 1 410 ? -19.602 14.702 21.255 1.00 78.56 410 LYS A O 1
ATOM 3101 N N . LYS A 1 411 ? -17.886 13.713 20.179 1.00 78.50 411 LYS A N 1
ATOM 3102 C CA . LYS A 1 411 ? -16.916 14.808 20.393 1.00 78.50 411 LYS A CA 1
ATOM 3103 C C . LYS A 1 411 ? -17.390 16.127 19.777 1.00 78.50 411 LYS A C 1
ATOM 3105 O O . LYS A 1 411 ? -17.285 17.167 20.420 1.00 78.50 411 LYS A O 1
ATOM 3110 N N . LEU A 1 412 ? -17.950 16.082 18.566 1.00 78.81 412 LEU A N 1
ATOM 3111 C CA . LEU A 1 412 ? -18.526 17.246 17.881 1.00 78.81 412 LEU A CA 1
ATOM 3112 C C . LEU A 1 412 ? -19.670 17.869 18.690 1.00 78.81 412 LEU A C 1
ATOM 3114 O O . LEU A 1 412 ? -19.696 19.082 18.893 1.00 78.81 412 LEU A O 1
ATOM 3118 N N . LYS A 1 413 ? -20.588 17.045 19.211 1.00 80.69 413 LYS A N 1
ATOM 3119 C CA . LYS A 1 413 ? -21.693 17.517 20.064 1.00 80.69 413 LYS A CA 1
ATOM 3120 C C . LYS A 1 413 ? -21.198 18.134 21.374 1.00 80.69 413 LYS A C 1
ATOM 3122 O O . LYS A 1 413 ? -21.743 19.148 21.807 1.00 80.69 413 LYS A O 1
ATOM 3127 N N . GLU A 1 414 ? -20.177 17.546 21.998 1.00 79.88 414 GLU A N 1
ATOM 3128 C CA . GLU A 1 414 ? -19.558 18.076 23.219 1.00 79.88 414 GLU A CA 1
ATOM 3129 C C . GLU A 1 414 ? -18.861 19.424 22.974 1.00 79.88 414 GLU A C 1
ATOM 3131 O O . GLU A 1 414 ? -19.037 20.343 23.773 1.00 79.88 414 GLU A O 1
ATOM 3136 N N . ALA A 1 415 ? -18.130 19.574 21.863 1.00 74.94 415 ALA A N 1
ATOM 3137 C CA . ALA A 1 415 ? -17.483 20.833 21.481 1.00 74.94 415 ALA A CA 1
ATOM 3138 C C . ALA A 1 415 ? -18.511 21.951 21.235 1.00 74.94 415 ALA A C 1
ATOM 3140 O O . ALA A 1 415 ? -18.439 22.999 21.871 1.00 74.94 415 ALA A O 1
ATOM 3141 N N . GLN A 1 416 ? -19.547 21.676 20.434 1.00 76.81 416 GLN A N 1
ATOM 3142 C CA . GLN A 1 416 ? -20.637 22.626 20.170 1.00 76.81 416 GLN A CA 1
ATOM 3143 C C . GLN A 1 416 ? -21.419 23.006 21.437 1.00 76.81 416 GLN A C 1
ATOM 3145 O O . GLN A 1 416 ? -21.981 24.094 21.530 1.00 76.81 416 GLN A O 1
ATOM 3150 N N . SER A 1 417 ? -21.514 22.103 22.419 1.00 74.50 417 SER A N 1
ATOM 3151 C CA . SER A 1 417 ? -22.141 22.418 23.705 1.00 74.50 417 SER A CA 1
ATOM 3152 C C . SER A 1 417 ? -21.285 23.354 24.554 1.00 74.50 417 SER A C 1
ATOM 3154 O O . SER A 1 417 ? -21.858 24.164 25.279 1.00 74.50 417 SER A O 1
ATOM 3156 N N . LYS A 1 418 ? -19.952 23.239 24.490 1.00 71.25 418 LYS A N 1
ATOM 3157 C CA . LYS A 1 418 ? -19.019 24.109 25.219 1.00 71.25 418 LYS A CA 1
ATOM 3158 C C . LYS A 1 418 ? -18.965 25.511 24.619 1.00 71.25 418 LYS A C 1
ATOM 3160 O O . LYS A 1 418 ? -19.106 26.457 25.380 1.00 71.25 418 LYS A O 1
ATOM 3165 N N . GLU A 1 419 ? -18.882 25.629 23.293 1.00 70.31 419 GLU A N 1
ATOM 3166 C CA . GLU A 1 419 ? -18.927 26.925 22.589 1.00 70.31 419 GLU A CA 1
ATOM 3167 C C . GLU A 1 419 ? -20.214 27.691 22.932 1.00 70.31 419 GLU A C 1
ATOM 3169 O O . GLU A 1 419 ? -20.151 28.816 23.412 1.00 70.31 419 GLU A O 1
ATOM 3174 N N . ARG A 1 420 ? -21.383 27.032 22.869 1.00 67.44 420 ARG A N 1
ATOM 3175 C CA . ARG A 1 420 ? -22.658 27.649 23.284 1.00 67.44 420 ARG A CA 1
ATOM 3176 C C . ARG A 1 420 ? -22.698 28.087 24.753 1.00 67.44 420 ARG A C 1
ATOM 3178 O O . ARG A 1 420 ? -23.433 29.010 25.078 1.00 67.44 420 ARG A O 1
ATOM 3185 N N . HIS A 1 421 ? -21.987 27.406 25.654 1.00 66.44 421 HIS A N 1
ATOM 3186 C CA . HIS A 1 421 ? -21.921 27.819 27.063 1.00 66.44 421 HIS A CA 1
ATOM 3187 C C . HIS A 1 421 ? -20.953 28.989 27.274 1.00 66.44 421 HIS A C 1
ATOM 3189 O O . HIS A 1 421 ? -21.195 29.803 28.162 1.00 66.44 421 HIS A O 1
ATOM 3195 N N . GLU A 1 422 ? -19.875 29.076 26.492 1.00 59.34 422 GLU A N 1
ATOM 3196 C CA . GLU A 1 422 ? -18.966 30.225 26.510 1.00 59.34 422 GLU A CA 1
ATOM 3197 C C . GLU A 1 422 ? -19.643 31.468 25.927 1.00 59.34 422 GLU A C 1
ATOM 3199 O O . GLU A 1 422 ? -19.613 32.505 26.581 1.00 59.34 422 GLU A O 1
ATOM 3204 N N . ASP A 1 423 ? -20.357 31.361 24.805 1.00 61.91 423 ASP A N 1
ATOM 3205 C CA . ASP A 1 423 ? -21.091 32.487 24.207 1.00 61.91 423 ASP A CA 1
ATOM 3206 C C . ASP A 1 423 ? -22.131 33.073 25.177 1.00 61.91 423 ASP A C 1
ATOM 3208 O O . ASP A 1 423 ? -22.114 34.270 25.453 1.00 61.91 423 ASP A O 1
ATOM 3212 N N . VAL A 1 424 ? -22.955 32.222 25.805 1.00 65.94 424 VAL A N 1
ATOM 3213 C CA . VAL A 1 424 ? -23.956 32.651 26.805 1.00 65.94 424 VAL A CA 1
ATOM 3214 C C . VAL A 1 424 ? -23.303 33.301 28.028 1.00 65.94 424 VAL A C 1
ATOM 3216 O O . VAL A 1 424 ? -23.849 34.237 28.608 1.00 65.94 424 VAL A O 1
ATOM 3219 N N . LYS A 1 425 ? -22.128 32.819 28.444 1.00 66.00 425 LYS A N 1
ATOM 3220 C CA . LYS A 1 425 ? -21.389 33.414 29.562 1.00 66.00 425 LYS A CA 1
ATOM 3221 C C . LYS A 1 425 ? -20.796 34.773 29.186 1.00 66.00 425 LYS A C 1
ATOM 3223 O O . LYS A 1 425 ? -20.789 35.674 30.014 1.00 66.00 425 LYS A O 1
ATOM 3228 N N . THR A 1 426 ? -20.336 34.921 27.948 1.00 65.44 426 THR A N 1
ATOM 3229 C CA . THR A 1 426 ? -19.776 36.179 27.443 1.00 65.44 426 THR A CA 1
ATOM 3230 C C . THR A 1 426 ? -20.867 37.242 27.300 1.00 65.44 426 THR A C 1
ATOM 3232 O O . THR A 1 426 ? -20.656 38.372 27.726 1.00 65.44 426 THR A O 1
ATOM 3235 N N . GLU A 1 427 ? -22.053 36.866 26.806 1.00 62.84 427 GLU A N 1
ATOM 3236 C CA . GLU A 1 427 ? -23.231 37.747 26.762 1.00 62.84 427 GLU A CA 1
ATOM 3237 C C . GLU A 1 427 ? -23.673 38.180 28.171 1.00 62.84 427 GLU A C 1
ATOM 3239 O O . GLU A 1 427 ? -23.907 39.364 28.403 1.00 62.84 427 GLU A O 1
ATOM 3244 N N . ALA A 1 428 ? -23.711 37.257 29.140 1.00 60.69 428 ALA A N 1
ATOM 3245 C CA . ALA A 1 428 ? -24.052 37.583 30.528 1.00 60.69 428 ALA A CA 1
ATOM 3246 C C . ALA A 1 428 ? -23.012 38.504 31.203 1.00 60.69 428 ALA A C 1
ATOM 3248 O O . ALA A 1 428 ? -23.380 39.427 31.931 1.00 60.69 428 ALA A O 1
ATOM 3249 N N . ASP A 1 429 ? -21.718 38.287 30.941 1.00 64.50 429 ASP A N 1
ATOM 3250 C CA . ASP A 1 429 ? -20.630 39.127 31.457 1.00 64.50 429 ASP A CA 1
ATOM 3251 C C . ASP A 1 429 ? -20.632 40.536 30.811 1.00 64.50 429 ASP A C 1
ATOM 3253 O O . ASP A 1 429 ? -20.208 41.514 31.440 1.00 64.50 429 ASP A O 1
ATOM 3257 N N . GLU A 1 430 ? -21.097 40.670 29.562 1.00 65.50 430 GLU A N 1
ATOM 3258 C CA . GLU A 1 430 ? -21.302 41.962 28.891 1.00 65.50 430 GLU A CA 1
ATOM 3259 C C . GLU A 1 430 ? -22.528 42.706 29.435 1.00 65.50 430 GLU A C 1
ATOM 3261 O O . GLU A 1 430 ? -22.418 43.896 29.745 1.00 65.50 430 GLU A O 1
ATOM 3266 N N . GLU A 1 431 ? -23.649 42.015 29.651 1.00 67.38 431 GLU A N 1
ATOM 3267 C CA . GLU A 1 431 ? -24.866 42.588 30.242 1.00 67.38 431 GLU A CA 1
ATOM 3268 C C . GLU A 1 431 ? -24.602 43.098 31.676 1.00 67.38 431 GLU A C 1
ATOM 3270 O O . GLU A 1 431 ? -24.933 44.238 32.011 1.00 67.38 431 GLU A O 1
ATOM 3275 N N . GLU A 1 432 ? -23.869 42.335 32.499 1.00 68.50 432 GLU A N 1
ATOM 3276 C CA . GLU A 1 432 ? -23.470 42.760 33.852 1.00 68.50 432 GLU A CA 1
ATOM 3277 C C . GLU A 1 432 ? -22.507 43.969 33.838 1.00 68.50 432 GLU A C 1
ATOM 3279 O O . GLU A 1 432 ? -22.514 44.814 34.747 1.00 68.50 432 GLU A O 1
ATOM 3284 N N . ARG A 1 433 ? -21.669 44.100 32.800 1.00 64.06 433 ARG A N 1
ATOM 3285 C CA . ARG A 1 433 ? -20.793 45.270 32.611 1.00 64.06 433 ARG A CA 1
ATOM 3286 C C . ARG A 1 433 ? -21.571 46.511 32.197 1.00 64.06 433 ARG A C 1
ATOM 3288 O O . ARG A 1 433 ? -21.256 47.596 32.697 1.00 64.06 433 ARG A O 1
ATOM 3295 N N . GLU A 1 434 ? -22.554 46.377 31.312 1.00 67.12 434 GLU A N 1
ATOM 3296 C CA . GLU A 1 434 ? -23.416 47.489 30.907 1.00 67.12 434 GLU A CA 1
ATOM 3297 C C . GLU A 1 434 ? -24.282 47.982 32.070 1.00 67.12 434 GLU A C 1
ATOM 3299 O O . GLU A 1 434 ? -24.320 49.191 32.327 1.00 67.12 434 GLU A O 1
ATOM 3304 N N . ASP A 1 435 ? -24.864 47.070 32.852 1.00 67.75 435 ASP A N 1
ATOM 3305 C CA . ASP A 1 435 ? -25.635 47.402 34.053 1.00 67.75 435 ASP A CA 1
ATOM 3306 C C . ASP A 1 435 ? -24.780 48.123 35.106 1.00 67.75 435 ASP A C 1
ATOM 3308 O O . ASP A 1 435 ? -25.185 49.152 35.667 1.00 67.75 435 ASP A O 1
ATOM 3312 N N . ASN A 1 436 ? -23.546 47.663 35.337 1.00 65.69 436 ASN A N 1
ATOM 3313 C CA . ASN A 1 436 ? -22.612 48.343 36.237 1.00 65.69 436 ASN A CA 1
ATOM 3314 C C . ASN A 1 436 ? -22.186 49.725 35.711 1.00 65.69 436 ASN A C 1
ATOM 3316 O O . ASN A 1 436 ? -22.072 50.678 36.491 1.00 65.69 436 ASN A O 1
ATOM 3320 N N . ALA A 1 437 ? -21.977 49.873 34.400 1.00 65.69 437 ALA A N 1
ATOM 3321 C CA . ALA A 1 437 ? -21.649 51.155 33.779 1.00 65.69 437 ALA A CA 1
ATOM 3322 C C . ALA A 1 437 ? -22.822 52.149 33.855 1.00 65.69 437 ALA A C 1
ATOM 3324 O O . ALA A 1 437 ? -22.610 53.341 34.113 1.00 65.69 437 ALA A O 1
ATOM 3325 N N . LEU A 1 438 ? -24.060 51.670 33.693 1.00 64.62 438 LEU A N 1
ATOM 3326 C CA . LEU A 1 438 ? -25.281 52.454 33.866 1.00 64.62 438 LEU A CA 1
ATOM 3327 C C . LEU A 1 438 ? -25.445 52.902 35.326 1.00 64.62 438 LEU A C 1
ATOM 3329 O O . LEU A 1 438 ? -25.683 54.084 35.583 1.00 64.62 438 LEU A O 1
ATOM 3333 N N . ALA A 1 439 ? -25.227 52.001 36.289 1.00 62.62 439 ALA A N 1
ATOM 3334 C CA . ALA A 1 439 ? -25.272 52.310 37.718 1.00 62.62 439 ALA A CA 1
ATOM 3335 C C . ALA A 1 439 ? -24.210 53.348 38.135 1.00 62.62 439 ALA A C 1
ATOM 3337 O O . ALA A 1 439 ? -24.487 54.242 38.942 1.00 62.62 439 ALA A O 1
ATOM 3338 N N . LEU A 1 440 ? -23.003 53.278 37.564 1.00 62.03 440 LEU A N 1
ATOM 3339 C CA . LEU A 1 440 ? -21.936 54.265 37.768 1.00 62.03 440 LEU A CA 1
ATOM 3340 C C . LEU A 1 440 ? -22.278 55.632 37.157 1.00 62.03 440 LEU A C 1
ATOM 3342 O O . LEU A 1 440 ? -22.052 56.660 37.800 1.00 62.03 440 LEU A O 1
ATOM 3346 N N . ARG A 1 441 ? -22.870 55.664 35.954 1.00 62.84 441 ARG A N 1
ATOM 3347 C CA . ARG A 1 441 ? -23.345 56.907 35.320 1.00 6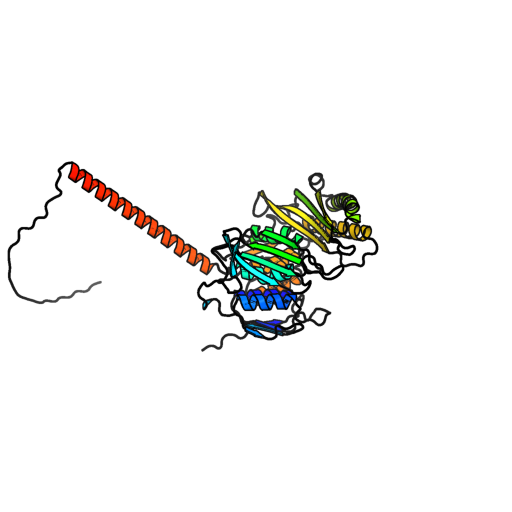2.84 441 ARG A CA 1
ATOM 3348 C C . ARG A 1 441 ? -24.470 57.557 36.126 1.00 62.84 441 ARG A C 1
ATOM 3350 O O . ARG A 1 441 ? -24.404 58.755 36.379 1.00 62.84 441 ARG A O 1
ATOM 3357 N N . LEU A 1 442 ? -25.452 56.786 36.595 1.00 57.16 442 LEU A N 1
ATOM 3358 C CA . LEU A 1 442 ? -26.551 57.291 37.429 1.00 57.16 442 LEU A CA 1
ATOM 3359 C C . LEU A 1 442 ? -26.053 57.887 38.760 1.00 57.16 442 LEU A C 1
ATOM 3361 O O . LEU A 1 442 ? -26.518 58.955 39.162 1.00 57.16 442 LEU A O 1
ATOM 3365 N N . LYS A 1 443 ? -25.039 57.270 39.389 1.00 59.53 443 LYS A N 1
ATOM 3366 C CA . LYS A 1 443 ? -24.361 57.823 40.578 1.00 59.53 443 LYS A CA 1
ATOM 3367 C C . LYS A 1 443 ? -23.627 59.138 40.290 1.00 59.53 443 LYS A C 1
ATOM 3369 O O . LYS A 1 443 ? -23.659 60.038 41.125 1.00 59.53 443 LYS A O 1
ATOM 3374 N N . ALA A 1 444 ? -23.003 59.284 39.119 1.00 56.09 444 ALA A N 1
ATOM 3375 C CA . ALA A 1 444 ? -22.304 60.512 38.725 1.00 56.09 444 ALA A CA 1
ATOM 3376 C C . ALA A 1 444 ? -23.251 61.702 38.461 1.00 56.09 444 ALA A C 1
ATOM 3378 O O . ALA A 1 444 ? -22.845 62.851 38.626 1.00 56.09 444 ALA A O 1
ATOM 3379 N N . PHE A 1 445 ? -24.517 61.440 38.110 1.00 49.81 445 PHE A N 1
ATOM 3380 C CA . PHE A 1 445 ? -25.563 62.462 37.946 1.00 49.81 445 PHE A CA 1
ATOM 3381 C C . PHE A 1 445 ? -26.364 62.757 39.229 1.00 49.81 445 PHE A C 1
ATOM 3383 O O . PHE A 1 445 ? -27.322 63.526 39.186 1.00 49.81 445 PHE A O 1
ATOM 3390 N N . GLY A 1 446 ? -25.987 62.184 40.380 1.00 46.69 446 GLY A N 1
ATOM 3391 C CA . GLY A 1 446 ? -26.629 62.474 41.669 1.00 46.69 446 GLY A CA 1
ATOM 3392 C C . GLY A 1 446 ? -28.041 61.900 41.831 1.00 46.69 446 GLY A C 1
ATOM 3393 O O . GLY A 1 446 ? -28.778 62.338 42.714 1.00 46.69 446 GLY A O 1
ATOM 3394 N N . ILE A 1 447 ? -28.431 60.920 41.008 1.00 51.62 447 ILE A N 1
ATOM 3395 C CA . ILE A 1 447 ? -29.709 60.218 41.150 1.00 51.62 447 ILE A CA 1
ATOM 3396 C C . ILE A 1 447 ? -29.476 59.013 42.065 1.00 51.62 447 ILE A C 1
ATOM 3398 O O . ILE A 1 447 ? -28.965 57.978 41.639 1.00 51.62 447 ILE A O 1
ATOM 3402 N N . ASN A 1 448 ? -29.843 59.141 43.340 1.00 45.50 448 ASN A N 1
ATOM 3403 C CA . ASN A 1 448 ? -29.922 57.984 44.227 1.00 45.50 448 ASN A CA 1
ATOM 3404 C C . ASN A 1 448 ? -31.088 57.100 43.765 1.00 45.50 448 ASN A C 1
ATOM 3406 O O . ASN A 1 448 ? -32.237 57.544 43.745 1.00 45.50 448 ASN A O 1
ATOM 3410 N N . GLY A 1 449 ? -30.791 55.852 43.390 1.00 53.62 449 GLY A N 1
ATOM 3411 C CA . GLY A 1 449 ? -31.815 54.817 43.240 1.00 53.62 449 GLY A CA 1
ATOM 3412 C C . GLY A 1 449 ? -32.631 54.680 44.535 1.00 53.62 449 GLY A C 1
ATOM 3413 O O . GLY A 1 449 ? -32.132 55.040 45.603 1.00 53.62 449 GLY A O 1
ATOM 3414 N N . PRO A 1 450 ? -33.889 54.212 44.462 1.00 41.19 450 PRO A N 1
ATOM 3415 C CA . PRO A 1 450 ? -34.816 54.272 45.583 1.00 41.19 450 PRO A CA 1
ATOM 3416 C C . PRO A 1 450 ? -34.260 53.553 46.814 1.00 41.19 450 PRO A C 1
ATOM 3418 O O . PRO A 1 450 ? -33.971 52.356 46.794 1.00 41.19 450 PRO A O 1
ATOM 3421 N N . ASP A 1 451 ? -34.141 54.328 47.886 1.00 39.00 451 ASP A N 1
ATOM 3422 C CA . ASP A 1 451 ? -33.716 53.913 49.211 1.00 39.00 451 ASP A CA 1
ATOM 3423 C C . ASP A 1 451 ? -34.760 52.947 49.793 1.00 39.00 451 ASP A C 1
ATOM 3425 O O . ASP A 1 451 ? -35.847 53.347 50.210 1.00 39.00 451 ASP A O 1
ATOM 3429 N N . ARG A 1 452 ? -34.470 51.640 49.784 1.00 46.41 452 ARG A N 1
ATOM 3430 C CA . ARG A 1 452 ? -35.232 50.658 50.569 1.00 46.41 452 ARG A CA 1
ATOM 3431 C C . ARG A 1 452 ? -34.694 50.653 51.999 1.00 46.41 452 ARG A C 1
ATOM 3433 O O . ARG A 1 452 ? -34.097 49.675 52.444 1.00 46.41 452 ARG A O 1
ATOM 3440 N N . THR A 1 453 ? -34.917 51.744 52.725 1.00 39.03 453 THR A N 1
ATOM 3441 C CA . THR A 1 453 ? -34.781 51.771 54.182 1.00 39.03 453 THR A CA 1
ATOM 3442 C C . THR A 1 453 ? -36.095 51.326 54.817 1.00 39.03 453 THR A C 1
ATOM 3444 O O . THR A 1 453 ? -37.167 51.887 54.598 1.00 39.03 453 THR A O 1
ATOM 3447 N N . GLY A 1 454 ? -36.009 50.238 55.582 1.00 38.88 454 GLY A N 1
ATOM 3448 C CA . GLY A 1 454 ? -37.106 49.723 56.382 1.00 38.88 454 GLY A CA 1
ATOM 3449 C C . GLY A 1 454 ? -37.498 50.681 57.508 1.00 38.88 454 GLY A C 1
ATOM 3450 O O . GLY A 1 454 ? -36.658 51.324 58.139 1.00 38.88 454 GLY A O 1
ATOM 3451 N N . HIS A 1 455 ? -38.792 50.712 57.804 1.00 37.97 455 HIS A N 1
ATOM 3452 C CA . HIS A 1 455 ? -39.308 51.044 59.124 1.00 37.97 455 HIS A CA 1
ATOM 3453 C C . HIS A 1 455 ? -40.041 49.817 59.649 1.00 37.97 455 HIS A C 1
ATOM 3455 O O . HIS A 1 455 ? -40.948 49.290 59.007 1.00 37.97 455 HIS A O 1
ATOM 3461 N N . GLY A 1 456 ? -39.550 49.318 60.781 1.00 33.53 456 GLY A N 1
ATOM 3462 C CA . GLY A 1 456 ? -40.057 48.127 61.434 1.00 33.53 456 GLY A CA 1
ATOM 3463 C C . GLY A 1 456 ? -41.259 48.386 62.333 1.00 33.53 456 GLY A C 1
ATOM 3464 O O . GLY A 1 456 ? -41.653 49.521 62.594 1.00 33.53 456 GLY A O 1
ATOM 3465 N N . GLY A 1 457 ? -41.758 47.277 62.871 1.00 30.95 457 GLY A N 1
ATOM 3466 C CA . GLY A 1 457 ? -42.572 47.248 64.077 1.00 30.95 457 GLY A CA 1
ATOM 3467 C C . GLY A 1 457 ? -43.869 46.475 63.904 1.00 30.95 457 GLY A C 1
ATOM 3468 O O . GLY A 1 457 ? -44.863 47.041 63.473 1.00 30.95 457 GLY A O 1
ATOM 3469 N N . SER A 1 458 ? -43.873 45.205 64.312 1.00 30.97 458 SER A N 1
ATOM 3470 C CA . SER A 1 458 ? -44.807 44.707 65.332 1.00 30.97 458 SER A CA 1
ATOM 3471 C C . SER A 1 458 ? -44.711 43.186 65.463 1.00 30.97 458 SER A C 1
ATOM 3473 O O . SER A 1 458 ? -44.751 42.437 64.491 1.00 30.97 458 SER A O 1
ATOM 3475 N N . THR A 1 459 ? -44.535 42.758 66.705 1.00 36.44 459 THR A N 1
ATOM 3476 C CA . THR A 1 459 ? -44.464 41.392 67.201 1.00 36.44 459 THR A CA 1
ATOM 3477 C C . THR A 1 459 ? -45.849 40.851 67.590 1.00 36.44 459 THR A C 1
ATOM 3479 O O . THR A 1 459 ? -46.631 41.566 68.207 1.00 36.44 459 THR A O 1
ATOM 3482 N N . MET A 1 460 ? -46.013 39.529 67.391 1.00 31.30 460 MET A N 1
ATOM 3483 C CA . MET A 1 460 ? -46.868 38.568 68.135 1.00 31.30 460 MET A CA 1
ATOM 3484 C C . MET A 1 460 ? -48.390 38.505 67.824 1.00 31.30 460 MET A C 1
ATOM 3486 O O . MET A 1 460 ? -48.979 39.511 67.451 1.00 31.30 460 MET A O 1
ATOM 3490 N N . PRO A 1 461 ? -49.094 37.394 68.162 1.00 47.81 461 PRO A N 1
ATOM 3491 C CA . PRO A 1 461 ? -48.747 35.975 67.955 1.00 47.81 461 PRO A CA 1
ATOM 3492 C C . PRO A 1 461 ? -49.962 35.075 67.554 1.00 47.81 461 PRO A C 1
ATOM 3494 O O . PRO A 1 461 ? -51.114 35.471 67.661 1.00 47.81 461 PRO A O 1
ATOM 3497 N N . CYS A 1 462 ? -49.665 33.796 67.282 1.00 30.14 462 CYS A N 1
ATOM 3498 C CA . CYS A 1 462 ? -50.465 32.597 67.617 1.00 30.14 462 CYS A CA 1
ATOM 3499 C C . CYS A 1 462 ? -51.704 32.176 66.788 1.00 30.14 462 CYS A C 1
ATOM 3501 O O . CYS A 1 462 ? -52.616 32.957 66.544 1.00 30.14 462 CYS A O 1
ATOM 3503 N N . SER A 1 463 ? -51.782 30.843 66.599 1.00 32.06 463 SER A N 1
ATOM 3504 C CA . SER A 1 463 ? -52.969 29.990 66.350 1.00 32.06 463 SER A CA 1
ATOM 3505 C C . SER A 1 463 ? -53.672 30.178 64.998 1.00 32.06 463 SER A C 1
ATOM 3507 O O . SER A 1 463 ? -53.745 31.280 64.488 1.00 32.06 463 SER A O 1
ATOM 3509 N N . SER A 1 464 ? -54.260 29.203 64.315 1.00 33.41 464 SER A N 1
ATOM 3510 C CA . SER A 1 464 ? -54.455 27.751 64.404 1.00 33.41 464 SER A CA 1
ATOM 3511 C C . SER A 1 464 ? -55.329 27.396 63.175 1.00 33.41 464 SER A C 1
ATOM 3513 O O . SER A 1 464 ? -55.867 28.303 62.544 1.00 33.41 464 SER A O 1
ATOM 3515 N N . CYS A 1 465 ? -55.565 26.101 62.931 1.00 34.25 465 CYS A N 1
ATOM 3516 C CA . CYS A 1 465 ? -56.603 25.530 62.043 1.00 34.25 465 CYS A CA 1
ATOM 3517 C C . CYS A 1 465 ? -56.183 25.382 60.563 1.00 34.25 465 CYS A C 1
ATOM 3519 O O . CYS A 1 465 ? -56.011 26.368 59.861 1.00 34.25 465 CYS A O 1
ATOM 3521 N N . ASN A 1 466 ? -55.826 24.187 60.076 1.00 34.50 466 ASN A N 1
ATOM 3522 C CA . ASN A 1 466 ? -56.681 23.033 59.727 1.00 34.50 466 ASN A CA 1
ATOM 3523 C C . ASN A 1 466 ? -57.867 23.371 58.811 1.00 34.50 466 ASN A C 1
ATOM 3525 O O . ASN A 1 466 ? -58.793 24.049 59.248 1.00 34.50 466 ASN A O 1
ATOM 3529 N N . THR A 1 467 ? -57.832 22.824 57.590 1.00 39.88 467 THR A N 1
ATOM 3530 C CA . THR A 1 467 ? -58.867 22.063 56.839 1.00 39.88 467 THR A CA 1
ATOM 3531 C C . THR A 1 467 ? -58.408 22.035 55.370 1.00 39.88 467 THR A C 1
ATOM 3533 O O . THR A 1 467 ? -58.046 23.066 54.813 1.00 39.88 467 THR A O 1
ATOM 3536 N N . ASP A 1 468 ? -58.064 20.869 54.817 1.00 36.12 468 ASP A N 1
ATOM 3537 C CA . ASP A 1 468 ? -58.983 19.988 54.073 1.00 36.12 468 ASP A CA 1
ATOM 3538 C C . ASP A 1 468 ? -59.922 20.789 53.156 1.00 36.12 468 ASP A C 1
ATOM 3540 O O . ASP A 1 468 ? -60.777 21.516 53.644 1.00 36.12 468 ASP A O 1
ATOM 3544 N N . ASP A 1 469 ? -59.803 20.663 51.832 1.00 38.66 469 ASP A N 1
ATOM 3545 C CA . ASP A 1 469 ? -60.606 19.669 51.118 1.00 38.66 469 ASP A CA 1
ATOM 3546 C C . ASP A 1 469 ? -60.278 19.607 49.611 1.00 38.66 469 ASP A C 1
ATOM 3548 O O . ASP A 1 469 ? -59.787 20.533 48.967 1.00 38.66 469 ASP A O 1
ATOM 3552 N N . THR A 1 470 ? -60.573 18.419 49.117 1.00 39.25 470 THR A N 1
ATOM 3553 C CA . THR A 1 470 ? -60.575 17.815 47.792 1.00 39.25 470 THR A CA 1
ATOM 3554 C C . THR A 1 470 ? -61.255 18.583 46.647 1.00 39.25 470 THR A C 1
ATOM 3556 O O . THR A 1 470 ? -62.146 19.400 46.853 1.00 39.25 470 THR A O 1
ATOM 3559 N N . THR A 1 471 ? -60.865 18.242 45.405 1.00 43.00 471 THR A N 1
ATOM 3560 C CA . THR A 1 471 ? -61.692 17.870 44.213 1.00 43.00 471 THR A CA 1
ATOM 3561 C C . THR A 1 471 ? -60.830 18.058 42.948 1.00 43.00 471 THR A C 1
ATOM 3563 O O . THR A 1 471 ? -60.320 19.137 42.696 1.00 43.00 471 THR A O 1
ATOM 3566 N N . SER A 1 472 ? -60.373 17.022 42.234 1.00 40.28 472 SER A N 1
ATOM 3567 C CA . SER A 1 472 ? -61.056 16.065 41.341 1.00 40.28 472 SER A CA 1
ATOM 3568 C C . SER A 1 472 ? -61.763 16.689 40.127 1.00 40.28 472 SER A C 1
ATOM 3570 O O . SER A 1 472 ? -62.622 17.548 40.317 1.00 40.28 472 SER A O 1
ATOM 3572 N N . ARG A 1 473 ? -61.528 16.064 38.956 1.00 41.97 473 ARG A N 1
ATOM 3573 C CA . ARG A 1 473 ? -62.093 16.262 37.596 1.00 41.97 473 ARG A CA 1
ATOM 3574 C C . ARG A 1 473 ? -61.240 17.197 36.727 1.00 41.97 473 ARG A C 1
ATOM 3576 O O . ARG A 1 473 ? -60.976 18.317 37.130 1.00 41.97 473 ARG A O 1
ATOM 3583 N N . THR A 1 474 ? -60.758 16.803 35.551 1.00 48.28 474 THR A N 1
ATOM 3584 C CA . THR A 1 474 ? -61.104 15.693 34.636 1.00 48.28 474 THR A CA 1
ATOM 3585 C C . THR A 1 474 ? -59.928 15.439 33.710 1.00 48.28 474 THR A C 1
ATOM 3587 O O . THR A 1 474 ? -59.184 16.417 33.473 1.00 48.28 474 THR A O 1
#

Organism: NCBI:txid1690608

Secondary structure (DSSP, 8-state):
-PPPPPPEEEETTSTT-SHHHHHHHHHHHHHHT--EEEESTTTTSTTT----HHHHHHHHHHHHHHT-EEES-STT-SEEEEE---TTSS-SPPPTTSEEEEETTEEEEEEEEE-SSS-BHHHHHHHHHHHHHH-TTS-SSS-EEEEEEEBSB-TTS--HHHIIIIIHHHHHHTT----EEEEEE--BSTTS-B-EEEEEEE---S----B--EES-SSTTSPPPPPSEEEEEEEE-GGGHHHHHHHHHHHHHHHTGGGHHHHTT-EEEEEEE-SSTT--EEEEEEEEEE-SSSTTEEEEEEEEEE--S--S-HHHHHHHHHHHHHHHHHHHHHTT-SS-HHHHHHHHHHHHHSEEEEEE---B-TTSPBPPPPHHHHHHHHHHHHHH--EE-SSSEEEEE-TTHHHHHHHHHHHHHHHHHHHHHHHHHHHHHHHHHHHHHHHHTT-PPP------------------------

Radius of gyration: 31.09 Å; chains: 1; bounding box: 88×86×98 Å

InterPro domains:
  IPR000228 RNA 3'-terminal phosphate cyclase [PTHR11096] (7-395)
  IPR013792 RNA 3'-terminal phosphate cyclase/enolpyruvate transferase, alpha/beta [SSF55205] (8-206)
  IPR023797 RNA 3'-terminal phosphate cyclase domain [PF01137] (15-392)
  IPR037136 RNA 3'-terminal phosphate cyclase domain superfamily [G3DSA:3.65.10.20] (8-221)
  IPR037136 RNA 3'-terminal phosphate cyclase domain superfamily [G3DSA:3.65.10.20] (233-402)

Sequence (474 aa):
MEKAPGPIDLDGRTHEGGGQLLRNAVCLAALTGRPIMVHHIRGNRSGGGGLKAQHLACVNWLAEACGAAIEGAEKGSKTLIFEPQDPSGAPNAVSKAFKLVTRDGEAVYETRLDIGTSGATGLALQAILPYILFSPSRPTDHPVRLTLTGGTNVSGSPSFEYIDNVLVPTLYAIGLPDIRATLKKRGWSQGGSTIGEITFDIPARPYSSLPAFKKAPKDPNTKTYGPLHLEATFVGPASVHDYVRQVLPPAISHHFSEHIDETQGTLHIKCEGSLHEKRIYLIILAMMPDEGYNPGNTYQLACDWLYDRKITSIERAATEMVERVANSLAQLVDGGASADEHLCDQLVIFQALAKGTSRVYPGVDEADDPREPSLHQRTAEWVAKKILGAKFDGDNACEGIGFGAEADDKKLKEAQSKERHEDVKTEADEEEREDNALALRLKAFGINGPDRTGHGGSTMPCSSCNTDDTTSRT

Foldseek 3Di:
DPDPDDAQEAECCAQQSAQLLLLLQLLLCLQQQGKHKYAQASVVDPPLHFDDLLSLLLNVLSCQQQVWDWDQSDGRGRMIITGGHHLVPDDLAAGPQWDWDADPNDTETEHEGESVWQPEQQSSCLRCVLCQQAHSNHAQPHKYKYKYKHAQDEPPGDHLCCCQAAVQVVCVVQPAFNKHKDWPAHAYPWPDTDMTMMMIIGGHHNFRATAAAELAAQDLPPFFAFFQAKEKEKEAAPVCQVLLVVQQVVLLCVLCVVNPVRYPPHYHYHYHYNVGHGWIKMKMKGWGQRCGPDHPDTHIEMFMDGQPDDPPDSSVSSNVRSNVRSNVRSQQRRQRFSYALVSLLSCLSVLQQHAAKYAGQSGAGPVRHGDQHDSSNVSSNVSSCSSPVWDDPRRRMIGHPRRRVVVVVVVVVVVVVVVVVVVVVVVVVVVVVVVVVVVVVCVVVVNDDDDPDDDDDDDDDDDDDDDDDDDDDD

pLDDT: mean 86.05, std 17.25, range [30.14, 98.81]